Protein AF-A0A0S8CSL7-F1 (afdb_monomer)

Sequence (494 aa):
MGEPRPSFPAALYEGETRLDWAERFYAGVIPKGLLTRKDDDSLWIAPNGCPPQRISTLDEFIGRMDSIYNVIKVKKLKGGESREIPSVLPRIDSLSLFYSEARSLLPELKAHLYEPAVFFKGGKPRVTPPGFDPETGIFYHVPPDEDPIEPISGTRHLEECFSAVPFEKELYRNNLFAWLLGGVFFDDRNDPPMLAITGNQRGVGKSKTQESVGYLLTGQYPCAVDHTSDEFDKQLSARFREGQRFISFDNIVTGSGRAYRNDRLARMLTQGWSKRVRLLGHSRTVEQKGVLFAINANDCSLDADLSSRALPVKLYRLQPQPMVPFCHDYVRKYRREIYGELLNIALRDPVPVPITLYPYYRYRRWLDLVYHPIQAIFGELAIDEMMELDNAIIDLYSWGNDQPDDFTFDAKELYDHMETQAHRFMGLHEFFDNIRSNTTRSRSMTRWLNQHSGKTYTISGVSLRLVCSTPGNNHTPPRFRFERLDNEGNNDTI

Radius of gyration: 28.54 Å; Cα contacts (8 Å, |Δi|>4): 786; chains: 1; bounding box: 69×54×89 Å

Structure (mmCIF, N/CA/C/O backbone):
data_AF-A0A0S8CSL7-F1
#
_entry.id   AF-A0A0S8CSL7-F1
#
loop_
_atom_site.group_PDB
_atom_site.id
_atom_site.type_symbol
_atom_site.label_atom_id
_atom_site.label_alt_id
_atom_site.label_comp_id
_atom_site.label_asym_id
_atom_site.label_entity_id
_atom_site.label_seq_id
_atom_site.pdbx_PDB_ins_code
_atom_site.Cartn_x
_atom_site.Cartn_y
_atom_site.Cartn_z
_atom_site.occupancy
_atom_site.B_iso_or_equiv
_atom_site.auth_seq_id
_atom_site.auth_comp_id
_atom_site.auth_asym_id
_atom_site.auth_atom_id
_atom_site.pdbx_PDB_model_num
ATOM 1 N N . MET A 1 1 ? -29.026 -33.832 46.776 1.00 34.69 1 MET A N 1
ATOM 2 C CA . MET A 1 1 ? -29.148 -32.477 47.348 1.00 34.69 1 MET A CA 1
ATOM 3 C C . MET A 1 1 ? -27.803 -31.810 47.148 1.00 34.69 1 MET A C 1
ATOM 5 O O . MET A 1 1 ? -26.856 -32.201 47.812 1.00 34.69 1 MET A O 1
ATOM 9 N N . GLY A 1 2 ? -27.673 -30.968 46.122 1.00 38.28 2 GLY A N 1
ATOM 10 C CA . GLY A 1 2 ? -26.417 -30.266 45.855 1.00 38.28 2 GLY A CA 1
ATOM 11 C C . GLY A 1 2 ? -26.272 -29.107 46.831 1.00 38.28 2 GLY A C 1
ATOM 12 O O . GLY A 1 2 ? -27.238 -28.372 47.030 1.00 38.28 2 GLY A O 1
ATOM 13 N N . GLU A 1 3 ? -25.102 -28.980 47.452 1.00 28.86 3 GLU A N 1
ATOM 14 C CA . GLU A 1 3 ? -24.770 -27.827 48.286 1.00 28.86 3 GLU A CA 1
ATOM 15 C C . GLU A 1 3 ? -24.992 -26.522 47.501 1.00 28.86 3 GLU A C 1
ATOM 17 O O . GLU A 1 3 ? -24.718 -26.469 46.294 1.00 28.86 3 GLU A O 1
ATOM 22 N N . PRO A 1 4 ? -25.511 -25.464 48.148 1.00 29.08 4 PRO A N 1
ATOM 23 C CA . PRO A 1 4 ? -25.681 -24.182 47.490 1.00 29.08 4 PRO A CA 1
ATOM 24 C C . PRO A 1 4 ? -24.309 -23.672 47.048 1.00 29.08 4 PRO A C 1
ATOM 26 O O . PRO A 1 4 ? -23.370 -23.587 47.840 1.00 29.08 4 PRO A O 1
ATOM 29 N N . ARG A 1 5 ? -24.193 -23.325 45.761 1.00 30.78 5 ARG A N 1
ATOM 30 C CA . ARG A 1 5 ? -23.024 -22.604 45.247 1.00 30.78 5 ARG A CA 1
ATOM 31 C C . ARG A 1 5 ? -22.840 -21.347 46.104 1.00 30.78 5 ARG A C 1
ATOM 33 O O . ARG A 1 5 ? -23.836 -20.658 46.329 1.00 30.78 5 ARG A O 1
ATOM 40 N N . PRO A 1 6 ? -21.620 -21.012 46.553 1.00 27.95 6 PRO A N 1
ATOM 41 C CA . PRO A 1 6 ? -21.394 -19.737 47.211 1.00 27.95 6 PRO A CA 1
ATOM 42 C C . PRO A 1 6 ? -21.730 -18.624 46.214 1.00 27.95 6 PRO A C 1
ATOM 44 O O . PRO A 1 6 ? -21.018 -18.410 45.234 1.00 27.95 6 PRO A O 1
ATOM 47 N N . SER A 1 7 ? -22.856 -17.947 46.433 1.00 31.03 7 SER A N 1
ATOM 48 C CA . SER A 1 7 ? -23.172 -16.698 45.757 1.00 31.03 7 SER A CA 1
ATOM 49 C C . SER A 1 7 ? -22.193 -15.655 46.279 1.00 31.03 7 SER A C 1
ATOM 51 O O . SER A 1 7 ? -22.258 -15.275 47.450 1.00 31.03 7 SER A O 1
ATOM 53 N N . PHE A 1 8 ? -21.256 -15.226 45.438 1.00 37.44 8 PHE A N 1
ATOM 54 C CA . PHE A 1 8 ? -20.391 -14.101 45.764 1.00 37.44 8 PHE A CA 1
ATOM 55 C C . PHE A 1 8 ? -21.267 -12.850 45.925 1.00 37.44 8 PHE A C 1
ATOM 57 O O . PHE A 1 8 ? -22.009 -12.519 44.996 1.00 37.44 8 PHE A O 1
ATOM 64 N N . PRO A 1 9 ? -21.236 -12.158 47.078 1.00 35.06 9 PRO A N 1
ATOM 65 C CA . PRO A 1 9 ? -21.983 -10.924 47.234 1.00 35.06 9 PRO A CA 1
ATOM 66 C C . PRO A 1 9 ? -21.281 -9.849 46.396 1.00 35.06 9 PRO A C 1
ATOM 68 O O . PRO A 1 9 ? -20.271 -9.282 46.800 1.00 35.06 9 PRO A O 1
ATOM 71 N N . ALA A 1 10 ? -21.802 -9.616 45.191 1.00 41.88 10 ALA A N 1
ATOM 72 C CA . ALA A 1 10 ? -21.332 -8.595 44.253 1.00 41.88 10 ALA A CA 1
ATOM 73 C C . ALA A 1 10 ? -21.815 -7.175 44.614 1.00 41.88 10 ALA A C 1
ATOM 75 O O . ALA A 1 10 ? -21.550 -6.225 43.883 1.00 41.88 10 ALA A O 1
ATOM 76 N N . ALA A 1 11 ? -22.536 -7.020 45.726 1.00 41.75 11 ALA A N 1
ATOM 77 C CA . ALA A 1 11 ? -22.946 -5.718 46.221 1.00 41.75 11 ALA A CA 1
ATOM 78 C C . ALA A 1 11 ? -21.807 -5.092 47.038 1.00 41.75 11 ALA A C 1
ATOM 80 O O . ALA A 1 11 ? -21.242 -5.742 47.920 1.00 41.75 11 ALA A O 1
ATOM 81 N N . LEU A 1 12 ? -21.492 -3.830 46.742 1.00 40.03 12 LEU A N 1
ATOM 82 C CA . LEU A 1 12 ? -20.762 -2.969 47.671 1.00 40.03 12 LEU A CA 1
ATOM 83 C C . LEU A 1 12 ? -21.566 -2.894 48.972 1.00 40.03 12 LEU A C 1
ATOM 85 O O . LEU A 1 12 ? -22.788 -2.721 48.924 1.00 40.03 12 LEU A O 1
ATOM 89 N N . TYR A 1 13 ? -20.906 -3.029 50.120 1.00 64.50 13 TYR A N 1
ATOM 90 C CA . TYR A 1 13 ? -21.561 -2.711 51.386 1.00 64.50 13 TYR A CA 1
ATOM 91 C C . TYR A 1 13 ? -21.836 -1.204 51.463 1.00 64.50 13 TYR A C 1
ATOM 93 O O . TYR A 1 13 ? -21.141 -0.393 50.848 1.00 64.50 13 TYR A O 1
ATOM 101 N N . GLU A 1 14 ? -22.871 -0.810 52.199 1.00 50.31 14 GLU A N 1
ATOM 102 C CA . GLU A 1 14 ? -23.202 0.603 52.380 1.00 50.31 14 GLU A CA 1
ATOM 103 C C . GLU A 1 14 ? -22.021 1.329 53.053 1.00 50.31 14 GLU A C 1
ATOM 105 O O . GLU A 1 14 ? -21.597 0.961 54.147 1.00 50.31 14 GLU A O 1
ATOM 110 N N . GLY A 1 15 ? -21.441 2.315 52.359 1.00 63.66 15 GLY A N 1
ATOM 111 C CA . GLY A 1 15 ? -20.242 3.038 52.804 1.00 63.66 15 GLY A CA 1
ATOM 112 C C . GLY A 1 15 ? -18.897 2.412 52.406 1.00 63.66 15 GLY A C 1
ATOM 113 O O . GLY A 1 15 ? -17.863 3.018 52.671 1.00 63.66 15 GLY A O 1
ATOM 114 N N . GLU A 1 16 ? -18.885 1.252 51.744 1.00 64.38 16 GLU A N 1
ATOM 115 C CA . GLU A 1 16 ? -17.662 0.638 51.218 1.00 64.38 16 GLU A CA 1
ATOM 116 C C . GLU A 1 16 ? -17.171 1.408 49.986 1.00 64.38 16 GLU A C 1
ATOM 118 O O . GLU A 1 16 ? -17.889 1.552 48.989 1.00 64.38 16 GLU A O 1
ATOM 123 N N . THR A 1 17 ? -15.934 1.907 50.031 1.00 56.12 17 THR A N 1
ATOM 124 C CA . THR A 1 17 ? -15.320 2.485 48.837 1.00 56.12 17 THR A CA 1
ATOM 125 C C . THR A 1 17 ? -14.912 1.371 47.873 1.00 56.12 17 THR A C 1
ATOM 127 O O . THR A 1 17 ? -14.708 0.216 48.244 1.00 56.12 17 THR A O 1
ATOM 130 N N . ARG A 1 18 ? -14.739 1.703 46.590 1.00 42.97 18 ARG A N 1
ATOM 131 C CA . ARG A 1 18 ? -14.252 0.725 45.601 1.00 42.97 18 ARG A CA 1
ATOM 132 C C . ARG A 1 18 ? -12.866 0.165 45.948 1.00 42.97 18 ARG A C 1
ATOM 134 O O . ARG A 1 18 ? -12.564 -0.954 45.542 1.00 42.97 18 ARG A O 1
ATOM 141 N N . LEU A 1 19 ? -12.052 0.924 46.688 1.00 43.81 19 LEU A N 1
ATOM 142 C CA . LEU A 1 19 ? -10.746 0.488 47.177 1.00 43.81 19 LEU A CA 1
ATOM 143 C C . LEU A 1 19 ? -10.900 -0.565 48.281 1.00 43.81 19 LEU A C 1
ATOM 145 O O . LEU A 1 19 ? -10.304 -1.632 48.172 1.00 43.81 19 LEU A O 1
ATOM 149 N N . ASP A 1 20 ? -11.777 -0.317 49.258 1.00 48.66 20 ASP A N 1
ATOM 150 C CA . ASP A 1 20 ? -12.081 -1.267 50.339 1.00 48.66 20 ASP A CA 1
ATOM 151 C C . ASP A 1 20 ? -12.606 -2.599 49.779 1.00 48.66 20 ASP A C 1
ATOM 153 O O . ASP A 1 20 ? -12.185 -3.682 50.194 1.00 48.66 20 ASP A O 1
ATOM 157 N N . TRP A 1 21 ? -13.471 -2.523 48.760 1.00 62.91 21 TRP A N 1
ATOM 158 C CA . TRP A 1 21 ? -13.970 -3.701 48.053 1.00 62.91 21 TRP A CA 1
ATOM 159 C C . TRP A 1 21 ? -12.850 -4.470 47.346 1.00 62.91 21 TRP A C 1
ATOM 161 O O . TRP A 1 21 ? -12.784 -5.697 47.446 1.00 62.91 21 TRP A O 1
ATOM 171 N N . ALA A 1 22 ? -11.960 -3.765 46.640 1.00 44.28 22 ALA A N 1
ATOM 172 C CA . ALA A 1 22 ? -10.855 -4.374 45.907 1.00 44.28 22 ALA A CA 1
ATOM 173 C C . ALA A 1 22 ? -9.854 -5.047 46.857 1.00 44.28 22 ALA A C 1
ATOM 175 O O . ALA A 1 22 ? -9.475 -6.196 46.631 1.00 44.28 22 ALA A O 1
ATOM 176 N N . GLU A 1 23 ? -9.474 -4.385 47.951 1.00 48.62 23 GLU A N 1
ATOM 177 C CA . GLU A 1 23 ? -8.589 -4.948 48.976 1.00 48.62 23 GLU A CA 1
ATOM 178 C C . GLU A 1 23 ? -9.200 -6.194 49.626 1.00 48.62 23 GLU A C 1
ATOM 180 O O . GLU A 1 23 ? -8.540 -7.234 49.727 1.00 48.62 23 GLU A O 1
ATOM 185 N N . ARG A 1 24 ? -10.493 -6.143 49.973 1.00 60.66 24 ARG A N 1
ATOM 186 C CA . ARG A 1 24 ? -11.241 -7.291 50.502 1.00 60.66 24 ARG A CA 1
ATOM 187 C C . ARG A 1 24 ? -11.326 -8.441 49.499 1.00 60.66 24 ARG A C 1
ATOM 189 O O . ARG A 1 24 ? -11.203 -9.606 49.883 1.00 60.66 24 ARG A O 1
ATOM 196 N N . PHE A 1 25 ? -11.521 -8.131 48.221 1.00 48.94 25 PHE A N 1
ATOM 197 C CA . PHE A 1 25 ? -11.541 -9.111 47.142 1.00 48.94 25 PHE A CA 1
ATOM 198 C C . PHE A 1 25 ? -10.177 -9.809 47.000 1.00 48.94 25 PHE A C 1
ATOM 200 O O . PHE A 1 25 ? -10.118 -11.039 47.074 1.00 48.94 25 PHE A O 1
ATOM 207 N N . TYR A 1 26 ? -9.072 -9.056 46.901 1.00 47.47 26 TYR A N 1
ATOM 208 C CA . TYR A 1 26 ? -7.716 -9.617 46.786 1.00 47.47 26 TYR A CA 1
ATOM 209 C C . TYR A 1 26 ? -7.309 -10.447 48.002 1.00 47.47 26 TYR A C 1
ATOM 211 O O . TYR A 1 26 ? -6.756 -11.541 47.840 1.00 47.47 26 TYR A O 1
ATOM 219 N N . ALA A 1 27 ? -7.648 -9.982 49.207 1.00 51.91 27 ALA A N 1
ATOM 220 C CA . ALA A 1 27 ? -7.449 -10.733 50.443 1.00 51.91 27 ALA A CA 1
ATOM 221 C C . ALA A 1 27 ? -8.225 -12.065 50.454 1.00 51.91 27 ALA A C 1
ATOM 223 O O . ALA A 1 27 ? -7.808 -13.018 51.111 1.00 51.91 27 ALA A O 1
ATOM 224 N N . GLY A 1 28 ? -9.330 -12.160 49.706 1.00 46.56 28 GLY A N 1
ATOM 225 C CA . GLY A 1 28 ? -10.161 -13.357 49.601 1.00 46.56 28 GLY A CA 1
ATOM 226 C C . GLY A 1 28 ? -9.725 -14.365 48.533 1.00 46.56 28 GLY A C 1
ATOM 227 O O . GLY A 1 28 ? -9.943 -15.562 48.731 1.00 46.56 28 GLY A O 1
ATOM 228 N N . VAL A 1 29 ? -9.137 -13.923 47.414 1.00 45.56 29 VAL A N 1
ATOM 229 C CA . VAL A 1 29 ? -8.812 -14.803 46.267 1.00 45.56 29 VAL A CA 1
ATOM 230 C C . VAL A 1 29 ? -7.376 -15.328 46.268 1.00 45.56 29 VAL A C 1
ATOM 232 O O . VAL A 1 29 ? -7.155 -16.463 45.840 1.00 45.56 29 VAL A O 1
ATOM 235 N N . ILE A 1 30 ? -6.411 -14.564 46.800 1.00 49.16 30 ILE A N 1
ATOM 236 C CA . ILE A 1 30 ? -4.993 -14.967 46.851 1.00 49.16 30 ILE A CA 1
ATOM 237 C C . ILE A 1 30 ? -4.784 -16.192 47.762 1.00 49.16 30 ILE A C 1
ATOM 239 O O . ILE A 1 30 ? -4.198 -17.172 47.297 1.00 49.16 30 ILE A O 1
ATOM 243 N N . PRO A 1 31 ? -5.311 -16.238 49.005 1.00 48.38 31 PRO A N 1
ATOM 244 C CA . PRO A 1 31 ? -5.130 -17.405 49.874 1.00 48.38 31 PRO A CA 1
ATOM 245 C C . PRO A 1 31 ? -5.851 -18.666 49.375 1.00 48.38 31 PRO A C 1
ATOM 247 O O . PRO A 1 31 ? -5.522 -19.769 49.799 1.00 48.38 31 PRO A O 1
ATOM 250 N N . LYS A 1 32 ? -6.836 -18.518 48.476 1.00 52.44 32 LYS A N 1
ATOM 251 C CA . LYS A 1 32 ? -7.626 -19.628 47.916 1.00 52.44 32 LYS A CA 1
ATOM 252 C C . LYS A 1 32 ? -7.003 -20.255 46.665 1.00 52.44 32 LYS A C 1
ATOM 254 O O . LYS A 1 32 ? -7.583 -21.184 46.114 1.00 52.44 32 LYS A O 1
ATOM 259 N N . GLY A 1 33 ? -5.860 -19.747 46.190 1.00 50.72 33 GLY A N 1
ATOM 260 C CA . GLY A 1 33 ? -5.168 -20.274 45.007 1.00 50.72 33 GLY A CA 1
ATOM 261 C C . GLY A 1 33 ? -5.916 -20.073 43.682 1.00 50.72 33 GLY A C 1
ATOM 262 O O . GLY A 1 33 ? -5.523 -20.643 42.669 1.00 50.72 33 GLY A O 1
ATOM 263 N N . LEU A 1 34 ? -6.978 -19.259 43.673 1.00 46.22 34 LEU A N 1
ATOM 264 C CA . LEU A 1 34 ? -7.822 -19.000 42.497 1.00 46.22 34 LEU A CA 1
ATOM 265 C C . LEU A 1 34 ? -7.153 -18.059 41.487 1.00 46.22 34 LEU A C 1
ATOM 267 O O . LEU A 1 34 ? -7.544 -18.018 40.320 1.00 46.22 34 LEU A O 1
ATOM 271 N N . LEU A 1 35 ? -6.127 -17.338 41.941 1.00 43.12 35 LEU A N 1
ATOM 272 C CA . LEU A 1 35 ? -5.305 -16.429 41.162 1.00 43.12 35 LEU A CA 1
ATOM 273 C C . LEU A 1 35 ? -3.840 -16.850 41.326 1.00 43.12 35 LEU A C 1
ATOM 275 O O . LEU A 1 35 ? -3.317 -16.841 42.441 1.00 43.12 35 LEU A O 1
ATOM 279 N N . THR A 1 36 ? -3.169 -17.233 40.240 1.00 50.03 36 THR A N 1
ATOM 280 C CA . THR A 1 36 ? -1.757 -17.645 40.292 1.00 50.03 36 THR A CA 1
ATOM 281 C C . THR A 1 36 ? -0.917 -16.818 39.326 1.00 50.03 36 THR A C 1
ATOM 283 O O . THR A 1 36 ? -1.207 -16.744 38.129 1.00 50.03 36 THR A O 1
ATOM 286 N N . ARG A 1 37 ? 0.145 -16.201 39.852 1.00 45.03 37 ARG A N 1
ATOM 287 C CA . ARG A 1 37 ? 1.199 -15.544 39.072 1.00 45.03 37 ARG A CA 1
ATOM 288 C C . ARG A 1 37 ? 2.270 -16.588 38.771 1.00 45.03 37 ARG A C 1
ATOM 290 O O . ARG A 1 37 ? 2.792 -17.197 39.700 1.00 45.03 37 ARG A O 1
ATOM 297 N N . LYS A 1 38 ? 2.552 -16.831 37.491 1.00 55.84 38 LYS A N 1
ATOM 298 C CA . LYS A 1 38 ? 3.665 -17.701 37.078 1.00 55.84 38 LYS A CA 1
ATOM 299 C C . LYS A 1 38 ? 4.955 -16.894 36.935 1.00 55.84 38 LYS A C 1
ATOM 301 O O . LYS A 1 38 ? 4.911 -15.668 36.867 1.00 55.84 38 LYS A O 1
ATOM 306 N N . ASP A 1 39 ? 6.081 -17.593 36.827 1.00 47.50 39 ASP A N 1
ATOM 307 C CA . ASP A 1 39 ? 7.430 -17.011 36.704 1.00 47.50 39 ASP A CA 1
ATOM 308 C C . ASP A 1 39 ? 7.604 -16.086 35.486 1.00 47.50 39 ASP A C 1
ATOM 310 O O . ASP A 1 39 ? 8.551 -15.310 35.411 1.00 47.50 39 ASP A O 1
ATOM 314 N N . ASP A 1 40 ? 6.686 -16.152 34.520 1.00 46.09 40 ASP A N 1
ATOM 315 C CA . ASP A 1 40 ? 6.661 -15.283 33.349 1.00 46.09 40 ASP A CA 1
ATOM 316 C C . ASP A 1 40 ? 5.795 -14.018 33.544 1.00 46.09 40 ASP A C 1
ATOM 318 O O . ASP A 1 40 ? 5.531 -13.302 32.580 1.00 46.09 40 ASP A O 1
ATOM 322 N N . ASP A 1 41 ? 5.322 -13.726 34.756 1.00 44.72 41 ASP A N 1
ATOM 323 C CA . ASP A 1 41 ? 4.399 -12.622 35.066 1.00 44.72 41 ASP A CA 1
ATOM 324 C C . ASP A 1 41 ? 3.020 -12.724 34.394 1.00 44.72 41 ASP A C 1
ATOM 326 O O . ASP A 1 41 ? 2.237 -11.770 34.385 1.00 44.72 41 ASP A O 1
ATOM 330 N N . SER A 1 42 ? 2.671 -13.889 33.841 1.00 42.75 42 SER A N 1
ATOM 331 C CA . SER A 1 42 ? 1.304 -14.125 33.384 1.00 42.75 42 SER A CA 1
ATOM 332 C C . SER A 1 42 ? 0.381 -14.429 34.567 1.00 42.75 42 SER A C 1
ATOM 334 O O . SER A 1 42 ? 0.732 -15.182 35.482 1.00 42.75 42 SER A O 1
ATOM 336 N N . LEU A 1 43 ? -0.813 -13.831 34.538 1.00 42.94 43 LEU A N 1
ATOM 337 C CA . LEU A 1 43 ? -1.879 -14.142 35.482 1.00 42.94 43 LEU A CA 1
ATOM 338 C C . LEU A 1 43 ? -2.779 -15.238 34.933 1.00 42.94 43 LEU A C 1
ATOM 340 O O . LEU A 1 43 ? -3.280 -15.168 33.807 1.00 42.94 43 LEU A O 1
ATOM 344 N N . TRP A 1 44 ? -2.990 -16.238 35.776 1.00 51.75 44 TRP A N 1
ATOM 345 C CA . TRP A 1 44 ? -3.857 -17.369 35.512 1.00 51.75 44 TRP A CA 1
ATOM 346 C C . TRP A 1 44 ? -4.985 -17.366 36.528 1.00 51.75 44 TRP A C 1
ATOM 348 O O . TRP A 1 44 ? -4.741 -17.227 37.729 1.00 51.75 44 TRP A O 1
ATOM 358 N N . ILE A 1 45 ? -6.207 -17.534 36.032 1.00 47.47 45 ILE A N 1
ATOM 359 C CA . ILE A 1 45 ? -7.377 -17.777 36.868 1.00 47.47 45 ILE A CA 1
ATOM 360 C C . ILE A 1 45 ? -7.780 -19.240 36.727 1.00 47.47 45 ILE A C 1
ATOM 362 O O . ILE A 1 45 ? -7.850 -19.767 35.614 1.00 47.47 45 ILE A O 1
ATOM 366 N N . ALA A 1 46 ? -8.020 -19.900 37.855 1.00 48.69 46 ALA A N 1
ATOM 367 C CA . ALA A 1 46 ? -8.501 -21.275 37.905 1.00 48.69 46 ALA A CA 1
ATOM 368 C C . ALA A 1 46 ? -9.843 -21.305 38.652 1.00 48.69 46 ALA A C 1
ATOM 370 O O . ALA A 1 46 ? -9.881 -21.645 39.836 1.00 48.69 46 ALA A O 1
ATOM 371 N N . PRO A 1 47 ? -10.954 -20.901 38.009 1.00 43.94 47 PRO A N 1
ATOM 372 C CA . PRO A 1 47 ? -12.256 -20.974 38.652 1.00 43.94 47 PRO A CA 1
ATOM 373 C C . PRO A 1 47 ? -12.627 -22.448 38.864 1.00 43.94 47 PRO A C 1
ATOM 375 O O . PRO A 1 47 ? -12.484 -23.261 37.951 1.00 43.94 47 PRO A O 1
ATOM 378 N N . ASN A 1 48 ? -13.057 -22.780 40.086 1.00 38.91 48 ASN A N 1
ATOM 379 C CA . ASN A 1 48 ? -13.397 -24.117 40.595 1.00 38.91 48 ASN A CA 1
ATOM 380 C C . ASN A 1 48 ? -13.632 -25.199 39.520 1.00 38.91 48 ASN A C 1
ATOM 382 O O . ASN A 1 48 ? -14.693 -25.260 38.901 1.00 38.91 48 ASN A O 1
ATOM 386 N N . GLY A 1 49 ? -12.645 -26.085 39.347 1.00 41.50 49 GLY A N 1
ATOM 387 C CA . GLY A 1 49 ? -12.738 -27.269 38.484 1.00 41.50 49 GLY A CA 1
ATOM 388 C C . GLY A 1 49 ? -12.453 -27.037 36.995 1.00 41.50 49 GLY A C 1
ATOM 389 O O . GLY A 1 49 ? -12.468 -28.001 36.232 1.00 41.50 49 GLY A O 1
ATOM 390 N N . CYS A 1 50 ? -12.166 -25.804 36.569 1.00 35.97 50 CYS A N 1
ATOM 391 C CA . CYS A 1 50 ? -11.761 -25.504 35.196 1.00 35.97 50 CYS A CA 1
ATOM 392 C C . CYS A 1 50 ? -10.229 -25.472 35.051 1.00 35.97 50 CYS A C 1
ATOM 394 O O . CYS A 1 50 ? -9.528 -25.070 35.985 1.00 35.97 50 CYS A O 1
ATOM 396 N N . PRO A 1 51 ? -9.684 -25.842 33.875 1.00 39.09 51 PRO A N 1
ATOM 397 C CA . PRO A 1 51 ? -8.275 -25.636 33.569 1.00 39.09 51 PRO A CA 1
ATOM 398 C C . PRO A 1 51 ? -7.913 -24.152 33.723 1.00 39.09 51 PRO A C 1
ATOM 400 O O . PRO A 1 51 ? -8.696 -23.302 33.286 1.00 39.09 51 PRO A O 1
ATOM 403 N N . PRO A 1 52 ? -6.741 -23.824 34.293 1.00 45.50 52 PRO A N 1
ATOM 404 C CA . PRO A 1 52 ? -6.278 -22.449 34.399 1.00 45.50 52 PRO A CA 1
ATOM 405 C C . PRO A 1 52 ? -6.325 -21.750 33.033 1.00 45.50 52 PRO A C 1
ATOM 407 O O . PRO A 1 52 ? -5.727 -22.236 32.071 1.00 45.50 52 PRO A O 1
ATOM 410 N N . GLN A 1 53 ? -7.013 -20.612 32.940 1.00 41.12 53 GLN A N 1
ATOM 411 C CA . GLN A 1 53 ? -7.073 -19.811 31.716 1.00 41.12 53 GLN A CA 1
ATOM 412 C C . GLN A 1 53 ? -6.119 -18.622 31.819 1.00 41.12 53 GLN A C 1
ATOM 414 O O . GLN A 1 53 ? -6.097 -17.899 32.819 1.00 41.12 53 GLN A O 1
ATOM 419 N N . ARG A 1 54 ? -5.310 -18.428 30.770 1.00 49.94 54 ARG A N 1
ATOM 420 C CA . ARG A 1 54 ? -4.405 -17.284 30.659 1.00 49.94 54 ARG A CA 1
ATOM 421 C C . ARG A 1 54 ? -5.219 -16.054 30.301 1.00 49.94 54 ARG A C 1
ATOM 423 O O . ARG A 1 54 ? -5.794 -15.979 29.219 1.00 49.94 54 ARG A O 1
ATOM 430 N N . ILE A 1 55 ? -5.172 -15.060 31.168 1.00 49.94 55 ILE A N 1
ATOM 431 C CA . ILE A 1 55 ? -5.661 -13.725 30.861 1.00 49.94 55 ILE A CA 1
ATOM 432 C C . ILE A 1 55 ? -4.398 -12.914 30.509 1.00 49.94 55 ILE A C 1
ATOM 434 O O . ILE A 1 55 ? -3.406 -13.033 31.221 1.00 49.94 55 ILE A O 1
ATOM 438 N N . SER A 1 56 ? -4.376 -12.187 29.375 1.00 52.12 56 SER A N 1
ATOM 439 C CA . SER A 1 56 ? -3.238 -11.399 28.813 1.00 52.12 56 SER A CA 1
ATOM 440 C C . SER A 1 56 ? -2.174 -10.893 29.810 1.00 52.12 56 SER A C 1
ATOM 442 O O . SER A 1 56 ? -2.484 -10.581 30.958 1.00 52.12 56 SER A O 1
ATOM 444 N N . THR A 1 57 ? -0.919 -10.747 29.372 1.00 53.16 57 THR A N 1
ATOM 445 C CA . THR A 1 57 ? 0.154 -10.202 30.234 1.00 53.16 57 THR A CA 1
ATOM 446 C C . THR A 1 57 ? -0.148 -8.759 30.656 1.00 53.16 57 THR A C 1
ATOM 448 O O . THR A 1 57 ? -0.892 -8.057 29.966 1.00 53.16 57 THR A O 1
ATOM 451 N N . LEU A 1 58 ? 0.421 -8.314 31.783 1.00 49.03 58 LEU A N 1
ATOM 452 C CA . LEU A 1 58 ? 0.208 -6.956 32.294 1.00 49.03 58 LEU A CA 1
ATOM 453 C C . LEU A 1 58 ? 0.623 -5.900 31.264 1.00 49.03 58 LEU A C 1
ATOM 455 O O . LEU A 1 58 ? -0.121 -4.961 31.021 1.00 49.03 58 LEU A O 1
ATOM 459 N N . ASP A 1 59 ? 1.747 -6.109 30.588 1.00 50.81 59 ASP A N 1
ATOM 460 C CA . ASP A 1 59 ? 2.239 -5.225 29.532 1.00 50.81 59 ASP A CA 1
ATOM 461 C C . ASP A 1 59 ? 1.347 -5.196 28.282 1.00 50.81 59 ASP A C 1
ATOM 463 O O . ASP A 1 59 ? 1.192 -4.145 27.667 1.00 50.81 59 ASP A O 1
ATOM 467 N N . GLU A 1 60 ? 0.766 -6.331 27.879 1.00 51.75 60 GLU A N 1
ATOM 468 C CA . GLU A 1 60 ? -0.185 -6.392 26.755 1.00 51.75 60 GLU A CA 1
ATOM 469 C C . GLU A 1 60 ? -1.500 -5.693 27.108 1.00 51.75 60 GLU A C 1
ATOM 471 O O . GLU A 1 60 ? -2.102 -5.038 26.261 1.00 51.75 60 GLU A O 1
ATOM 476 N N . PHE A 1 61 ? -1.951 -5.827 28.357 1.00 52.53 61 PHE A N 1
ATOM 477 C CA . PHE A 1 61 ? -3.138 -5.132 28.837 1.00 52.53 61 PHE A CA 1
ATOM 478 C C . PHE A 1 61 ? -2.887 -3.633 28.982 1.00 52.53 61 PHE A C 1
ATOM 480 O O . PHE A 1 61 ? -3.690 -2.856 28.484 1.00 52.53 61 PHE A O 1
ATOM 487 N N . ILE A 1 62 ? -1.764 -3.227 29.584 1.00 51.00 62 ILE A N 1
ATOM 488 C CA . ILE A 1 62 ? -1.351 -1.823 29.673 1.00 51.00 62 ILE A CA 1
ATOM 489 C C . ILE A 1 62 ? -1.196 -1.240 28.272 1.00 51.00 62 ILE A C 1
ATOM 491 O O . ILE A 1 62 ? -1.775 -0.204 28.018 1.00 51.00 62 ILE A O 1
ATOM 495 N N . GLY A 1 63 ? -0.527 -1.913 27.331 1.00 51.47 63 GLY A N 1
ATOM 496 C CA . GLY A 1 63 ? -0.387 -1.412 25.958 1.00 51.47 63 GLY A CA 1
ATOM 497 C C . GLY A 1 63 ? -1.729 -1.219 25.240 1.00 51.47 63 GLY A C 1
ATOM 498 O O . GLY A 1 63 ? -1.925 -0.221 24.551 1.00 51.47 63 GLY A O 1
ATOM 499 N N . ARG A 1 64 ? -2.692 -2.130 25.446 1.00 51.25 64 ARG A N 1
ATOM 500 C CA . ARG A 1 64 ? -4.059 -1.978 24.921 1.00 51.25 64 ARG A CA 1
ATOM 501 C C . ARG A 1 64 ? -4.809 -0.845 25.626 1.00 51.25 64 ARG A C 1
ATOM 503 O O . ARG A 1 64 ? -5.387 -0.011 24.943 1.00 51.25 64 ARG A O 1
ATOM 510 N N . MET A 1 65 ? -4.755 -0.755 26.952 1.00 48.25 65 MET A N 1
ATOM 511 C CA . MET A 1 65 ? -5.402 0.311 27.731 1.00 48.25 65 MET A CA 1
ATOM 512 C C . MET A 1 65 ? -4.803 1.696 27.456 1.00 48.25 65 MET A C 1
ATOM 514 O O . MET A 1 65 ? -5.550 2.654 27.292 1.00 48.25 65 MET A O 1
ATOM 518 N N . ASP A 1 66 ? -3.482 1.791 27.324 1.00 42.22 66 ASP A N 1
ATOM 519 C CA . ASP A 1 66 ? -2.748 3.003 26.944 1.00 42.22 66 ASP A CA 1
ATOM 520 C C . ASP A 1 66 ? -3.100 3.453 25.520 1.00 42.22 66 ASP A C 1
ATOM 522 O O . ASP A 1 66 ? -2.976 4.634 25.208 1.00 42.22 66 ASP A O 1
ATOM 526 N N . SER A 1 67 ? -3.529 2.530 24.649 1.00 38.84 67 SER A N 1
ATOM 527 C CA . SER A 1 67 ? -4.023 2.884 23.319 1.00 38.84 67 SER A CA 1
ATOM 528 C C . SER A 1 67 ? -5.451 3.443 23.381 1.00 38.84 67 SER A C 1
ATOM 530 O O . SER A 1 67 ? -5.678 4.531 22.864 1.00 38.84 67 SER A O 1
ATOM 532 N N . ILE A 1 68 ? -6.379 2.777 24.084 1.00 39.28 68 ILE A N 1
ATOM 533 C CA . ILE A 1 68 ? -7.829 3.086 24.122 1.00 39.28 68 ILE A CA 1
ATOM 534 C C . ILE A 1 68 ? -8.153 4.467 24.705 1.00 39.28 68 ILE A C 1
ATOM 536 O O . ILE A 1 68 ? -9.173 5.062 24.364 1.00 39.28 68 ILE A O 1
ATOM 540 N N . TYR A 1 69 ? -7.309 4.992 25.587 1.00 34.34 69 TYR A N 1
ATOM 541 C CA . TYR A 1 69 ? -7.590 6.223 26.318 1.00 34.34 69 TYR A CA 1
ATOM 542 C C . TYR A 1 69 ? -6.520 7.273 26.029 1.00 34.34 69 TYR A C 1
ATOM 544 O O . TYR A 1 69 ? -5.337 6.962 25.979 1.00 34.34 69 TYR A O 1
ATOM 552 N N . ASN A 1 70 ? -6.916 8.539 25.861 1.00 32.47 70 ASN A N 1
ATOM 553 C CA . ASN A 1 70 ? -5.962 9.648 25.780 1.00 32.47 70 ASN A CA 1
ATOM 554 C C . ASN A 1 70 ? -5.143 9.713 27.084 1.00 32.47 70 ASN A C 1
ATOM 556 O O . ASN A 1 70 ? -5.668 10.029 28.153 1.00 32.47 70 ASN A O 1
ATOM 560 N N . VAL A 1 71 ? -3.860 9.352 26.998 1.00 41.59 71 VAL A N 1
ATOM 561 C CA . VAL A 1 71 ? -2.957 9.214 28.149 1.00 41.59 71 VAL A CA 1
ATOM 562 C C . VAL A 1 71 ? -2.289 10.544 28.492 1.00 41.59 71 VAL A C 1
ATOM 564 O O . VAL A 1 71 ? -1.648 11.172 27.644 1.00 41.59 71 VAL A O 1
ATOM 567 N N . ILE A 1 72 ? -2.289 10.902 29.780 1.00 31.66 72 ILE A N 1
ATOM 568 C CA . ILE A 1 72 ? -1.308 11.853 30.318 1.00 31.66 72 ILE A CA 1
ATOM 569 C C . ILE A 1 72 ? 0.039 11.169 30.410 1.00 31.66 72 ILE A C 1
ATOM 571 O O . ILE A 1 72 ? 0.265 10.309 31.262 1.00 31.66 72 ILE A O 1
ATOM 575 N N . LYS A 1 73 ? 0.988 11.638 29.612 1.00 36.38 73 LYS A N 1
ATOM 576 C CA . LYS A 1 73 ? 2.404 11.453 29.914 1.00 36.38 73 LYS A CA 1
ATOM 577 C C . LYS A 1 73 ? 2.896 12.676 30.673 1.00 36.38 73 LYS A C 1
ATOM 579 O O . LYS A 1 73 ? 2.889 13.775 30.127 1.00 36.38 73 LYS A O 1
ATOM 584 N N . VAL A 1 74 ? 3.416 12.479 31.884 1.00 35.84 74 VAL A N 1
ATOM 585 C CA . VAL A 1 74 ? 4.306 13.471 32.498 1.00 35.84 74 VAL A CA 1
ATOM 586 C C . VAL A 1 74 ? 5.619 13.408 31.728 1.00 35.84 74 VAL A C 1
ATOM 588 O O . VAL A 1 74 ? 6.477 12.558 31.974 1.00 35.84 74 VAL A O 1
ATOM 591 N N . LYS A 1 75 ? 5.765 14.271 30.725 1.00 38.62 75 LYS A N 1
ATOM 592 C CA . LYS A 1 75 ? 7.020 14.393 29.988 1.00 38.62 75 LYS A CA 1
ATOM 593 C C . LYS A 1 75 ? 7.902 15.377 30.751 1.00 38.62 75 LYS A C 1
ATOM 595 O O . LYS A 1 75 ? 7.618 16.571 30.760 1.00 38.62 75 LYS A O 1
ATOM 600 N N . LYS A 1 76 ? 8.971 14.884 31.385 1.00 38.03 76 LYS A N 1
ATOM 601 C CA . LYS A 1 76 ? 10.050 15.759 31.864 1.00 38.03 76 LYS A CA 1
ATOM 602 C C . LYS A 1 76 ? 10.681 16.432 30.649 1.00 38.03 76 LYS A C 1
ATOM 604 O O . LYS A 1 76 ? 11.252 15.755 29.792 1.00 38.03 76 LYS A O 1
ATOM 609 N N . LEU A 1 77 ? 10.559 17.748 30.555 1.00 44.06 77 LEU A N 1
ATOM 610 C CA . LEU A 1 77 ? 11.263 18.533 29.549 1.00 44.06 77 LEU A CA 1
ATOM 611 C C . LEU A 1 77 ? 12.745 18.644 29.945 1.00 44.06 77 LEU A C 1
ATOM 613 O O . LEU A 1 77 ? 13.099 18.579 31.128 1.00 44.06 77 LEU A O 1
ATOM 617 N N . LYS A 1 78 ? 13.639 18.804 28.958 1.00 34.25 78 LYS A N 1
ATOM 618 C CA . LYS A 1 78 ? 15.034 19.194 29.228 1.00 34.25 78 LYS A CA 1
ATOM 619 C C . LYS A 1 78 ? 14.993 20.558 29.924 1.00 34.25 78 LYS A C 1
ATOM 621 O O . LYS A 1 78 ? 14.681 21.548 29.277 1.00 34.25 78 LYS A O 1
ATOM 626 N N . GLY A 1 79 ? 15.249 20.580 31.231 1.00 56.56 79 GLY A N 1
ATOM 627 C CA . GLY A 1 79 ? 15.082 21.768 32.079 1.00 56.56 79 GLY A CA 1
ATOM 628 C C . GLY A 1 79 ? 14.339 21.512 33.393 1.00 56.56 79 GLY A C 1
ATOM 629 O O . GLY A 1 79 ? 14.310 22.389 34.241 1.00 56.56 79 GLY A O 1
ATOM 630 N N . GLY A 1 80 ? 13.777 20.314 33.601 1.00 48.72 80 GLY A N 1
ATOM 631 C CA . GLY A 1 80 ? 13.139 19.942 34.873 1.00 48.72 80 GLY A CA 1
ATOM 632 C C . GLY A 1 80 ? 11.665 20.334 34.986 1.00 48.72 80 GLY A C 1
ATOM 633 O O . GLY A 1 80 ? 10.986 19.860 35.895 1.00 48.72 80 GLY A O 1
ATOM 634 N N . GLU A 1 81 ? 11.140 21.108 34.037 1.00 34.78 81 GLU A N 1
ATOM 635 C CA . GLU A 1 81 ? 9.710 21.395 33.966 1.00 34.78 81 GLU A CA 1
ATOM 636 C C . GLU A 1 81 ? 8.910 20.165 33.523 1.00 34.78 81 GLU A C 1
ATOM 638 O O . GLU A 1 81 ? 9.291 19.411 32.618 1.00 34.78 81 GLU A O 1
ATOM 643 N N . SER A 1 82 ? 7.784 19.969 34.204 1.00 40.25 82 SER A N 1
ATOM 644 C CA . SER A 1 82 ? 6.830 18.888 33.975 1.00 40.25 82 SER A CA 1
ATOM 645 C C . SER A 1 82 ? 5.538 19.518 33.474 1.00 40.25 82 SER A C 1
ATOM 647 O O . SER A 1 82 ? 5.032 20.439 34.110 1.00 40.25 82 SER A O 1
ATOM 649 N N . ARG A 1 83 ? 4.998 19.043 32.349 1.00 35.78 83 ARG A N 1
ATOM 650 C CA . ARG A 1 83 ? 3.671 19.458 31.880 1.00 35.78 83 ARG A CA 1
ATOM 651 C C . ARG A 1 83 ? 2.676 18.331 32.129 1.00 35.78 83 ARG A C 1
ATOM 653 O O . ARG A 1 83 ? 2.906 17.210 31.674 1.00 35.78 83 ARG A O 1
ATOM 660 N N . GLU A 1 84 ? 1.597 18.638 32.841 1.00 36.12 84 GLU A N 1
ATOM 661 C CA . GLU A 1 84 ? 0.426 17.770 32.953 1.00 36.12 84 GLU A CA 1
ATOM 662 C C . GLU A 1 84 ? -0.458 17.937 31.712 1.00 36.12 84 GLU A C 1
ATOM 664 O O . GLU A 1 84 ? -0.645 19.031 31.178 1.00 36.12 84 GLU A O 1
ATOM 669 N N . ILE A 1 85 ? -0.970 16.817 31.232 1.00 36.53 85 ILE A N 1
ATOM 670 C CA . ILE A 1 85 ? -2.050 16.720 30.240 1.00 36.53 85 ILE A CA 1
ATOM 671 C C . ILE A 1 85 ? -3.260 16.157 31.041 1.00 36.53 85 ILE A C 1
ATOM 673 O O . ILE A 1 85 ? -3.052 15.841 32.205 1.00 36.53 85 ILE A O 1
ATOM 677 N N . PRO A 1 86 ? -4.502 16.014 30.548 1.00 31.70 86 PRO A N 1
ATOM 678 C CA . PRO A 1 86 ? -5.605 15.315 31.266 1.00 31.70 86 PRO A CA 1
ATOM 679 C C . PRO A 1 86 ? -5.746 13.794 30.944 1.00 31.70 86 PRO A C 1
ATOM 681 O O . PRO A 1 86 ? -5.454 13.394 29.821 1.00 31.70 86 PRO A O 1
ATOM 684 N N . SER A 1 87 ? -6.162 12.942 31.914 1.00 36.84 87 SER A N 1
ATOM 685 C CA . SER A 1 87 ? -6.272 11.447 31.879 1.00 36.84 87 SER A CA 1
ATOM 686 C C . SER A 1 87 ? -7.564 11.030 32.560 1.00 36.84 87 SER A C 1
ATOM 688 O O . SER A 1 87 ? -7.896 11.570 33.613 1.00 36.84 87 SER A O 1
ATOM 690 N N . VAL A 1 88 ? -8.212 9.992 32.031 1.00 45.44 88 VAL A N 1
ATOM 691 C CA . VAL A 1 88 ? -9.487 9.472 32.547 1.00 45.44 88 VAL A CA 1
ATOM 692 C C . VAL A 1 88 ? -9.342 8.171 33.361 1.00 45.44 88 VAL A C 1
ATOM 694 O O . VAL A 1 88 ? -10.214 7.896 34.178 1.00 45.44 88 VAL A O 1
ATOM 697 N N . LEU A 1 89 ? -8.246 7.399 33.243 1.00 41.19 89 LEU A N 1
ATOM 698 C CA . LEU A 1 89 ? -8.009 6.228 34.110 1.00 41.19 89 LEU A CA 1
ATOM 699 C C . LEU A 1 89 ? -6.550 6.171 34.615 1.00 41.19 89 LEU A C 1
ATOM 701 O O . LEU A 1 89 ? -5.647 5.803 33.863 1.00 41.19 89 LEU A O 1
ATOM 705 N N . PRO A 1 90 ? -6.286 6.555 35.875 1.00 46.91 90 PRO A N 1
ATOM 706 C CA . PRO A 1 90 ? -4.990 6.394 36.528 1.00 46.91 90 PRO A CA 1
ATOM 707 C C . PRO A 1 90 ? -4.381 4.993 36.352 1.00 46.91 90 PRO A C 1
ATOM 709 O O . PRO A 1 90 ? -5.080 3.984 36.381 1.00 46.91 90 PRO A O 1
ATOM 712 N N . ARG A 1 91 ? -3.045 4.900 36.262 1.00 46.91 91 ARG A N 1
ATOM 713 C CA . ARG A 1 91 ? -2.317 3.613 36.184 1.00 46.91 91 ARG A CA 1
ATOM 714 C C . ARG A 1 91 ? -2.705 2.644 37.306 1.00 46.91 91 ARG A C 1
ATOM 716 O O . ARG A 1 91 ? -2.694 1.434 37.117 1.00 46.91 91 ARG A O 1
ATOM 723 N N . ILE A 1 92 ? -3.024 3.172 38.484 1.00 52.84 92 ILE A N 1
ATOM 724 C CA . ILE A 1 92 ? -3.470 2.358 39.613 1.00 52.84 92 ILE A CA 1
ATOM 725 C C . ILE A 1 92 ? -4.855 1.746 39.371 1.00 52.84 92 ILE A C 1
ATOM 727 O O . ILE A 1 92 ? -5.086 0.608 39.767 1.00 52.84 92 ILE A O 1
ATOM 731 N N . ASP A 1 93 ? -5.728 2.431 38.636 1.00 51.00 93 ASP A N 1
ATOM 732 C CA . ASP A 1 93 ? -7.057 1.945 38.271 1.00 51.00 93 ASP A CA 1
ATOM 733 C C . ASP A 1 93 ? -6.982 0.934 37.124 1.00 51.00 93 ASP A C 1
ATOM 735 O O . ASP A 1 93 ? -7.705 -0.060 37.140 1.00 51.00 93 ASP A O 1
ATOM 739 N N . SER A 1 94 ? -6.058 1.104 36.169 1.00 52.91 94 SER A N 1
ATOM 740 C CA . SER A 1 94 ? -5.810 0.087 35.137 1.00 52.91 94 SER A CA 1
ATOM 741 C C . SER A 1 94 ? -5.178 -1.176 35.726 1.00 52.91 94 SER A C 1
ATOM 743 O O . SER A 1 94 ? -5.584 -2.282 35.373 1.00 52.91 94 SER A O 1
ATOM 745 N N . LEU A 1 95 ? -4.256 -1.034 36.685 1.00 52.78 95 LEU A N 1
ATOM 746 C CA . LEU A 1 95 ? -3.744 -2.153 37.480 1.00 52.78 95 LEU A CA 1
ATOM 747 C C . LEU A 1 95 ? -4.876 -2.822 38.271 1.00 52.78 95 LEU A C 1
ATOM 749 O O . LEU A 1 95 ? -5.031 -4.038 38.201 1.00 52.78 95 LEU A O 1
ATOM 753 N N . SER A 1 96 ? -5.707 -2.043 38.965 1.00 57.34 96 SER A N 1
ATOM 754 C CA . SER A 1 96 ? -6.831 -2.564 39.752 1.00 57.34 96 SER A CA 1
ATOM 755 C C . SER A 1 96 ? -7.835 -3.320 38.885 1.00 57.34 96 SER A C 1
ATOM 757 O O . SER A 1 96 ? -8.260 -4.410 39.257 1.00 57.34 96 SER A O 1
ATOM 759 N N . LEU A 1 97 ? -8.161 -2.797 37.700 1.00 56.69 97 LEU A N 1
ATOM 760 C CA . LEU A 1 97 ? -9.022 -3.458 36.724 1.00 56.69 97 LEU A CA 1
ATOM 761 C C . LEU A 1 97 ? -8.376 -4.738 36.180 1.00 56.69 97 LEU A C 1
ATOM 763 O O . LEU A 1 97 ? -9.047 -5.763 36.103 1.00 56.69 97 LEU A O 1
ATOM 767 N N . PHE A 1 98 ? -7.079 -4.705 35.854 1.00 55.53 98 PHE A N 1
ATOM 768 C CA . PHE A 1 98 ? -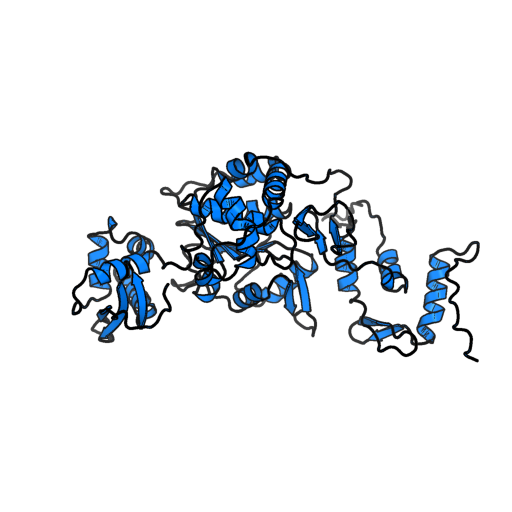6.334 -5.858 35.339 1.00 55.53 98 PHE A CA 1
ATOM 769 C C . PHE A 1 98 ? -6.327 -7.048 36.299 1.00 55.53 98 PHE A C 1
ATOM 771 O O . PHE A 1 98 ? -6.441 -8.200 35.863 1.00 55.53 98 PHE A O 1
ATOM 778 N N . TYR A 1 99 ? -6.155 -6.759 37.588 1.00 56.72 99 TYR A N 1
ATOM 779 C CA . TYR A 1 99 ? -6.119 -7.762 38.641 1.00 56.72 99 TYR A CA 1
ATOM 780 C C . TYR A 1 99 ? -7.535 -8.189 39.089 1.00 56.72 99 TYR A C 1
ATOM 782 O O . TYR A 1 99 ? -7.677 -9.242 39.709 1.00 56.72 99 TYR A O 1
ATOM 790 N N . SER A 1 100 ? -8.586 -7.428 38.751 1.00 57.94 100 SER A N 1
ATOM 791 C CA . SER A 1 100 ? -9.963 -7.721 39.170 1.00 57.94 100 SER A CA 1
ATOM 792 C C . SER A 1 100 ? -10.617 -8.833 38.345 1.00 57.94 100 SER A C 1
ATOM 794 O O . SER A 1 100 ? -10.372 -8.970 37.145 1.00 57.94 100 SER A O 1
ATOM 796 N N . GLU A 1 101 ? -11.558 -9.564 38.950 1.00 56.84 101 GLU A N 1
ATOM 797 C CA . GLU A 1 101 ? -12.449 -10.483 38.220 1.00 56.84 101 GLU A CA 1
ATOM 798 C C . GLU A 1 101 ? -13.308 -9.765 37.164 1.00 56.84 101 GLU A C 1
ATOM 800 O O . GLU A 1 101 ? -13.649 -10.358 36.137 1.00 56.84 101 GLU A O 1
ATOM 805 N N . ALA A 1 102 ? -13.588 -8.469 37.358 1.00 57.12 102 ALA A N 1
ATOM 806 C CA . ALA A 1 102 ? -14.353 -7.643 36.423 1.00 57.12 102 ALA A CA 1
ATOM 807 C C . ALA A 1 102 ? -13.672 -7.503 35.053 1.00 57.12 102 ALA A C 1
ATOM 809 O O . ALA A 1 102 ? -14.339 -7.220 34.062 1.00 57.12 102 ALA A O 1
ATOM 810 N N . ARG A 1 103 ? -12.369 -7.791 34.953 1.00 57.94 103 ARG A N 1
ATOM 811 C CA . ARG A 1 103 ? -11.675 -7.917 33.668 1.00 57.94 103 ARG A CA 1
ATOM 812 C C . ARG A 1 103 ? -12.328 -8.930 32.734 1.00 57.94 103 ARG A C 1
ATOM 814 O O . ARG A 1 103 ? -12.338 -8.709 31.531 1.00 57.94 103 ARG A O 1
ATOM 821 N N . SER A 1 104 ? -12.851 -10.033 33.272 1.00 60.06 104 SER A N 1
ATOM 822 C CA . SER A 1 104 ? -13.543 -11.054 32.473 1.00 60.06 104 SER A CA 1
ATOM 823 C C . SER A 1 104 ? -14.868 -10.555 31.883 1.00 60.06 104 SER A C 1
ATOM 825 O O . SER A 1 104 ? -15.371 -11.142 30.931 1.00 60.06 104 SER A O 1
ATOM 827 N N . LEU A 1 105 ? -15.407 -9.459 32.428 1.00 61.19 105 LEU A N 1
ATOM 828 C CA . LEU A 1 105 ? -16.605 -8.781 31.939 1.00 61.19 105 LEU A CA 1
ATOM 829 C C . LEU A 1 105 ? -16.280 -7.720 30.881 1.00 61.19 105 LEU A C 1
ATOM 831 O O . LEU A 1 105 ? -17.196 -7.204 30.241 1.00 61.19 105 LEU A O 1
ATOM 835 N N . LEU A 1 106 ? -15.000 -7.368 30.701 1.00 59.88 106 LEU A N 1
ATOM 836 C CA . LEU A 1 106 ? -14.602 -6.443 29.649 1.00 59.88 106 LEU A CA 1
ATOM 837 C C . LEU A 1 106 ? -14.778 -7.131 28.296 1.00 59.88 106 LEU A C 1
ATOM 839 O O . LEU A 1 106 ? -14.337 -8.273 28.125 1.00 59.88 106 LEU A O 1
ATOM 843 N N . PRO A 1 107 ? -15.393 -6.452 27.321 1.00 63.25 107 PRO A N 1
ATOM 844 C CA . PRO A 1 107 ? -15.556 -7.030 26.005 1.00 63.25 107 PRO A CA 1
ATOM 845 C C . PRO A 1 107 ? -14.189 -7.213 25.333 1.00 63.25 107 PRO A C 1
ATOM 847 O O . PRO A 1 107 ? -13.229 -6.485 25.606 1.00 63.25 107 PRO A O 1
ATOM 850 N N . GLU A 1 108 ? -14.086 -8.202 24.445 1.00 70.00 108 GLU A N 1
ATOM 851 C CA . GLU A 1 108 ? -12.846 -8.443 23.712 1.00 70.00 108 GLU A CA 1
ATOM 852 C C . GLU A 1 108 ? -12.551 -7.259 22.782 1.00 70.00 108 GLU A C 1
ATOM 854 O O . GLU A 1 108 ? -13.214 -7.063 21.763 1.00 70.00 108 GLU A O 1
ATOM 859 N N . LEU A 1 109 ? -11.511 -6.490 23.109 1.00 70.94 109 LEU A N 1
ATOM 860 C CA . LEU A 1 109 ? -10.980 -5.488 22.199 1.00 70.94 109 LEU A CA 1
ATOM 861 C C . LEU A 1 109 ? -10.050 -6.149 21.178 1.00 70.94 109 LEU A C 1
ATOM 863 O O . LEU A 1 109 ? -8.917 -6.529 21.494 1.00 70.94 109 LEU A O 1
ATOM 867 N N . LYS A 1 110 ? -10.524 -6.247 19.937 1.00 77.06 110 LYS A N 1
ATOM 868 C CA . LYS A 1 110 ? -9.760 -6.766 18.799 1.00 77.06 110 LYS A CA 1
ATOM 869 C C . LYS A 1 110 ? -8.850 -5.716 18.177 1.00 77.06 110 LYS A C 1
ATOM 871 O O . LYS A 1 110 ? -7.804 -6.096 17.651 1.00 77.06 110 LYS A O 1
ATOM 876 N N . ALA A 1 111 ? -9.246 -4.444 18.201 1.00 79.75 111 ALA A N 1
ATOM 877 C CA . ALA A 1 111 ? -8.466 -3.352 17.633 1.00 79.75 111 ALA A CA 1
ATOM 878 C C . ALA A 1 111 ? -8.810 -2.003 18.262 1.00 79.75 111 ALA A C 1
ATOM 880 O O . ALA A 1 111 ? -9.968 -1.734 18.575 1.00 79.75 111 ALA A O 1
ATOM 881 N N . HIS A 1 112 ? -7.792 -1.156 18.374 1.00 79.38 112 HIS A N 1
ATOM 882 C CA . HIS A 1 112 ? -7.928 0.245 18.722 1.00 79.38 112 HIS A CA 1
ATOM 883 C C . HIS A 1 112 ? -7.557 1.096 17.506 1.00 79.38 112 HIS A C 1
ATOM 885 O O . HIS A 1 112 ? -6.433 0.986 17.014 1.00 79.38 112 HIS A O 1
ATOM 891 N N . LEU A 1 113 ? -8.503 1.882 16.994 1.00 84.31 113 LEU A N 1
ATOM 892 C CA . LEU A 1 113 ? -8.325 2.690 15.791 1.00 84.31 113 LEU A CA 1
ATOM 893 C C . LEU A 1 113 ? -8.489 4.175 16.116 1.00 84.31 113 LEU A C 1
ATOM 895 O O . LEU A 1 113 ? -9.390 4.545 16.863 1.00 84.31 113 LEU A O 1
ATOM 899 N N . TYR A 1 114 ? -7.650 5.010 15.508 1.00 85.75 114 TYR A N 1
ATOM 900 C CA . TYR A 1 114 ? -7.766 6.475 15.547 1.00 85.75 114 TYR A CA 1
ATOM 901 C C . TYR A 1 114 ? -8.453 7.029 14.289 1.00 85.75 114 TYR A C 1
ATOM 903 O O . TYR A 1 114 ? -8.794 8.205 14.210 1.00 85.75 114 TYR A O 1
ATOM 911 N N . GLU A 1 115 ? -8.696 6.160 13.312 1.00 91.56 115 GLU A N 1
ATOM 912 C CA . GLU A 1 115 ? -9.421 6.428 12.083 1.00 91.56 115 GLU A CA 1
ATOM 913 C C . GLU A 1 115 ? -10.623 5.491 11.981 1.00 91.56 115 GLU A C 1
ATOM 915 O O . GLU A 1 115 ? -10.524 4.324 12.385 1.00 91.56 115 GLU A O 1
ATOM 920 N N . PRO A 1 116 ? -11.745 5.952 11.407 1.00 95.00 116 PRO A N 1
ATOM 921 C CA . PRO A 1 116 ? -12.839 5.050 11.103 1.00 95.00 116 PRO A CA 1
ATOM 922 C C . PRO A 1 116 ? -12.371 4.048 10.047 1.00 95.00 116 PRO A C 1
ATOM 924 O O . PRO A 1 116 ? -11.570 4.368 9.172 1.00 95.00 116 PRO A O 1
ATOM 927 N N . ALA A 1 117 ? -12.895 2.833 10.102 1.00 95.00 117 ALA A N 1
ATOM 928 C CA . ALA A 1 117 ? -12.616 1.823 9.096 1.00 95.00 117 ALA A CA 1
ATOM 929 C C . ALA A 1 117 ? -13.915 1.295 8.500 1.00 95.00 117 ALA A C 1
ATOM 931 O O . ALA A 1 117 ? -14.988 1.452 9.081 1.00 95.00 117 ALA A O 1
ATOM 932 N N . VAL A 1 118 ? -13.817 0.644 7.347 1.00 96.31 118 VAL A N 1
ATOM 933 C CA . VAL A 1 118 ? -14.932 -0.092 6.760 1.00 96.31 118 VAL A CA 1
ATOM 934 C C . VAL A 1 118 ? -14.805 -1.567 7.104 1.00 96.31 118 VAL A C 1
ATOM 936 O O . VAL A 1 118 ? -13.791 -2.204 6.832 1.00 96.31 118 VAL A O 1
ATOM 939 N N . PHE A 1 119 ? -15.851 -2.123 7.693 1.00 93.44 119 PHE A N 1
ATOM 940 C CA . PHE A 1 119 ? -15.997 -3.548 7.968 1.00 93.44 119 PHE A CA 1
ATOM 941 C C . PHE A 1 119 ? -17.290 -4.049 7.331 1.00 93.44 119 PHE A C 1
ATOM 943 O O . PHE A 1 119 ? -18.110 -3.258 6.865 1.00 93.44 119 PHE A O 1
ATOM 950 N N . PHE A 1 120 ? -17.503 -5.361 7.317 1.00 91.19 120 PHE A N 1
ATOM 951 C CA . PHE A 1 120 ? -18.711 -5.926 6.734 1.00 91.19 120 PHE A CA 1
ATOM 952 C C . PHE A 1 120 ? -19.628 -6.545 7.777 1.00 91.19 120 PHE A C 1
ATOM 954 O O . PHE A 1 120 ? -19.216 -7.364 8.594 1.00 91.19 120 PHE A O 1
ATOM 961 N N . LYS A 1 121 ? -20.911 -6.190 7.693 1.00 87.44 121 LYS A N 1
ATOM 962 C CA . LYS A 1 121 ? -21.987 -6.741 8.516 1.00 87.44 121 LYS A CA 1
ATOM 963 C C . LYS A 1 121 ? -23.061 -7.335 7.621 1.00 87.44 121 LYS A C 1
ATOM 965 O O . LYS A 1 121 ? -23.646 -6.631 6.801 1.00 87.44 121 LYS A O 1
ATOM 970 N N . GLY A 1 122 ? -23.324 -8.634 7.771 1.00 84.50 122 GLY A N 1
ATOM 971 C CA . GLY A 1 122 ? -24.286 -9.339 6.914 1.00 84.50 122 GLY A CA 1
ATOM 972 C C . GLY A 1 122 ? -23.946 -9.226 5.422 1.00 84.50 122 GLY A C 1
ATOM 973 O O . GLY A 1 122 ? -24.847 -9.117 4.599 1.00 84.50 122 GLY A O 1
ATOM 974 N N . GLY A 1 123 ? -22.651 -9.168 5.089 1.00 85.75 123 GLY A N 1
ATOM 975 C CA . GLY A 1 123 ? -22.163 -8.997 3.719 1.00 85.75 123 GLY A CA 1
ATOM 976 C C . GLY A 1 123 ? -22.175 -7.560 3.186 1.00 85.75 123 GLY A C 1
ATOM 977 O O . GLY A 1 123 ? -21.702 -7.355 2.076 1.00 85.75 123 GLY A O 1
ATOM 978 N N . LYS A 1 124 ? -22.649 -6.570 3.956 1.00 90.94 124 LYS A N 1
ATOM 979 C CA . LYS A 1 124 ? -22.691 -5.158 3.540 1.00 90.94 124 LYS A CA 1
ATOM 980 C C . LYS A 1 124 ? -21.596 -4.326 4.210 1.00 90.94 124 LYS A C 1
ATOM 982 O O . LYS A 1 124 ? -21.405 -4.491 5.421 1.00 90.94 124 LYS A O 1
ATOM 987 N N . PRO A 1 125 ? -20.912 -3.430 3.480 1.00 94.50 125 PRO A N 1
ATOM 988 C CA . PRO A 1 125 ? -19.900 -2.556 4.058 1.00 94.50 125 PRO A CA 1
ATOM 989 C C . PRO A 1 125 ? -20.541 -1.520 4.994 1.00 94.50 125 PRO A C 1
ATOM 991 O O . PRO A 1 125 ? -21.624 -0.992 4.730 1.00 94.50 125 PRO A O 1
ATOM 994 N N . ARG A 1 126 ? -19.886 -1.242 6.121 1.00 95.50 126 ARG A N 1
ATOM 995 C CA . ARG A 1 126 ? -20.290 -0.246 7.121 1.00 95.50 126 ARG A CA 1
ATOM 996 C C . ARG A 1 126 ? -19.062 0.429 7.711 1.00 95.50 126 ARG A C 1
ATOM 998 O O . ARG A 1 126 ? -18.033 -0.215 7.885 1.00 95.50 126 ARG A O 1
ATOM 1005 N N . VAL A 1 127 ? -19.199 1.703 8.064 1.00 96.31 127 VAL A N 1
ATOM 1006 C CA . VAL A 1 127 ? -18.166 2.448 8.794 1.00 96.31 127 VAL A CA 1
ATOM 1007 C C . VAL A 1 127 ? -18.235 2.116 10.283 1.00 96.31 127 VAL A C 1
ATOM 1009 O O . VAL A 1 127 ? -19.331 1.993 10.839 1.00 96.31 127 VAL A O 1
ATOM 1012 N N . THR A 1 128 ? -17.079 1.972 10.931 1.00 91.50 128 THR A N 1
ATOM 1013 C CA . THR A 1 128 ? -16.969 1.815 12.386 1.00 91.50 128 THR A CA 1
ATOM 1014 C C . THR A 1 128 ? -17.583 3.021 13.101 1.00 91.50 128 THR A C 1
ATOM 1016 O O . THR A 1 128 ? -17.127 4.143 12.870 1.00 91.50 128 THR A O 1
ATOM 1019 N N . PRO A 1 129 ? -18.591 2.834 13.973 1.00 89.31 129 PRO A N 1
ATOM 1020 C CA . PRO A 1 129 ? -19.131 3.940 14.754 1.00 89.31 129 PRO A CA 1
ATOM 1021 C C . PRO A 1 129 ? -18.103 4.416 15.797 1.00 89.31 129 PRO A C 1
ATOM 1023 O O . PRO A 1 129 ? -17.305 3.601 16.267 1.00 89.31 129 PRO A O 1
ATOM 1026 N N . PRO A 1 130 ? -18.122 5.700 16.200 1.00 87.50 130 PRO A N 1
ATOM 1027 C CA . PRO A 1 130 ? -17.325 6.180 17.326 1.00 87.50 130 PRO A CA 1
ATOM 1028 C C . PRO A 1 130 ? -17.582 5.369 18.603 1.00 87.50 130 PRO A C 1
ATOM 1030 O O . PRO A 1 130 ? -18.726 5.052 18.935 1.00 87.50 130 PRO A O 1
ATOM 1033 N N . GLY A 1 131 ? -16.517 5.077 19.346 1.00 82.38 131 GLY A N 1
ATOM 1034 C CA . GLY A 1 131 ? -16.560 4.267 20.559 1.00 82.38 131 GLY A CA 1
ATOM 1035 C C . GLY A 1 131 ? -16.399 2.768 20.299 1.00 82.38 131 GLY A C 1
ATOM 1036 O O . GLY A 1 131 ? -15.835 2.345 19.291 1.00 82.38 131 GLY A O 1
ATOM 1037 N N . PHE A 1 132 ? -16.835 1.957 21.267 1.00 80.50 132 PHE A N 1
ATOM 1038 C CA . PHE A 1 132 ? -16.733 0.500 21.195 1.00 80.50 132 PHE A CA 1
ATOM 1039 C C . PHE A 1 132 ? -17.897 -0.096 20.400 1.00 80.50 132 PHE A C 1
ATOM 1041 O O . PHE A 1 132 ? -19.053 0.053 20.797 1.00 80.50 132 PHE A O 1
ATOM 1048 N N . ASP A 1 133 ? -17.587 -0.837 19.341 1.00 80.62 133 ASP A N 1
ATOM 1049 C CA . ASP A 1 133 ? -18.555 -1.661 18.629 1.00 80.62 133 ASP A CA 1
ATOM 1050 C C . ASP A 1 133 ? -18.475 -3.125 19.112 1.00 80.62 133 ASP A C 1
ATOM 1052 O O . ASP A 1 133 ? -17.491 -3.815 18.823 1.00 80.62 133 ASP A O 1
ATOM 1056 N N . PRO A 1 134 ? -19.492 -3.637 19.833 1.00 75.62 134 PRO A N 1
ATOM 1057 C CA . PRO A 1 134 ? -19.467 -4.983 20.405 1.00 75.62 134 PRO A CA 1
ATOM 1058 C C . PRO A 1 134 ? -19.492 -6.102 19.363 1.00 75.62 134 PRO A C 1
ATOM 1060 O O . PRO A 1 134 ? -19.086 -7.221 19.670 1.00 75.62 134 PRO A O 1
ATOM 1063 N N . GLU A 1 135 ? -19.964 -5.832 18.147 1.00 81.81 135 GLU A N 1
ATOM 1064 C CA . GLU A 1 135 ? -20.034 -6.844 17.094 1.00 81.81 135 GLU A CA 1
ATOM 1065 C C . GLU A 1 135 ? -18.655 -7.107 16.485 1.00 81.81 135 GLU A C 1
ATOM 1067 O O . GLU A 1 135 ? -18.229 -8.256 16.328 1.00 81.81 135 GLU A O 1
ATOM 1072 N N . THR A 1 136 ? -17.923 -6.037 16.179 1.00 81.62 136 THR A N 1
ATOM 1073 C CA . THR A 1 136 ? -16.584 -6.139 15.596 1.00 81.62 136 THR A CA 1
ATOM 1074 C C . THR A 1 136 ? -15.494 -6.278 16.654 1.00 81.62 136 THR A C 1
ATOM 1076 O O . THR A 1 136 ? -14.448 -6.868 16.375 1.00 81.62 136 THR A O 1
ATOM 1079 N N . GLY A 1 137 ? -15.732 -5.799 17.878 1.00 78.56 137 GLY A N 1
ATOM 1080 C CA . GLY A 1 137 ? -14.719 -5.672 18.923 1.00 78.56 137 GLY A CA 1
ATOM 1081 C C . GLY A 1 137 ? -13.719 -4.547 18.639 1.00 78.56 137 GLY A C 1
ATOM 1082 O O . GLY A 1 137 ? -12.590 -4.594 19.130 1.00 78.56 137 GLY A O 1
ATOM 1083 N N . ILE A 1 138 ? -14.085 -3.578 17.798 1.00 83.69 138 ILE A N 1
ATOM 1084 C CA . ILE A 1 138 ? -13.252 -2.425 17.449 1.00 83.69 138 ILE A CA 1
ATOM 1085 C C . ILE A 1 138 ? -13.645 -1.250 18.344 1.00 83.69 138 ILE A C 1
ATOM 1087 O O . ILE A 1 138 ? -14.827 -0.978 18.536 1.00 83.69 138 ILE A O 1
ATOM 1091 N N . PHE A 1 139 ? -12.653 -0.536 18.870 1.00 82.00 139 PHE A N 1
ATOM 1092 C CA . PHE A 1 139 ? -12.856 0.783 19.460 1.00 82.00 139 PHE A CA 1
ATOM 1093 C C . PHE A 1 139 ? -12.318 1.842 18.506 1.00 82.00 139 PHE A C 1
ATOM 1095 O O . PHE A 1 139 ? -11.106 1.895 18.278 1.00 82.00 139 PHE A O 1
ATOM 1102 N N . TYR A 1 140 ? -13.207 2.661 17.948 1.00 86.88 140 TYR A N 1
ATOM 1103 C CA . TYR A 1 140 ? -12.822 3.845 17.187 1.00 86.88 140 TYR A CA 1
ATOM 1104 C C . TYR A 1 140 ? -12.782 5.052 18.128 1.00 86.88 140 TYR A C 1
ATOM 1106 O O . TYR A 1 140 ? -13.811 5.528 18.610 1.00 86.88 140 TYR A O 1
ATOM 1114 N N . HIS A 1 141 ? -11.575 5.528 18.410 1.00 82.12 141 HIS A N 1
ATOM 1115 C CA . HIS A 1 141 ? -11.341 6.676 19.267 1.00 82.12 141 HIS A CA 1
ATOM 1116 C C . HIS A 1 141 ? -11.405 7.966 18.461 1.00 82.12 141 HIS A C 1
ATOM 1118 O O . HIS A 1 141 ? -10.594 8.204 17.568 1.00 82.12 141 HIS A O 1
ATOM 1124 N N . VAL A 1 142 ? -12.349 8.819 18.844 1.00 82.06 142 VAL A N 1
ATOM 1125 C CA . VAL A 1 142 ? -12.453 10.196 18.372 1.00 82.06 142 VAL A CA 1
ATOM 1126 C C . VAL A 1 142 ? -11.963 11.119 19.493 1.00 82.06 142 VAL A C 1
ATOM 1128 O O . VAL A 1 142 ? -12.511 11.040 20.598 1.00 82.06 142 VAL A O 1
ATOM 1131 N N . PRO A 1 143 ? -10.918 11.938 19.269 1.00 79.31 143 PRO A N 1
ATOM 1132 C CA . PRO A 1 143 ? -10.461 12.907 20.260 1.00 79.31 143 PRO A CA 1
ATOM 1133 C C . PRO A 1 143 ? -11.605 13.826 20.731 1.00 79.31 143 PRO A C 1
ATOM 1135 O O . PRO A 1 143 ? -12.467 14.165 19.926 1.00 79.31 143 PRO A O 1
ATOM 1138 N N . PRO A 1 144 ? -11.640 14.254 22.010 1.00 72.69 144 PRO A N 1
ATOM 1139 C CA . PRO A 1 144 ? -12.740 15.066 22.547 1.00 72.69 144 PRO A CA 1
ATOM 1140 C C . PRO A 1 144 ? -12.987 16.397 21.821 1.00 72.69 144 PRO A C 1
ATOM 1142 O O . PRO A 1 144 ? -14.066 16.969 21.943 1.00 72.69 144 PRO A O 1
ATOM 1145 N N . ASP A 1 145 ? -11.972 16.910 21.134 1.00 82.25 145 ASP A N 1
ATOM 1146 C CA . ASP A 1 145 ? -11.949 18.165 20.387 1.00 82.25 145 ASP A CA 1
ATOM 1147 C C . ASP A 1 145 ? -12.066 17.975 18.865 1.00 82.25 145 ASP A C 1
ATOM 1149 O O . ASP A 1 145 ? -11.948 18.944 18.114 1.00 82.25 145 ASP A O 1
ATOM 1153 N N . GLU A 1 146 ? -12.324 16.750 18.403 1.00 83.69 146 GLU A N 1
ATOM 1154 C CA . GLU A 1 146 ? -12.506 16.427 16.992 1.00 83.69 146 GLU A CA 1
ATOM 1155 C C . GLU A 1 146 ? -13.862 15.764 16.732 1.00 83.69 146 GLU A C 1
ATOM 1157 O O . GLU A 1 146 ? -14.385 15.012 17.550 1.00 83.69 146 GLU A O 1
ATOM 1162 N N . ASP A 1 147 ? -14.413 15.997 15.541 1.00 91.94 147 ASP A N 1
ATOM 1163 C CA . ASP A 1 147 ? -15.562 15.236 15.054 1.00 91.94 147 ASP A CA 1
ATOM 1164 C C . ASP A 1 147 ? -15.104 13.908 14.418 1.00 91.94 147 ASP A C 1
ATOM 1166 O O . ASP A 1 147 ? -14.001 13.838 13.852 1.00 91.94 147 ASP A O 1
ATOM 1170 N N . PRO A 1 148 ? -15.948 12.861 14.405 1.00 92.38 148 PRO A N 1
ATOM 1171 C CA . PRO A 1 148 ? -15.707 11.666 13.599 1.00 92.38 148 PRO A CA 1
ATOM 1172 C C . PRO A 1 148 ? -15.488 12.016 12.119 1.00 92.38 148 PRO A C 1
ATOM 1174 O O . PRO A 1 148 ? -16.050 12.988 11.610 1.00 92.38 148 PRO A O 1
ATOM 1177 N N . ILE A 1 149 ? -14.652 11.250 11.414 1.00 95.50 149 ILE A N 1
ATOM 1178 C CA . ILE A 1 149 ? -14.521 11.400 9.956 1.00 95.50 149 ILE A CA 1
ATOM 1179 C C . ILE A 1 149 ? -15.688 10.658 9.298 1.00 95.50 149 ILE A C 1
ATOM 1181 O O . ILE A 1 149 ? -15.812 9.443 9.438 1.00 95.50 149 ILE A O 1
ATOM 1185 N N . GLU A 1 150 ? -16.516 11.392 8.562 1.00 96.44 150 GLU A N 1
ATOM 1186 C CA . GLU A 1 150 ? -17.675 10.849 7.853 1.00 96.44 150 GLU A CA 1
ATOM 1187 C C . GLU A 1 150 ? -17.360 10.578 6.370 1.00 96.44 150 GLU A C 1
ATOM 1189 O O . GLU A 1 150 ? -16.487 11.236 5.793 1.00 96.44 150 GLU A O 1
ATOM 1194 N N . PRO A 1 151 ? -18.067 9.638 5.715 1.00 98.19 151 PRO A N 1
ATOM 1195 C CA . PRO A 1 151 ? -17.975 9.440 4.272 1.00 98.19 151 PRO A CA 1
ATOM 1196 C C . PRO A 1 151 ? -18.347 10.703 3.488 1.00 98.19 151 PRO A C 1
ATOM 1198 O O . PRO A 1 151 ? -19.383 11.322 3.734 1.00 98.19 151 PRO A O 1
ATOM 1201 N N . ILE A 1 152 ? -17.535 11.052 2.492 1.00 98.38 152 ILE A N 1
ATOM 1202 C CA . ILE A 1 152 ? -17.731 12.223 1.631 1.00 98.38 152 ILE A CA 1
ATOM 1203 C C . ILE A 1 152 ? -17.869 11.755 0.185 1.00 98.38 152 ILE A C 1
ATOM 1205 O O . ILE A 1 152 ? -17.051 10.998 -0.326 1.00 98.38 152 ILE A O 1
ATOM 1209 N N . SER A 1 153 ? -18.931 12.191 -0.490 1.00 97.56 153 SER A N 1
ATOM 1210 C CA . SER A 1 153 ? -19.140 11.875 -1.905 1.00 97.56 153 SER A CA 1
ATOM 1211 C C . SER A 1 153 ? -18.160 12.626 -2.811 1.00 97.56 153 SER A C 1
ATOM 1213 O O . SER A 1 153 ? -17.903 13.809 -2.605 1.00 97.56 153 SER A O 1
ATOM 1215 N N . GLY A 1 154 ? -17.697 11.955 -3.867 1.00 96.69 154 GLY A N 1
ATOM 1216 C CA . GLY A 1 154 ? -16.726 12.495 -4.823 1.00 96.69 154 GLY A CA 1
ATOM 1217 C C . GLY A 1 154 ? -15.306 11.985 -4.575 1.00 96.69 154 GLY A C 1
ATOM 1218 O O . GLY A 1 154 ? -15.099 11.084 -3.766 1.00 96.69 154 GLY A O 1
ATOM 1219 N N . THR A 1 155 ? -14.355 12.530 -5.332 1.00 98.00 155 THR A N 1
ATOM 1220 C CA . THR A 1 155 ? -12.927 12.143 -5.329 1.00 98.00 155 THR A CA 1
ATOM 1221 C C . THR A 1 155 ? -11.991 13.332 -5.486 1.00 98.00 155 THR A C 1
ATOM 1223 O O . THR A 1 155 ? -10.802 13.170 -5.753 1.00 98.00 155 THR A O 1
ATOM 1226 N N . ARG A 1 156 ? -12.530 14.546 -5.345 1.00 98.00 156 ARG A N 1
ATOM 1227 C CA . ARG A 1 156 ? -11.833 15.782 -5.683 1.00 98.00 156 ARG A CA 1
ATOM 1228 C C . ARG A 1 156 ? -10.539 15.908 -4.892 1.00 98.00 156 ARG A C 1
ATOM 1230 O O . ARG A 1 156 ? -9.513 16.259 -5.466 1.00 98.00 156 ARG A O 1
ATOM 1237 N N . HIS A 1 157 ? -10.594 15.697 -3.581 1.00 98.38 157 HIS A N 1
ATOM 1238 C CA . HIS A 1 157 ? -9.430 15.899 -2.730 1.00 98.38 157 HIS A CA 1
ATOM 1239 C C . HIS A 1 157 ? -8.417 14.768 -2.878 1.00 98.38 157 HIS A C 1
ATOM 1241 O O . HIS A 1 157 ? -7.217 15.031 -2.827 1.00 98.38 157 HIS A O 1
ATOM 1247 N N . LEU A 1 158 ? -8.876 13.536 -3.095 1.00 97.69 158 LEU A N 1
ATOM 1248 C CA . LEU A 1 158 ? -8.030 12.386 -3.376 1.00 97.69 158 LEU A CA 1
ATOM 1249 C C . LEU A 1 158 ? -7.254 12.570 -4.687 1.00 97.69 158 LEU A C 1
ATOM 1251 O O . LEU A 1 158 ? -6.035 12.412 -4.694 1.00 97.69 158 LEU A O 1
ATOM 1255 N N . GLU A 1 159 ? -7.927 12.964 -5.769 1.00 97.50 159 GLU A N 1
ATOM 1256 C CA . GLU A 1 159 ? -7.289 13.244 -7.062 1.00 97.50 159 GLU A CA 1
ATOM 1257 C C . GLU A 1 159 ? -6.328 14.426 -6.964 1.00 97.50 159 GLU A C 1
ATOM 1259 O O . GLU A 1 159 ? -5.172 14.323 -7.381 1.00 97.50 159 GLU A O 1
ATOM 1264 N N . GLU A 1 160 ? -6.771 15.523 -6.345 1.00 97.50 160 GLU A N 1
ATOM 1265 C CA . GLU A 1 160 ? -5.945 16.713 -6.179 1.00 97.50 160 GLU A CA 1
ATOM 1266 C C . GLU A 1 160 ? -4.705 16.405 -5.335 1.00 97.50 160 GLU A C 1
ATOM 1268 O O . GLU A 1 160 ? -3.605 16.755 -5.735 1.00 97.50 160 GLU A O 1
ATOM 1273 N N . CYS A 1 161 ? -4.823 15.677 -4.221 1.00 97.06 161 CYS A N 1
ATOM 1274 C CA . CYS A 1 161 ? -3.692 15.358 -3.344 1.00 97.06 161 CYS A CA 1
ATOM 1275 C C . CYS A 1 161 ? -2.517 14.705 -4.090 1.00 97.06 161 CYS A C 1
ATOM 1277 O O . CYS A 1 161 ? -1.354 14.951 -3.759 1.00 97.06 161 CYS A O 1
ATOM 1279 N N . PHE A 1 162 ? -2.801 13.881 -5.099 1.00 96.44 162 PHE A N 1
ATOM 1280 C CA . PHE A 1 162 ? -1.786 13.151 -5.856 1.00 96.44 162 PHE A CA 1
ATOM 1281 C C . PHE A 1 162 ? -1.560 13.698 -7.274 1.00 96.44 162 PHE A C 1
ATOM 1283 O O . PHE A 1 162 ? -0.750 13.134 -8.006 1.00 96.44 162 PHE A O 1
ATOM 1290 N N . SER A 1 163 ? -2.175 14.825 -7.648 1.00 94.88 163 SER A N 1
ATOM 1291 C CA . SER A 1 163 ? -2.073 15.411 -8.996 1.00 94.88 163 SER A CA 1
ATOM 1292 C C . SER A 1 163 ? -0.651 15.846 -9.372 1.00 94.88 163 SER A C 1
ATOM 1294 O O . SER A 1 163 ? -0.247 15.751 -10.528 1.00 94.88 163 SER A O 1
ATOM 1296 N N . ALA A 1 164 ? 0.141 16.287 -8.389 1.00 92.12 164 ALA A N 1
ATOM 1297 C CA . ALA A 1 164 ? 1.527 16.719 -8.585 1.00 92.12 164 ALA A CA 1
ATOM 1298 C C . ALA A 1 164 ? 2.562 15.585 -8.441 1.00 92.12 164 ALA A C 1
ATOM 1300 O O . ALA A 1 164 ? 3.772 15.828 -8.555 1.00 92.12 164 ALA A O 1
ATOM 1301 N N . VAL A 1 165 ? 2.121 14.360 -8.134 1.00 94.56 165 VAL A N 1
ATOM 1302 C CA . VAL A 1 165 ? 3.017 13.205 -8.034 1.00 94.56 165 VAL A CA 1
ATOM 1303 C C . VAL A 1 165 ? 3.344 12.724 -9.450 1.00 94.56 165 VAL A C 1
ATOM 1305 O O . VAL A 1 165 ? 2.435 12.490 -10.242 1.00 94.56 165 VAL A O 1
ATOM 1308 N N . PRO A 1 166 ? 4.633 12.584 -9.802 1.00 93.62 166 PRO A N 1
ATOM 1309 C CA . PRO A 1 166 ? 5.043 12.297 -11.170 1.00 93.62 166 PRO A CA 1
ATOM 1310 C C . PRO A 1 166 ? 4.945 10.794 -11.463 1.00 93.62 166 PRO A C 1
ATOM 1312 O O . PRO A 1 166 ? 5.964 10.117 -11.584 1.00 93.62 166 PRO A O 1
ATOM 1315 N N . PHE A 1 167 ? 3.732 10.248 -11.500 1.00 94.44 167 PHE A N 1
ATOM 1316 C CA . PHE A 1 167 ? 3.520 8.853 -11.885 1.00 94.44 167 PHE A CA 1
ATOM 1317 C C . PHE A 1 167 ? 3.993 8.625 -13.322 1.00 94.44 167 PHE A C 1
ATOM 1319 O O . PHE A 1 167 ? 3.752 9.453 -14.195 1.00 94.44 167 PHE A O 1
ATOM 1326 N N . GLU A 1 168 ? 4.658 7.499 -13.572 1.00 90.94 168 GLU A N 1
ATOM 1327 C CA . GLU A 1 168 ? 5.093 7.128 -14.926 1.00 90.94 168 GLU A CA 1
ATOM 1328 C C . GLU A 1 168 ? 3.893 6.878 -15.854 1.00 90.94 168 GLU A C 1
ATOM 1330 O O . GLU A 1 168 ? 3.921 7.222 -17.032 1.00 90.94 168 GLU A O 1
ATOM 1335 N N . LYS A 1 169 ? 2.818 6.311 -15.296 1.00 91.56 169 LYS A N 1
ATOM 1336 C CA . LYS A 1 169 ? 1.552 6.016 -15.969 1.00 91.56 169 LYS A CA 1
ATOM 1337 C C . LYS A 1 169 ? 0.393 6.234 -15.004 1.00 91.56 169 LYS A C 1
ATOM 1339 O O . LYS A 1 169 ? 0.533 6.024 -13.798 1.00 91.56 169 LYS A O 1
ATOM 1344 N N . GLU A 1 170 ? -0.778 6.541 -15.550 1.00 94.75 170 GLU A N 1
ATOM 1345 C CA . GLU A 1 170 ? -2.031 6.672 -14.793 1.00 94.75 170 GLU A CA 1
ATOM 1346 C C . GLU A 1 170 ? -2.375 5.392 -14.011 1.00 94.75 170 GLU A C 1
ATOM 1348 O O . GLU A 1 170 ? -2.806 5.461 -12.863 1.00 94.75 170 GLU A O 1
ATOM 1353 N N . LEU A 1 171 ? -2.073 4.217 -14.575 1.00 94.25 171 LEU A N 1
ATOM 1354 C CA . LEU A 1 171 ? -2.290 2.920 -13.923 1.00 94.25 171 LEU A CA 1
ATOM 1355 C C . LEU A 1 171 ? -1.537 2.792 -12.582 1.00 94.25 171 LEU A C 1
ATOM 1357 O O . LEU A 1 171 ? -2.044 2.184 -11.639 1.00 94.25 171 LEU A O 1
ATOM 1361 N N . TYR A 1 172 ? -0.356 3.411 -12.447 1.00 95.38 172 TYR A N 1
ATOM 1362 C CA . TYR A 1 172 ? 0.386 3.437 -11.180 1.00 95.38 172 TYR A CA 1
ATOM 1363 C C . TYR A 1 172 ? -0.250 4.365 -10.144 1.00 95.38 172 TYR A C 1
ATOM 1365 O O . TYR A 1 172 ? -0.187 4.077 -8.946 1.00 95.38 172 TYR A O 1
ATOM 1373 N N . ARG A 1 173 ? -0.900 5.454 -10.574 1.00 97.50 173 ARG A N 1
ATOM 1374 C CA . ARG A 1 173 ? -1.727 6.264 -9.669 1.00 97.50 173 ARG A CA 1
ATOM 1375 C C . ARG A 1 173 ? -2.924 5.453 -9.180 1.00 97.50 173 ARG A C 1
ATOM 1377 O O . ARG A 1 173 ? -3.217 5.451 -7.988 1.00 97.50 173 ARG A O 1
ATOM 1384 N N . ASN A 1 174 ? -3.570 4.715 -10.076 1.00 97.75 174 ASN A N 1
ATOM 1385 C CA . ASN A 1 174 ? -4.725 3.891 -9.731 1.00 97.75 174 ASN A CA 1
ATOM 1386 C C . ASN A 1 174 ? -4.345 2.760 -8.763 1.00 97.75 174 ASN A C 1
ATOM 1388 O O . ASN A 1 174 ? -5.076 2.509 -7.806 1.00 97.75 174 ASN A O 1
ATOM 1392 N N . ASN A 1 175 ? -3.160 2.159 -8.920 1.00 96.88 175 ASN A N 1
ATOM 1393 C CA . ASN A 1 175 ? -2.587 1.235 -7.937 1.00 96.88 175 ASN A CA 1
ATOM 1394 C C . ASN A 1 175 ? -2.447 1.880 -6.549 1.00 96.88 175 ASN A C 1
ATOM 1396 O O . ASN A 1 175 ? -2.829 1.278 -5.546 1.00 96.88 175 ASN A O 1
ATOM 1400 N N . LEU A 1 176 ? -1.940 3.116 -6.474 1.00 98.12 176 LEU A N 1
ATOM 1401 C CA . LEU A 1 176 ? -1.845 3.844 -5.206 1.00 98.12 176 LEU A CA 1
ATOM 1402 C C . LEU A 1 176 ? -3.226 4.030 -4.559 1.00 98.12 176 LEU A C 1
ATOM 1404 O O . LEU A 1 176 ? -3.375 3.809 -3.358 1.00 98.12 176 LEU A O 1
ATOM 1408 N N . PHE A 1 177 ? -4.239 4.402 -5.345 1.00 98.44 177 PHE A N 1
ATOM 1409 C CA . PHE A 1 177 ? -5.606 4.587 -4.851 1.00 98.44 177 PHE A CA 1
ATOM 1410 C C . PHE A 1 177 ? -6.244 3.270 -4.401 1.00 98.44 177 PHE A C 1
ATOM 1412 O O . PHE A 1 177 ? -6.851 3.227 -3.333 1.00 98.44 177 PHE A O 1
ATOM 1419 N N . ALA A 1 178 ? -6.041 2.180 -5.144 1.00 97.38 178 ALA A N 1
ATOM 1420 C CA . ALA A 1 178 ? -6.466 0.844 -4.734 1.00 97.38 178 ALA A CA 1
ATOM 1421 C C . ALA A 1 178 ? -5.814 0.421 -3.414 1.00 97.38 178 ALA A C 1
ATOM 1423 O O . ALA A 1 178 ? -6.472 -0.128 -2.530 1.00 97.38 178 ALA A O 1
ATOM 1424 N N . TRP A 1 179 ? -4.527 0.722 -3.240 1.00 97.81 179 TRP A N 1
ATOM 1425 C CA . TRP A 1 179 ? -3.817 0.431 -2.002 1.00 97.81 179 TRP A CA 1
ATOM 1426 C C . TRP A 1 179 ? -4.334 1.252 -0.815 1.00 97.81 179 TRP A C 1
ATOM 1428 O O . TRP A 1 179 ? -4.571 0.695 0.257 1.00 97.81 179 TRP A O 1
ATOM 1438 N N . LEU A 1 180 ? -4.582 2.553 -1.011 1.00 98.38 180 LEU A N 1
ATOM 1439 C CA . LEU A 1 180 ? -5.207 3.423 -0.009 1.00 98.38 180 LEU A CA 1
ATOM 1440 C C . LEU A 1 180 ? -6.601 2.931 0.389 1.00 98.38 180 LEU A C 1
ATOM 1442 O O . LEU A 1 180 ? -6.924 2.909 1.576 1.00 98.38 180 LEU A O 1
ATOM 1446 N N . LEU A 1 181 ? -7.394 2.482 -0.585 1.00 97.69 181 LEU A N 1
ATOM 1447 C CA . LEU A 1 181 ? -8.707 1.891 -0.348 1.00 97.69 181 LEU A CA 1
ATOM 1448 C C . LEU A 1 181 ? -8.601 0.597 0.476 1.00 97.69 181 LEU A C 1
ATOM 1450 O O . LEU A 1 181 ? -9.349 0.399 1.429 1.00 97.69 181 LEU A O 1
ATOM 1454 N N . GLY A 1 182 ? -7.602 -0.244 0.199 1.00 96.25 182 GLY A N 1
ATOM 1455 C CA . GLY A 1 182 ? -7.251 -1.370 1.068 1.00 96.25 182 GLY A CA 1
ATOM 1456 C C . GLY A 1 182 ? -6.915 -0.942 2.501 1.00 96.25 182 GLY A C 1
ATOM 1457 O O . GLY A 1 182 ? -7.228 -1.652 3.451 1.00 96.25 182 GLY A O 1
ATOM 1458 N N . GLY A 1 183 ? -6.319 0.236 2.688 1.00 95.81 183 GLY A N 1
ATOM 1459 C CA . GLY A 1 183 ? -5.963 0.761 4.004 1.00 95.81 183 GLY A CA 1
ATOM 1460 C C . GLY A 1 183 ? -7.151 1.123 4.901 1.00 95.81 183 GLY A C 1
ATOM 1461 O O . GLY A 1 183 ? -7.026 1.034 6.127 1.00 95.81 183 GLY A O 1
ATOM 1462 N N . VAL A 1 184 ? -8.300 1.480 4.314 1.00 97.00 184 VAL A N 1
ATOM 1463 C CA . VAL A 1 184 ? -9.506 1.848 5.078 1.00 97.00 184 VAL A CA 1
ATOM 1464 C C . VAL A 1 184 ? -10.350 0.643 5.493 1.00 97.00 184 VAL A C 1
ATOM 1466 O O . VAL A 1 184 ? -11.149 0.752 6.420 1.00 97.00 184 VAL A O 1
ATOM 1469 N N . PHE A 1 185 ? -10.167 -0.526 4.876 1.00 95.62 185 PHE A N 1
ATOM 1470 C CA . PHE A 1 185 ? -10.878 -1.739 5.282 1.00 95.62 185 PHE A CA 1
ATOM 1471 C C . PHE A 1 185 ? -10.271 -2.369 6.551 1.00 95.62 185 PHE A C 1
ATOM 1473 O O . PHE A 1 185 ? -9.056 -2.557 6.669 1.00 95.62 185 PHE A O 1
ATOM 1480 N N . PHE A 1 186 ? -11.131 -2.765 7.493 1.00 92.94 186 PHE A N 1
ATOM 1481 C CA . PHE A 1 186 ? -10.783 -3.549 8.680 1.00 92.94 186 PHE A CA 1
ATOM 1482 C C . PHE A 1 186 ? -11.557 -4.872 8.720 1.00 92.94 186 PHE A C 1
ATOM 1484 O O . PHE A 1 186 ? -12.454 -5.075 9.535 1.00 92.94 186 PHE A O 1
ATOM 1491 N N . ASP A 1 187 ? -11.210 -5.770 7.799 1.00 90.00 187 ASP A N 1
ATOM 1492 C CA . ASP A 1 187 ? -11.908 -7.030 7.531 1.00 90.00 187 ASP A CA 1
ATOM 1493 C C . ASP A 1 187 ? -10.887 -8.151 7.284 1.00 90.00 187 ASP A C 1
ATOM 1495 O O . ASP A 1 187 ? -9.813 -7.907 6.741 1.00 90.00 187 ASP A O 1
ATOM 1499 N N . ASP A 1 188 ? -11.192 -9.390 7.668 1.00 88.25 188 ASP A N 1
ATOM 1500 C CA . ASP A 1 188 ? -10.256 -10.514 7.530 1.00 88.25 188 ASP A CA 1
ATOM 1501 C C . ASP A 1 188 ? -10.024 -10.959 6.074 1.00 88.25 188 ASP A C 1
ATOM 1503 O O . ASP A 1 188 ? -9.048 -11.659 5.781 1.00 88.25 188 ASP A O 1
ATOM 1507 N N . ARG A 1 189 ? -10.880 -10.522 5.144 1.00 86.69 189 ARG A N 1
ATOM 1508 C CA . ARG A 1 189 ? -10.676 -10.668 3.698 1.00 86.69 189 ARG A CA 1
ATOM 1509 C C . ARG A 1 189 ? -9.663 -9.666 3.151 1.00 86.69 189 ARG A C 1
ATOM 1511 O O . ARG A 1 189 ? -9.094 -9.911 2.089 1.00 86.69 189 ARG A O 1
ATOM 1518 N N . ASN A 1 190 ? -9.415 -8.571 3.861 1.00 91.12 190 ASN A N 1
ATOM 1519 C CA . ASN A 1 190 ? -8.541 -7.496 3.420 1.00 91.12 190 ASN A CA 1
ATOM 1520 C C . ASN A 1 190 ? -7.069 -7.774 3.774 1.00 91.12 190 ASN A C 1
ATOM 1522 O O . ASN A 1 190 ? -6.555 -7.223 4.734 1.00 91.12 190 ASN A O 1
ATOM 1526 N N . ASP A 1 191 ? -6.359 -8.605 3.011 1.00 90.88 191 ASP A N 1
ATOM 1527 C CA . ASP A 1 191 ? -4.893 -8.731 3.128 1.00 90.88 191 ASP A CA 1
ATOM 1528 C C . ASP A 1 191 ? -4.235 -7.968 1.970 1.00 90.88 191 ASP A C 1
ATOM 1530 O O . ASP A 1 191 ? -4.099 -8.535 0.886 1.00 90.88 191 ASP A O 1
ATOM 1534 N N . PRO A 1 192 ? -3.917 -6.670 2.128 1.00 93.31 192 PRO A N 1
ATOM 1535 C CA . PRO A 1 192 ? -3.390 -5.876 1.032 1.00 93.31 192 PRO A CA 1
ATOM 1536 C C . PRO A 1 192 ? -1.944 -6.266 0.682 1.00 93.31 192 PRO A C 1
ATOM 1538 O O . PRO A 1 192 ? -1.158 -6.619 1.570 1.00 93.31 192 PRO A O 1
ATOM 1541 N N . PRO A 1 193 ? -1.560 -6.139 -0.600 1.00 94.19 193 PRO A N 1
ATOM 1542 C CA . PRO A 1 193 ? -0.170 -6.247 -1.034 1.00 94.19 193 PRO A CA 1
ATOM 1543 C C . PRO A 1 193 ? 0.716 -5.199 -0.348 1.00 94.19 193 PRO A C 1
ATOM 1545 O O . PRO A 1 193 ? 0.251 -4.158 0.129 1.00 94.19 193 PRO A O 1
ATOM 1548 N N . MET A 1 194 ? 2.028 -5.423 -0.367 1.00 95.50 194 MET A N 1
ATOM 1549 C CA . MET A 1 194 ? 2.980 -4.362 -0.040 1.00 95.50 194 MET A CA 1
ATOM 1550 C C . MET A 1 194 ? 2.952 -3.280 -1.127 1.00 95.50 194 MET A C 1
ATOM 1552 O O . MET A 1 194 ? 3.100 -3.591 -2.302 1.00 95.50 194 MET A O 1
ATOM 1556 N N . LEU A 1 195 ? 2.843 -2.005 -0.768 1.00 96.38 195 LEU A N 1
ATOM 1557 C CA . LEU A 1 195 ? 3.020 -0.919 -1.733 1.00 96.38 195 LEU A CA 1
ATOM 1558 C C . LEU A 1 195 ? 4.504 -0.756 -2.062 1.00 96.38 195 LEU A C 1
ATOM 1560 O O . LEU A 1 195 ? 5.289 -0.476 -1.159 1.00 96.38 195 LEU A O 1
ATOM 1564 N N . ALA A 1 196 ? 4.889 -0.892 -3.330 1.00 94.12 196 ALA A N 1
ATOM 1565 C CA . ALA A 1 196 ? 6.268 -0.717 -3.775 1.00 94.12 196 ALA A CA 1
ATOM 1566 C C . ALA A 1 196 ? 6.420 0.531 -4.642 1.00 94.12 196 ALA A C 1
ATOM 1568 O O . ALA A 1 196 ? 6.093 0.524 -5.828 1.00 94.12 196 ALA A O 1
ATOM 1569 N N . ILE A 1 197 ? 6.947 1.600 -4.043 1.00 94.69 197 ILE A N 1
ATOM 1570 C CA . ILE A 1 197 ? 7.160 2.881 -4.713 1.00 94.69 197 ILE A CA 1
ATOM 1571 C C . ILE A 1 197 ? 8.587 2.945 -5.260 1.00 94.69 197 ILE A C 1
ATOM 1573 O O . ILE A 1 197 ? 9.565 3.047 -4.513 1.00 94.69 197 ILE A O 1
ATOM 1577 N N . THR A 1 198 ? 8.722 2.922 -6.578 1.00 90.31 198 THR A N 1
ATOM 1578 C CA . THR A 1 198 ? 10.012 3.028 -7.268 1.00 90.31 198 THR A CA 1
ATOM 1579 C C . THR A 1 198 ? 10.042 4.268 -8.149 1.00 90.31 198 THR A C 1
ATOM 1581 O O . THR A 1 198 ? 9.074 5.021 -8.249 1.00 90.31 198 THR A O 1
ATOM 1584 N N . GLY A 1 199 ? 11.198 4.557 -8.735 1.00 86.62 199 GLY A N 1
ATOM 1585 C CA . GLY A 1 199 ? 11.294 5.646 -9.687 1.00 86.62 199 GLY A CA 1
ATOM 1586 C C . GLY A 1 199 ? 12.704 5.882 -10.178 1.00 86.62 199 GLY A C 1
ATOM 1587 O O . GLY A 1 199 ? 13.660 5.556 -9.471 1.00 86.62 199 GLY A O 1
ATOM 1588 N N . ASN A 1 200 ? 12.788 6.487 -11.359 1.00 80.88 200 ASN A N 1
ATOM 1589 C CA . ASN A 1 200 ? 13.981 6.560 -12.207 1.00 80.88 200 ASN A CA 1
ATOM 1590 C C . ASN A 1 200 ? 15.160 7.358 -11.625 1.00 80.88 200 ASN A C 1
ATOM 1592 O O . ASN A 1 200 ? 16.271 7.278 -12.135 1.00 80.88 200 ASN A O 1
ATOM 1596 N N . GLN A 1 201 ? 14.927 8.170 -10.590 1.00 80.00 201 GLN A N 1
ATOM 1597 C CA . GLN A 1 201 ? 15.976 8.969 -9.961 1.00 80.00 201 GLN A CA 1
ATOM 1598 C C . GLN A 1 201 ? 15.700 9.268 -8.482 1.00 80.00 201 GLN A C 1
ATOM 1600 O O . GLN A 1 201 ? 14.581 9.133 -7.959 1.00 80.00 201 GLN A O 1
ATOM 1605 N N . ARG A 1 202 ? 16.744 9.715 -7.777 1.00 84.44 202 ARG A N 1
ATOM 1606 C CA . ARG A 1 202 ? 16.631 10.264 -6.417 1.00 84.44 202 ARG A CA 1
ATOM 1607 C C . ARG A 1 202 ? 15.889 11.601 -6.446 1.00 84.44 202 ARG A C 1
ATOM 1609 O O . ARG A 1 202 ? 16.003 12.364 -7.396 1.00 84.44 202 ARG A O 1
ATOM 1616 N N . GLY A 1 203 ? 15.124 11.888 -5.394 1.00 86.62 203 GLY A N 1
ATOM 1617 C CA . GLY A 1 203 ? 14.377 13.147 -5.284 1.00 86.62 203 GLY A CA 1
ATOM 1618 C C . GLY A 1 203 ? 13.116 13.240 -6.153 1.00 86.62 203 GLY A C 1
ATOM 1619 O O . GLY A 1 203 ? 12.450 14.269 -6.121 1.00 86.62 203 GLY A O 1
ATOM 1620 N N . VAL A 1 204 ? 12.740 12.172 -6.871 1.00 88.56 204 VAL A N 1
ATOM 1621 C CA . VAL A 1 204 ? 11.518 12.129 -7.701 1.00 88.56 204 VAL A CA 1
ATOM 1622 C C . VAL A 1 204 ? 10.219 12.197 -6.884 1.00 88.56 204 VAL A C 1
ATOM 1624 O O . VAL A 1 204 ? 9.184 12.569 -7.422 1.00 88.56 204 VAL A O 1
ATOM 1627 N N . GLY A 1 205 ? 10.276 11.875 -5.586 1.00 91.75 205 GLY A N 1
ATOM 1628 C CA . GLY A 1 205 ? 9.127 11.988 -4.683 1.00 91.75 205 GLY A CA 1
ATOM 1629 C C . GLY A 1 205 ? 8.777 10.763 -3.853 1.00 91.75 205 GLY A C 1
ATOM 1630 O O . GLY A 1 205 ? 7.904 10.864 -3.003 1.00 91.75 205 GLY A O 1
ATOM 1631 N N . LYS A 1 206 ? 9.471 9.634 -4.037 1.00 92.88 206 LYS A N 1
ATOM 1632 C CA . LYS A 1 206 ? 9.106 8.333 -3.444 1.00 92.88 206 LYS A CA 1
ATOM 1633 C C . LYS A 1 206 ? 8.816 8.381 -1.939 1.00 92.88 206 LYS A C 1
ATOM 1635 O O . LYS A 1 206 ? 7.714 8.037 -1.521 1.00 92.88 206 LYS A O 1
ATOM 1640 N N . SER A 1 207 ? 9.769 8.868 -1.140 1.00 93.19 207 SER A N 1
ATOM 1641 C CA . SER A 1 207 ? 9.602 8.962 0.317 1.00 93.19 207 SER A CA 1
ATOM 1642 C C . SER A 1 207 ? 8.471 9.917 0.699 1.00 93.19 207 SER A C 1
ATOM 1644 O O . SER A 1 207 ? 7.718 9.627 1.617 1.00 93.19 207 SER A O 1
ATOM 1646 N N . LYS A 1 208 ? 8.273 11.012 -0.045 1.00 93.75 208 LYS A N 1
ATOM 1647 C CA . LYS A 1 208 ? 7.186 11.964 0.220 1.00 93.75 208 LYS A CA 1
ATOM 1648 C C . LYS A 1 208 ? 5.814 11.390 -0.121 1.00 93.75 208 LYS A C 1
ATOM 1650 O O . LYS A 1 208 ? 4.892 11.562 0.662 1.00 93.75 208 LYS A O 1
ATOM 1655 N N . THR A 1 209 ? 5.686 10.653 -1.222 1.00 95.38 209 THR A N 1
ATOM 1656 C CA . THR A 1 209 ? 4.463 9.906 -1.540 1.00 95.38 209 THR A CA 1
ATOM 1657 C C . THR A 1 209 ? 4.160 8.879 -0.445 1.00 95.38 209 THR A C 1
ATOM 1659 O O . THR A 1 209 ? 3.026 8.817 0.023 1.00 95.38 209 THR A O 1
ATOM 1662 N N . GLN A 1 210 ? 5.170 8.132 0.019 1.00 95.75 210 GLN A N 1
ATOM 1663 C CA . GLN A 1 210 ? 5.039 7.160 1.113 1.00 95.75 210 GLN A CA 1
ATOM 1664 C C . GLN A 1 210 ? 4.634 7.810 2.446 1.00 95.75 210 GLN A C 1
ATOM 1666 O O . GLN A 1 210 ? 3.770 7.300 3.157 1.00 95.75 210 GLN A O 1
ATOM 1671 N N . GLU A 1 211 ? 5.238 8.949 2.783 1.00 95.50 211 GLU A N 1
ATOM 1672 C CA . GLU A 1 211 ? 4.885 9.752 3.953 1.00 95.50 211 GLU A CA 1
ATOM 1673 C C . GLU A 1 211 ? 3.446 10.264 3.868 1.00 95.50 211 GLU A C 1
ATOM 1675 O O . GLU A 1 211 ? 2.712 10.152 4.847 1.00 95.50 211 GLU A O 1
ATOM 1680 N N . SER A 1 212 ? 3.026 10.775 2.704 1.00 96.62 212 SER A N 1
ATOM 1681 C CA . SER A 1 212 ? 1.666 11.271 2.484 1.00 96.62 212 SER A CA 1
ATOM 1682 C C . SER A 1 212 ? 0.620 10.176 2.656 1.00 96.62 212 SER A C 1
ATOM 1684 O O . SER A 1 212 ? -0.375 10.411 3.335 1.00 96.62 212 SER A O 1
ATOM 1686 N N . VAL A 1 213 ? 0.835 8.973 2.106 1.00 97.06 213 VAL A N 1
ATOM 1687 C CA . VAL A 1 213 ? -0.110 7.859 2.309 1.00 97.06 213 VAL A CA 1
ATOM 1688 C C . VAL A 1 213 ? -0.131 7.375 3.759 1.00 97.06 213 VAL A C 1
ATOM 1690 O O . VAL A 1 213 ? -1.203 7.090 4.287 1.00 97.06 213 VAL A O 1
ATOM 1693 N N . GLY A 1 214 ? 1.020 7.337 4.439 1.00 95.88 214 GLY A N 1
ATOM 1694 C CA . GLY A 1 214 ? 1.087 6.983 5.859 1.00 95.88 214 GLY A CA 1
ATOM 1695 C C . GLY A 1 214 ? 0.355 7.994 6.742 1.00 95.88 214 GLY A C 1
ATOM 1696 O O . GLY A 1 214 ? -0.448 7.604 7.592 1.00 95.88 214 GLY A O 1
ATOM 1697 N N . TYR A 1 215 ? 0.558 9.288 6.485 1.00 96.00 215 TYR A N 1
ATOM 1698 C CA . TYR A 1 215 ? -0.127 10.371 7.187 1.00 96.00 215 TYR A CA 1
ATOM 1699 C C . TYR A 1 215 ? -1.628 10.382 6.898 1.00 96.00 215 TYR A C 1
ATOM 1701 O O . TYR A 1 215 ? -2.432 10.527 7.818 1.00 96.00 215 TYR A O 1
ATOM 1709 N N . LEU A 1 216 ? -2.027 10.167 5.642 1.00 97.25 216 LEU A N 1
ATOM 1710 C CA . LEU A 1 216 ? -3.431 10.017 5.274 1.00 97.25 216 LEU A CA 1
ATOM 1711 C C . LEU A 1 216 ? -4.081 8.915 6.113 1.00 97.25 216 LEU A C 1
ATOM 1713 O O . LEU A 1 216 ? -5.066 9.168 6.801 1.00 97.25 216 LEU A O 1
ATOM 1717 N N . LEU A 1 217 ? -3.475 7.728 6.143 1.00 96.00 217 LEU A N 1
ATOM 1718 C CA . LEU A 1 217 ? -4.072 6.555 6.775 1.00 96.00 217 LEU A CA 1
ATOM 1719 C C . LEU A 1 217 ? -4.028 6.546 8.308 1.00 96.00 217 LEU A C 1
ATOM 1721 O O . LEU A 1 217 ? -4.867 5.882 8.903 1.00 96.00 217 LEU A O 1
ATOM 1725 N N . THR A 1 218 ? -3.081 7.248 8.939 1.00 91.81 218 THR A N 1
ATOM 1726 C CA . THR A 1 218 ? -2.825 7.126 10.396 1.00 91.81 218 THR A CA 1
ATOM 1727 C C . THR A 1 218 ? -2.763 8.450 11.159 1.00 91.81 218 THR A C 1
ATOM 1729 O O . THR A 1 218 ? -2.516 8.471 12.364 1.00 91.81 218 THR A O 1
ATOM 1732 N N . GLY A 1 219 ? -2.860 9.583 10.458 1.00 90.62 219 GLY A N 1
ATOM 1733 C CA . GLY A 1 219 ? -2.743 10.917 11.051 1.00 90.62 219 GLY A CA 1
ATOM 1734 C C . GLY A 1 219 ? -1.327 11.258 11.516 1.00 90.62 219 GLY A C 1
ATOM 1735 O O . GLY A 1 219 ? -1.091 12.352 12.031 1.00 90.62 219 GLY A O 1
ATOM 1736 N N . GLN A 1 220 ? -0.372 10.344 11.330 1.00 87.94 220 GLN A N 1
ATOM 1737 C CA . GLN A 1 220 ? 1.010 10.475 11.765 1.00 87.94 220 GLN A CA 1
ATOM 1738 C C . GLN A 1 220 ? 1.963 10.141 10.621 1.00 87.94 220 GLN A C 1
ATOM 1740 O O . GLN A 1 220 ? 1.712 9.256 9.804 1.00 87.94 220 GLN A O 1
ATOM 1745 N N . TYR A 1 221 ? 3.087 10.853 10.558 1.00 88.12 221 TYR A N 1
ATOM 1746 C CA . TYR A 1 221 ? 4.122 10.516 9.587 1.00 88.12 221 TYR A CA 1
ATOM 1747 C C . TYR A 1 221 ? 4.790 9.197 9.977 1.00 88.12 221 TYR A C 1
ATOM 1749 O O . TYR A 1 221 ? 5.195 9.037 11.135 1.00 88.12 221 TYR A O 1
ATOM 1757 N N . PRO A 1 222 ? 4.927 8.253 9.034 1.00 89.88 222 PRO A N 1
ATOM 1758 C CA . PRO A 1 222 ? 5.496 6.961 9.346 1.00 89.88 222 PRO A CA 1
ATOM 1759 C C . PRO A 1 222 ? 6.989 7.094 9.649 1.00 89.88 222 PRO A C 1
ATOM 1761 O O . PRO A 1 222 ? 7.736 7.763 8.939 1.00 89.88 222 PRO A O 1
ATOM 1764 N N . CYS A 1 223 ? 7.443 6.401 10.689 1.00 86.75 223 CYS A N 1
ATOM 1765 C CA . CYS A 1 223 ? 8.864 6.258 10.975 1.00 86.75 223 CYS A CA 1
ATOM 1766 C C . CYS A 1 223 ? 9.371 4.971 10.316 1.00 86.75 223 CYS A C 1
ATOM 1768 O O . CYS A 1 223 ? 8.814 3.897 10.552 1.00 86.75 223 CYS A O 1
ATOM 1770 N N . ALA A 1 224 ? 10.400 5.087 9.476 1.00 88.69 224 ALA A N 1
ATOM 1771 C CA . ALA A 1 224 ? 10.935 3.954 8.736 1.00 88.69 224 ALA A CA 1
ATOM 1772 C C . ALA A 1 224 ? 11.518 2.882 9.672 1.00 88.69 224 ALA A C 1
ATOM 1774 O O . ALA A 1 224 ? 12.187 3.188 10.661 1.00 88.69 224 ALA A O 1
ATOM 1775 N N . VAL A 1 225 ? 11.263 1.621 9.337 1.00 89.88 225 VAL A N 1
ATOM 1776 C CA . VAL A 1 225 ? 11.890 0.450 9.943 1.00 89.88 225 VAL A CA 1
ATOM 1777 C C . VAL A 1 225 ? 13.180 0.157 9.187 1.00 89.88 225 VAL A C 1
ATOM 1779 O O . VAL A 1 225 ? 13.198 0.117 7.954 1.00 89.88 225 VAL A O 1
ATOM 1782 N N . ASP A 1 226 ? 14.260 -0.076 9.927 1.00 86.56 226 ASP A N 1
ATOM 1783 C CA . ASP A 1 226 ? 15.507 -0.540 9.333 1.00 86.56 226 ASP A CA 1
ATOM 1784 C C . ASP A 1 226 ? 15.348 -1.997 8.885 1.00 86.56 226 ASP A C 1
ATOM 1786 O O . ASP A 1 226 ? 15.131 -2.917 9.677 1.00 86.56 226 ASP A O 1
ATOM 1790 N N . HIS A 1 227 ? 15.448 -2.191 7.578 1.00 81.38 227 HIS A N 1
ATOM 1791 C CA . HIS A 1 227 ? 15.232 -3.457 6.901 1.00 81.38 227 HIS A CA 1
ATOM 1792 C C . HIS A 1 227 ? 16.502 -4.311 6.770 1.00 81.38 227 HIS A C 1
ATOM 1794 O O . HIS A 1 227 ? 16.408 -5.479 6.390 1.00 81.38 227 HIS A O 1
ATOM 1800 N N . THR A 1 228 ? 17.678 -3.739 7.044 1.00 76.75 228 THR A N 1
ATOM 1801 C CA . THR A 1 228 ? 18.984 -4.419 6.946 1.00 76.75 228 THR A CA 1
ATOM 1802 C C . THR A 1 228 ? 19.477 -4.957 8.283 1.00 76.75 228 THR A C 1
ATOM 1804 O O . THR A 1 228 ? 20.358 -5.810 8.331 1.00 76.75 228 THR A O 1
ATOM 1807 N N . SER A 1 229 ? 18.886 -4.468 9.365 1.00 76.56 229 SER A N 1
ATOM 1808 C CA . SER A 1 229 ? 19.315 -4.725 10.727 1.00 76.56 229 SER A CA 1
ATOM 1809 C C . SER A 1 229 ? 18.914 -6.116 11.243 1.00 76.56 229 SER A C 1
ATOM 1811 O O . SER A 1 229 ? 17.829 -6.646 10.963 1.00 76.56 229 SER A O 1
ATOM 1813 N N . ASP A 1 230 ? 19.763 -6.687 12.100 1.00 77.75 230 ASP A N 1
ATOM 1814 C CA . ASP A 1 230 ? 19.414 -7.839 12.944 1.00 77.75 230 ASP A CA 1
ATOM 1815 C C . ASP A 1 230 ? 18.268 -7.508 13.921 1.00 77.75 230 ASP A C 1
ATOM 1817 O O . ASP A 1 230 ? 17.606 -8.397 14.455 1.00 77.75 230 ASP A O 1
ATOM 1821 N N . GLU A 1 231 ? 17.975 -6.220 14.114 1.00 83.00 231 GLU A N 1
ATOM 1822 C CA . GLU A 1 231 ? 16.894 -5.708 14.950 1.00 83.00 231 GLU A CA 1
ATOM 1823 C C . GLU A 1 231 ? 15.549 -5.577 14.233 1.00 83.00 231 GLU A C 1
ATOM 1825 O O . GLU A 1 231 ? 14.592 -5.124 14.858 1.00 83.00 231 GLU A O 1
ATOM 1830 N N . PHE A 1 232 ? 15.432 -5.998 12.971 1.00 87.12 232 PHE A N 1
ATOM 1831 C CA . PHE A 1 232 ? 14.174 -5.968 12.211 1.00 87.12 232 PHE A CA 1
ATOM 1832 C C . PHE A 1 232 ? 12.974 -6.496 13.023 1.00 87.12 232 PHE A C 1
ATOM 1834 O O . PHE A 1 232 ? 11.965 -5.809 13.182 1.00 87.12 232 PHE A O 1
ATOM 1841 N N . ASP A 1 233 ? 13.113 -7.676 13.637 1.00 86.62 233 ASP A N 1
ATOM 1842 C CA . ASP A 1 233 ? 12.047 -8.297 14.435 1.00 86.62 233 ASP A CA 1
ATOM 1843 C C . ASP A 1 233 ? 11.773 -7.531 15.749 1.00 86.62 233 ASP A C 1
ATOM 1845 O O . ASP A 1 233 ? 10.634 -7.469 16.225 1.00 86.62 233 ASP A O 1
ATOM 1849 N N . LYS A 1 234 ? 12.793 -6.882 16.332 1.00 87.44 234 LYS A N 1
ATOM 1850 C CA . LYS A 1 234 ? 12.629 -6.024 17.519 1.00 87.44 234 LYS A CA 1
ATOM 1851 C C . LYS A 1 234 ? 11.863 -4.747 17.175 1.00 87.44 234 LYS A C 1
ATOM 1853 O O . LYS A 1 234 ? 10.943 -4.378 17.897 1.00 87.44 234 LYS A O 1
ATOM 1858 N N . GLN A 1 235 ? 12.214 -4.092 16.069 1.00 90.19 235 GLN A N 1
ATOM 1859 C CA . GLN A 1 235 ? 11.551 -2.865 15.629 1.00 90.19 235 GLN A CA 1
ATOM 1860 C C . GLN A 1 235 ? 10.086 -3.131 15.278 1.00 90.19 235 GLN A C 1
ATOM 1862 O O . GLN A 1 235 ? 9.206 -2.395 15.720 1.00 90.19 235 GLN A O 1
ATOM 1867 N N . LEU A 1 236 ? 9.807 -4.219 14.556 1.00 90.94 236 LEU A N 1
ATOM 1868 C CA . LEU A 1 236 ? 8.439 -4.611 14.223 1.00 90.94 236 LEU A CA 1
ATOM 1869 C C . LEU A 1 236 ? 7.614 -4.983 15.451 1.00 90.94 236 LEU A C 1
ATOM 1871 O O . LEU A 1 236 ? 6.482 -4.524 15.586 1.00 90.94 236 LEU A O 1
ATOM 1875 N N . SER A 1 237 ? 8.169 -5.781 16.366 1.00 88.94 237 SER A N 1
ATOM 1876 C CA . SER A 1 237 ? 7.449 -6.131 17.593 1.00 88.94 237 SER A CA 1
ATOM 1877 C C . SER A 1 237 ? 7.167 -4.906 18.467 1.00 88.94 237 SER A C 1
ATOM 1879 O O . SER A 1 237 ? 6.086 -4.830 19.047 1.00 88.94 237 SER A O 1
ATOM 1881 N N . ALA A 1 238 ? 8.064 -3.915 18.506 1.00 85.75 238 ALA A N 1
ATOM 1882 C CA . ALA A 1 238 ? 7.795 -2.628 19.145 1.00 85.75 238 ALA A CA 1
ATOM 1883 C C . ALA A 1 238 ? 6.634 -1.881 18.463 1.00 85.75 238 ALA A C 1
ATOM 1885 O O . ALA A 1 238 ? 5.694 -1.485 19.147 1.00 85.75 238 ALA A O 1
ATOM 1886 N N . ARG A 1 239 ? 6.630 -1.777 17.124 1.00 87.94 239 ARG A N 1
ATOM 1887 C CA . ARG A 1 239 ? 5.534 -1.128 16.375 1.00 87.94 239 ARG A CA 1
ATOM 1888 C C . ARG A 1 239 ? 4.187 -1.810 16.610 1.00 87.94 239 ARG A C 1
ATOM 1890 O O . ARG A 1 239 ? 3.182 -1.137 16.815 1.00 87.94 239 ARG A O 1
ATOM 1897 N N . PHE A 1 240 ? 4.165 -3.142 16.638 1.00 87.56 240 PHE A N 1
ATOM 1898 C CA . PHE A 1 240 ? 2.940 -3.903 16.889 1.00 87.56 240 PHE A CA 1
ATOM 1899 C C . PHE A 1 240 ? 2.429 -3.696 18.319 1.00 87.56 240 PHE A C 1
ATOM 1901 O O . PHE A 1 240 ? 1.227 -3.572 18.521 1.00 87.56 240 PHE A O 1
ATOM 1908 N N . ARG A 1 241 ? 3.323 -3.591 19.315 1.00 82.38 241 ARG A N 1
ATOM 1909 C CA . ARG A 1 241 ? 2.932 -3.252 20.696 1.00 82.38 241 ARG A CA 1
ATOM 1910 C C . ARG A 1 241 ? 2.338 -1.851 20.817 1.00 82.38 241 ARG A C 1
ATOM 1912 O O . ARG A 1 241 ? 1.489 -1.640 21.673 1.00 82.38 241 ARG A O 1
ATOM 1919 N N . GLU A 1 242 ? 2.773 -0.923 19.971 1.00 77.94 242 GLU A N 1
ATOM 1920 C CA . GLU A 1 242 ? 2.226 0.436 19.869 1.00 77.94 242 GLU A CA 1
ATOM 1921 C C . GLU A 1 242 ? 0.930 0.501 19.040 1.00 77.94 242 GLU A C 1
ATOM 1923 O O . GLU A 1 242 ? 0.373 1.580 18.861 1.00 77.94 242 GLU A O 1
ATOM 1928 N N . GLY A 1 243 ? 0.452 -0.629 18.505 1.00 77.75 243 GLY A N 1
ATOM 1929 C CA . GLY A 1 243 ? -0.740 -0.678 17.657 1.00 77.75 243 GLY A CA 1
ATOM 1930 C C . GLY A 1 243 ? -0.548 -0.048 16.274 1.00 77.75 243 GLY A C 1
ATOM 1931 O O . GLY A 1 243 ? -1.532 0.211 15.582 1.00 77.75 243 GLY A O 1
ATOM 1932 N N . GLN A 1 244 ? 0.694 0.196 15.840 1.00 85.25 244 GLN A N 1
ATOM 1933 C CA . GLN A 1 244 ? 0.961 0.787 14.530 1.00 85.25 244 GLN A CA 1
ATOM 1934 C C . GLN A 1 244 ? 0.583 -0.186 13.415 1.00 85.25 244 GLN A C 1
ATOM 1936 O O . GLN A 1 244 ? 1.057 -1.322 13.352 1.00 85.25 244 GLN A O 1
ATOM 1941 N N . ARG A 1 245 ? -0.277 0.291 12.513 1.00 89.88 245 ARG A N 1
ATOM 1942 C CA . ARG A 1 245 ? -0.746 -0.468 11.350 1.00 89.88 245 ARG A CA 1
ATOM 1943 C C . ARG A 1 245 ? 0.071 -0.186 10.096 1.00 89.88 245 ARG A C 1
ATOM 1945 O O . ARG A 1 245 ? 0.216 -1.081 9.281 1.00 89.88 245 ARG A O 1
ATOM 1952 N N . PHE A 1 246 ? 0.621 1.014 9.935 1.00 95.12 246 PHE A N 1
ATOM 1953 C CA . PHE A 1 246 ? 1.423 1.364 8.765 1.00 95.12 246 PHE A CA 1
ATOM 1954 C C . PHE A 1 246 ? 2.908 1.128 9.043 1.00 95.12 246 PHE A C 1
ATOM 1956 O O . PHE A 1 246 ? 3.502 1.801 9.885 1.00 95.12 246 PHE A O 1
ATOM 1963 N N . ILE A 1 247 ? 3.515 0.190 8.320 1.00 96.12 247 ILE A N 1
ATOM 1964 C CA . ILE A 1 247 ? 4.936 -0.136 8.413 1.00 96.12 247 ILE A CA 1
ATOM 1965 C C . ILE A 1 247 ? 5.640 0.334 7.144 1.00 96.12 247 ILE A C 1
ATOM 1967 O O . ILE A 1 247 ? 5.326 -0.086 6.032 1.00 96.12 247 ILE A O 1
ATOM 1971 N N . SER A 1 248 ? 6.613 1.213 7.344 1.00 95.62 248 SER A N 1
ATOM 1972 C CA . SER A 1 248 ? 7.347 1.901 6.290 1.00 95.62 248 SER A CA 1
ATOM 1973 C C . SER A 1 248 ? 8.772 1.375 6.215 1.00 95.62 248 SER A C 1
ATOM 1975 O O . SER A 1 248 ? 9.468 1.367 7.226 1.00 95.62 248 SER A O 1
ATOM 1977 N N . PHE A 1 249 ? 9.225 0.986 5.030 1.00 93.88 249 PHE A N 1
ATOM 1978 C CA . PHE A 1 249 ? 10.632 0.745 4.731 1.00 93.88 249 PHE A CA 1
ATOM 1979 C C . PHE A 1 249 ? 11.097 1.822 3.754 1.00 93.88 249 PHE A C 1
ATOM 1981 O O . PHE A 1 249 ? 10.524 1.980 2.676 1.00 93.88 249 PHE A O 1
ATOM 1988 N N . ASP A 1 250 ? 12.102 2.593 4.151 1.00 88.75 250 ASP A N 1
ATOM 1989 C CA . ASP A 1 250 ? 12.601 3.721 3.369 1.00 88.75 250 ASP A CA 1
ATOM 1990 C C . ASP A 1 250 ? 13.996 3.420 2.827 1.00 88.75 250 ASP A C 1
ATOM 1992 O O . ASP A 1 250 ? 14.792 2.716 3.456 1.00 88.75 250 ASP A O 1
ATOM 1996 N N . ASN A 1 251 ? 14.272 3.982 1.653 1.00 83.88 251 ASN A N 1
ATOM 1997 C CA . ASN A 1 251 ? 15.560 3.969 0.988 1.00 83.88 251 ASN A CA 1
ATOM 1998 C C . ASN A 1 251 ? 16.168 2.564 0.861 1.00 83.88 251 ASN A C 1
ATOM 2000 O O . ASN A 1 251 ? 17.334 2.345 1.204 1.00 83.88 251 ASN A O 1
ATOM 2004 N N . ILE A 1 252 ? 15.389 1.609 0.345 1.00 85.62 252 ILE A N 1
ATOM 2005 C CA . ILE A 1 252 ? 15.952 0.313 -0.026 1.00 85.62 252 ILE A CA 1
ATOM 2006 C C . ILE A 1 252 ? 16.999 0.530 -1.109 1.00 85.62 252 ILE A C 1
ATOM 2008 O O . ILE A 1 252 ? 16.714 1.061 -2.188 1.00 85.62 252 ILE A O 1
ATOM 2012 N N . VAL A 1 253 ? 18.212 0.091 -0.799 1.00 78.88 253 VAL A N 1
ATOM 2013 C CA . VAL A 1 253 ? 19.352 0.101 -1.703 1.00 78.88 253 VAL A CA 1
ATOM 2014 C C . VAL A 1 253 ? 19.961 -1.285 -1.742 1.00 78.88 253 VAL A C 1
ATOM 2016 O O . VAL A 1 253 ? 20.265 -1.894 -0.717 1.00 78.88 253 VAL A O 1
ATOM 2019 N N . THR A 1 254 ? 20.184 -1.783 -2.947 1.00 65.00 254 THR A N 1
ATOM 2020 C CA . THR A 1 254 ? 20.871 -3.048 -3.167 1.00 65.00 254 THR A CA 1
ATOM 2021 C C . THR A 1 254 ? 22.262 -2.788 -3.702 1.00 65.00 254 THR A C 1
ATOM 2023 O O . THR A 1 254 ? 22.447 -2.228 -4.783 1.00 65.00 254 THR A O 1
ATOM 2026 N N . GLY A 1 255 ? 23.275 -3.224 -2.955 1.00 53.59 255 GLY A N 1
ATOM 2027 C CA . GLY A 1 255 ? 24.642 -3.226 -3.457 1.00 53.59 255 GLY A CA 1
ATOM 2028 C C . GLY A 1 255 ? 24.751 -4.060 -4.739 1.00 53.59 255 GLY A C 1
ATOM 2029 O O . GLY A 1 255 ? 24.240 -5.179 -4.818 1.00 53.59 255 GLY A O 1
ATOM 2030 N N . SER A 1 256 ? 25.451 -3.527 -5.743 1.00 54.44 256 SER A N 1
ATOM 2031 C CA . SER A 1 256 ? 25.925 -4.290 -6.909 1.00 54.44 256 SER A CA 1
ATOM 2032 C C . SER A 1 256 ? 24.852 -4.825 -7.877 1.00 54.44 256 SER A C 1
ATOM 2034 O O . SER A 1 256 ? 25.132 -5.802 -8.578 1.00 54.44 256 SER A O 1
ATOM 2036 N N . GLY A 1 257 ? 23.667 -4.203 -7.941 1.00 53.66 257 GLY A N 1
ATOM 2037 C CA . GLY A 1 257 ? 22.606 -4.562 -8.899 1.00 53.66 257 GLY A CA 1
ATOM 2038 C C . GLY A 1 257 ? 21.889 -5.878 -8.585 1.00 53.66 257 GLY A C 1
ATOM 2039 O O . GLY A 1 257 ? 21.345 -6.519 -9.477 1.00 53.66 257 GLY A O 1
ATOM 2040 N N . ARG A 1 258 ? 21.944 -6.336 -7.330 1.00 63.47 258 ARG A N 1
ATOM 2041 C CA . ARG A 1 258 ? 21.158 -7.491 -6.874 1.00 63.47 258 ARG A CA 1
ATOM 2042 C C . ARG A 1 258 ? 19.725 -7.057 -6.594 1.00 63.47 258 ARG A C 1
ATOM 2044 O O . ARG A 1 258 ? 19.527 -5.948 -6.130 1.00 63.47 258 ARG A O 1
ATOM 2051 N N . ALA A 1 259 ? 18.756 -7.940 -6.797 1.00 71.44 259 ALA A N 1
ATOM 2052 C CA . ALA A 1 259 ? 17.398 -7.685 -6.338 1.00 71.44 259 ALA A CA 1
ATOM 2053 C C . ALA A 1 259 ? 17.339 -7.669 -4.798 1.00 71.44 259 ALA A C 1
ATOM 2055 O O . ALA A 1 259 ? 18.048 -8.435 -4.131 1.00 71.44 259 ALA A O 1
ATOM 2056 N N . TYR A 1 260 ? 16.508 -6.800 -4.228 1.00 82.50 260 TYR A N 1
ATOM 2057 C CA . TYR A 1 260 ? 16.268 -6.745 -2.794 1.00 82.50 260 TYR A CA 1
ATOM 2058 C C . TYR A 1 260 ? 15.494 -7.981 -2.379 1.00 82.50 260 TYR A C 1
ATOM 2060 O O . TYR A 1 260 ? 14.410 -8.238 -2.895 1.00 82.50 260 TYR A O 1
ATOM 2068 N N . ARG A 1 261 ? 16.063 -8.722 -1.429 1.00 82.88 261 ARG A N 1
ATOM 2069 C CA . ARG A 1 261 ? 15.482 -9.942 -0.884 1.00 82.88 261 ARG A CA 1
ATOM 2070 C C . ARG A 1 261 ? 15.394 -9.834 0.628 1.00 82.88 261 ARG A C 1
ATOM 2072 O O . ARG A 1 261 ? 16.385 -9.529 1.293 1.00 82.88 261 ARG A O 1
ATOM 2079 N N . ASN A 1 262 ? 14.221 -10.135 1.172 1.00 88.62 262 ASN A N 1
ATOM 2080 C CA . ASN A 1 262 ? 13.996 -10.207 2.610 1.00 88.62 262 ASN A CA 1
ATOM 2081 C C . ASN A 1 262 ? 12.991 -11.313 2.943 1.00 88.62 262 ASN A C 1
ATOM 2083 O O . ASN A 1 262 ? 11.782 -11.091 2.992 1.00 88.62 262 ASN A O 1
ATOM 2087 N N . ASP A 1 263 ? 13.515 -12.501 3.243 1.00 88.19 263 ASP A N 1
ATOM 2088 C CA . ASP A 1 263 ? 12.720 -13.695 3.558 1.00 88.19 263 ASP A CA 1
ATOM 2089 C C . ASP A 1 263 ? 11.861 -13.522 4.829 1.00 88.19 263 ASP A C 1
ATOM 2091 O O . ASP A 1 263 ? 10.867 -14.225 5.024 1.00 88.19 263 ASP A O 1
ATOM 2095 N N . ARG A 1 264 ? 12.221 -12.599 5.736 1.00 90.06 264 ARG A N 1
ATOM 2096 C CA . ARG A 1 264 ? 11.400 -12.276 6.919 1.00 90.06 264 ARG A CA 1
ATOM 2097 C C . ARG A 1 264 ? 10.169 -11.469 6.512 1.00 90.06 264 ARG A C 1
ATOM 2099 O O . ARG A 1 264 ? 9.055 -11.851 6.867 1.00 90.06 264 ARG A O 1
ATOM 2106 N N . LEU A 1 265 ? 10.365 -10.422 5.712 1.00 92.19 265 LEU A N 1
ATOM 2107 C CA . LEU A 1 265 ? 9.278 -9.609 5.169 1.00 92.19 265 LEU A CA 1
ATOM 2108 C C . LEU A 1 265 ? 8.360 -10.435 4.259 1.00 92.19 265 LEU A C 1
ATOM 2110 O O . LEU A 1 265 ? 7.146 -10.411 4.439 1.00 92.19 265 LEU A O 1
ATOM 2114 N N . ALA A 1 266 ? 8.926 -11.232 3.350 1.00 90.25 266 ALA A N 1
ATOM 2115 C CA . ALA A 1 266 ? 8.153 -12.080 2.447 1.00 90.25 266 ALA A CA 1
ATOM 2116 C C . ALA A 1 266 ? 7.260 -13.079 3.203 1.00 90.25 266 ALA A C 1
ATOM 2118 O O . ALA A 1 266 ? 6.100 -13.271 2.835 1.00 90.25 266 ALA A O 1
ATOM 2119 N N . ARG A 1 267 ? 7.756 -13.660 4.309 1.00 89.88 267 ARG A N 1
ATOM 2120 C CA . ARG A 1 267 ? 6.944 -14.504 5.204 1.00 89.88 267 ARG A CA 1
ATOM 2121 C C . ARG A 1 267 ? 5.829 -13.715 5.882 1.00 89.88 267 ARG A C 1
ATOM 2123 O O . ARG A 1 267 ? 4.695 -14.185 5.891 1.00 89.88 267 ARG A O 1
ATOM 2130 N N . MET A 1 268 ? 6.107 -12.524 6.412 1.00 91.56 268 MET A N 1
ATOM 2131 C CA . MET A 1 268 ? 5.075 -11.675 7.028 1.00 91.56 268 MET A CA 1
ATOM 2132 C C . MET A 1 268 ? 3.963 -11.297 6.049 1.00 91.56 268 MET A C 1
ATOM 2134 O O . MET A 1 268 ? 2.785 -11.397 6.388 1.00 91.56 268 MET A O 1
ATOM 2138 N N . LEU A 1 269 ? 4.313 -10.944 4.813 1.00 91.75 269 LEU A N 1
ATOM 2139 C CA . LEU A 1 269 ? 3.340 -10.633 3.764 1.00 91.75 269 LEU A CA 1
ATOM 2140 C C . LEU A 1 269 ? 2.398 -11.810 3.454 1.00 91.75 269 LEU A C 1
ATOM 2142 O O . LEU A 1 269 ? 1.315 -11.581 2.937 1.00 91.75 269 LEU A O 1
ATOM 2146 N N . THR A 1 270 ? 2.752 -13.045 3.834 1.00 87.38 270 THR A N 1
ATOM 2147 C CA . THR A 1 270 ? 1.915 -14.250 3.652 1.00 87.38 270 THR A CA 1
ATOM 2148 C C . THR A 1 270 ? 1.145 -14.709 4.889 1.00 87.38 270 THR A C 1
ATOM 2150 O O . THR A 1 270 ? 0.391 -15.673 4.804 1.00 87.38 270 THR A O 1
ATOM 2153 N N . GLN A 1 271 ? 1.299 -14.045 6.039 1.00 89.12 271 GLN A N 1
ATOM 2154 C CA . GLN A 1 271 ? 0.608 -14.434 7.280 1.00 89.12 271 GLN A CA 1
ATOM 2155 C C . GLN A 1 271 ? -0.906 -14.130 7.274 1.00 89.12 271 GLN A C 1
ATOM 2157 O O . GLN A 1 271 ? -1.591 -14.448 8.244 1.00 89.12 271 GLN A O 1
ATOM 2162 N N . GLY A 1 272 ? -1.444 -13.538 6.201 1.00 87.12 272 GLY A N 1
ATOM 2163 C CA . GLY A 1 272 ? -2.844 -13.115 6.130 1.00 87.12 272 GLY A CA 1
ATOM 2164 C C . GLY A 1 272 ? -3.120 -11.850 6.947 1.00 87.12 272 GLY A C 1
ATOM 2165 O O . GLY A 1 272 ? -2.198 -11.143 7.345 1.00 87.12 272 GLY A O 1
ATOM 2166 N N . TRP A 1 273 ? -4.391 -11.589 7.251 1.00 87.56 273 TRP A N 1
ATOM 2167 C CA . TRP A 1 273 ? -4.861 -10.392 7.968 1.00 87.56 273 TRP A CA 1
ATOM 2168 C C . TRP A 1 273 ? -4.165 -10.103 9.312 1.00 87.56 273 TRP A C 1
ATOM 2170 O O . TRP A 1 273 ? -4.002 -8.947 9.713 1.00 87.56 273 TRP A O 1
ATOM 2180 N N . SER A 1 274 ? -3.771 -11.157 10.026 1.00 90.00 274 SER A N 1
ATOM 2181 C CA . SER A 1 274 ? -3.167 -11.090 11.354 1.00 90.00 274 SER A CA 1
ATOM 2182 C C . SER A 1 274 ? -1.669 -11.377 11.264 1.00 90.00 274 SER A C 1
ATOM 2184 O O . SER A 1 274 ? -1.249 -12.509 11.016 1.00 90.00 274 SER A O 1
ATOM 2186 N N . LYS A 1 275 ? -0.847 -10.341 11.455 1.00 92.12 275 LYS A N 1
ATOM 2187 C CA . LYS A 1 275 ? 0.613 -10.443 11.391 1.00 92.12 275 LYS A CA 1
ATOM 2188 C C . LYS A 1 275 ? 1.169 -10.725 12.782 1.00 92.12 275 LYS A C 1
ATOM 2190 O O . LYS A 1 275 ? 0.788 -10.080 13.760 1.00 92.12 275 LYS A O 1
ATOM 2195 N N . ARG A 1 276 ? 2.096 -11.678 12.879 1.00 89.81 276 ARG A N 1
ATOM 2196 C CA . ARG A 1 276 ? 2.676 -12.150 14.144 1.00 89.81 276 ARG A CA 1
ATOM 2197 C C . ARG A 1 276 ? 4.195 -12.122 14.103 1.00 89.81 276 ARG A C 1
ATOM 2199 O O . ARG A 1 276 ? 4.811 -12.693 13.201 1.00 89.81 276 ARG A O 1
ATOM 2206 N N . VAL A 1 277 ? 4.788 -11.528 15.135 1.00 89.06 277 VAL A N 1
ATOM 2207 C CA . VAL A 1 277 ? 6.243 -11.453 15.324 1.00 89.06 277 VAL A CA 1
ATOM 2208 C C . VAL A 1 277 ? 6.603 -11.989 16.706 1.00 89.06 277 VAL A C 1
ATOM 2210 O O . VAL A 1 277 ? 5.941 -11.687 17.701 1.00 89.06 277 VAL A O 1
ATOM 2213 N N . ARG A 1 278 ? 7.650 -12.816 16.781 1.00 81.69 278 ARG A N 1
ATOM 2214 C CA . ARG A 1 278 ? 8.162 -13.338 18.053 1.00 81.69 278 ARG A CA 1
ATOM 2215 C C . ARG A 1 278 ? 8.928 -12.244 18.796 1.00 81.69 278 ARG A C 1
ATOM 2217 O O . ARG A 1 278 ? 9.796 -11.597 18.221 1.00 81.69 278 ARG A O 1
ATOM 2224 N N . LEU A 1 279 ? 8.651 -12.090 20.087 1.00 77.00 279 LEU A N 1
ATOM 2225 C CA . LEU A 1 279 ? 9.428 -11.228 20.970 1.00 77.00 279 LEU A CA 1
ATOM 2226 C C . LEU A 1 279 ? 10.800 -11.848 21.214 1.00 77.00 279 LEU A C 1
ATOM 2228 O O . LEU A 1 279 ? 10.913 -12.975 21.699 1.00 77.00 279 LEU A O 1
ATOM 2232 N N . LEU A 1 280 ? 11.849 -11.103 20.884 1.00 74.12 280 LEU A N 1
ATOM 2233 C CA . LEU A 1 280 ? 13.218 -11.554 21.093 1.00 74.12 280 LEU A CA 1
ATOM 2234 C C . LEU A 1 280 ? 13.495 -11.716 22.595 1.00 74.12 280 LEU A C 1
ATOM 2236 O O . LEU A 1 280 ? 13.073 -10.891 23.400 1.00 74.12 280 LEU A O 1
ATOM 2240 N N . GLY A 1 281 ? 14.159 -12.809 22.974 1.00 73.25 281 GLY A N 1
ATOM 2241 C CA . GLY A 1 281 ? 14.400 -13.149 24.383 1.00 73.25 281 GLY A CA 1
ATOM 2242 C C . GLY A 1 281 ? 13.188 -13.724 25.127 1.00 73.25 281 GLY A C 1
ATOM 2243 O O . GLY A 1 281 ? 13.320 -14.109 26.284 1.00 73.25 281 GLY A O 1
ATOM 2244 N N . HIS A 1 282 ? 12.027 -13.854 24.472 1.00 69.69 282 HIS A N 1
ATOM 2245 C CA . HIS A 1 282 ? 10.825 -14.430 25.071 1.00 69.69 282 HIS A CA 1
ATOM 2246 C C . HIS A 1 282 ? 10.213 -15.532 24.187 1.00 69.69 282 HIS A C 1
ATOM 2248 O O . HIS A 1 282 ? 10.302 -15.536 22.956 1.00 69.69 282 HIS A O 1
ATOM 2254 N N . SER A 1 283 ? 9.524 -16.489 24.808 1.00 72.81 283 SER A N 1
ATOM 2255 C CA . SER A 1 283 ? 8.692 -17.485 24.106 1.00 72.81 283 SER A CA 1
ATOM 2256 C C . SER A 1 283 ? 7.289 -16.934 23.821 1.00 72.81 283 SER A C 1
ATOM 2258 O O . SER A 1 283 ? 6.287 -17.612 24.028 1.00 72.81 283 SER A O 1
ATOM 2260 N N . ARG A 1 284 ? 7.210 -15.661 23.413 1.00 72.69 284 ARG A N 1
ATOM 2261 C CA . ARG A 1 284 ? 5.961 -14.905 23.233 1.00 72.69 284 ARG A CA 1
ATOM 2262 C C . ARG A 1 284 ? 5.896 -14.289 21.842 1.00 72.69 284 ARG A C 1
ATOM 2264 O O . ARG A 1 284 ? 6.929 -13.999 21.244 1.00 72.69 284 ARG A O 1
ATOM 2271 N N . THR A 1 285 ? 4.686 -14.066 21.347 1.00 82.75 285 THR A N 1
ATOM 2272 C CA . THR A 1 285 ? 4.418 -13.425 20.055 1.00 82.75 285 THR A CA 1
ATOM 2273 C C . THR A 1 285 ? 3.521 -12.217 20.251 1.00 82.75 285 THR A C 1
ATOM 2275 O O . THR A 1 285 ? 2.544 -12.310 20.990 1.00 82.75 285 THR A O 1
ATOM 2278 N N . VAL A 1 286 ? 3.824 -11.122 19.559 1.00 84.81 286 VAL A N 1
ATOM 2279 C CA . VAL A 1 286 ? 2.914 -9.981 19.423 1.00 84.81 286 VAL A CA 1
ATOM 2280 C C . VAL A 1 286 ? 2.168 -10.129 18.107 1.00 84.81 286 VAL A C 1
ATOM 2282 O O . VAL A 1 286 ? 2.753 -10.519 17.094 1.00 84.81 286 VAL A O 1
ATOM 2285 N N . GLU A 1 287 ? 0.875 -9.838 18.144 1.00 87.38 287 GLU A N 1
ATOM 2286 C CA . GLU A 1 287 ? -0.026 -9.886 17.001 1.00 87.38 287 GLU A CA 1
ATOM 2287 C C . GLU A 1 287 ? -0.547 -8.481 16.699 1.00 87.38 287 GLU A C 1
ATOM 2289 O O . GLU A 1 287 ? -0.938 -7.772 17.624 1.00 87.38 287 GLU A O 1
ATOM 2294 N N . GLN A 1 288 ? -0.586 -8.116 15.417 1.00 88.06 288 GLN A N 1
ATOM 2295 C CA . GLN A 1 288 ? -1.241 -6.907 14.929 1.00 88.06 288 GLN A CA 1
ATOM 2296 C C . GLN A 1 288 ? -2.093 -7.233 13.698 1.00 88.06 288 GLN A C 1
ATOM 2298 O O . GLN A 1 288 ? -1.657 -7.946 12.792 1.00 88.06 288 GLN A O 1
ATOM 2303 N N . LYS A 1 289 ? -3.320 -6.709 13.668 1.00 90.25 289 LYS A N 1
ATOM 2304 C CA . LYS A 1 289 ? -4.285 -6.918 12.579 1.00 90.25 289 LYS A CA 1
ATOM 2305 C C . LYS A 1 289 ? -4.305 -5.726 11.630 1.00 90.25 289 LYS A C 1
ATOM 2307 O O . LYS A 1 289 ? -4.120 -4.588 12.062 1.00 90.25 289 LYS A O 1
ATOM 2312 N N . GLY A 1 290 ? -4.543 -5.993 10.349 1.00 89.94 290 GLY A N 1
ATOM 2313 C CA . GLY A 1 290 ? -4.671 -4.949 9.334 1.00 89.94 290 GLY A CA 1
ATOM 2314 C C . GLY A 1 290 ? -3.433 -4.090 9.177 1.00 89.94 290 GLY A C 1
ATOM 2315 O O . GLY A 1 290 ? -3.540 -2.863 9.109 1.00 89.94 290 GLY A O 1
ATOM 2316 N N . VAL A 1 291 ? -2.274 -4.749 9.181 1.00 93.88 291 VAL A N 1
ATOM 2317 C CA . VAL A 1 291 ? -0.974 -4.124 8.952 1.00 93.88 291 VAL A CA 1
ATOM 2318 C C . VAL A 1 291 ? -0.781 -3.891 7.459 1.00 93.88 291 VAL A C 1
ATOM 2320 O O . VAL A 1 291 ? -0.971 -4.798 6.653 1.00 93.88 291 VAL A O 1
ATOM 2323 N N . LEU A 1 292 ? -0.355 -2.685 7.117 1.00 95.75 292 LEU A N 1
ATOM 2324 C CA . LEU A 1 292 ? -0.036 -2.221 5.779 1.00 95.75 292 LEU A CA 1
ATOM 2325 C C . LEU A 1 292 ? 1.477 -2.071 5.665 1.00 95.75 292 LEU A C 1
ATOM 2327 O O . LEU A 1 292 ? 2.103 -1.464 6.535 1.00 95.75 292 LEU A O 1
ATOM 2331 N N . PHE A 1 293 ? 2.061 -2.592 4.591 1.00 97.00 293 PHE A N 1
ATOM 2332 C CA . PHE A 1 293 ? 3.488 -2.444 4.317 1.00 97.00 293 PHE A CA 1
ATOM 2333 C C . PHE A 1 293 ? 3.694 -1.540 3.112 1.00 97.00 293 PHE A C 1
ATOM 2335 O O . PHE A 1 293 ? 3.074 -1.748 2.072 1.00 97.00 293 PHE A O 1
ATOM 2342 N N . ALA A 1 294 ? 4.595 -0.575 3.244 1.00 96.88 294 ALA A N 1
ATOM 2343 C CA . ALA A 1 294 ? 5.047 0.260 2.146 1.00 96.88 294 ALA A CA 1
ATOM 2344 C C . ALA A 1 294 ? 6.573 0.264 2.094 1.00 96.88 294 ALA A C 1
ATOM 2346 O O . ALA A 1 294 ? 7.247 0.331 3.124 1.00 96.88 294 ALA A O 1
ATOM 2347 N N . ILE A 1 295 ? 7.107 0.193 0.884 1.00 94.88 295 ILE A N 1
ATOM 2348 C CA . ILE A 1 295 ? 8.531 0.226 0.601 1.00 94.88 295 ILE A CA 1
ATOM 2349 C C . ILE A 1 295 ? 8.796 1.282 -0.460 1.00 94.88 295 ILE A C 1
ATOM 2351 O O . ILE A 1 295 ? 8.038 1.397 -1.425 1.00 94.88 295 ILE A O 1
ATOM 2355 N N . ASN A 1 296 ? 9.900 2.010 -0.322 1.00 92.31 296 ASN A N 1
ATOM 2356 C CA . ASN A 1 296 ? 10.461 2.735 -1.447 1.00 92.31 296 ASN A CA 1
ATOM 2357 C C . ASN A 1 296 ? 11.887 2.302 -1.743 1.00 92.31 296 ASN A C 1
ATOM 2359 O O . ASN A 1 296 ? 12.671 1.986 -0.847 1.00 92.31 296 ASN A O 1
ATOM 2363 N N . ALA A 1 297 ? 12.207 2.283 -3.031 1.00 86.00 297 ALA A N 1
ATOM 2364 C CA . ALA A 1 297 ? 13.475 1.772 -3.512 1.00 86.00 297 ALA A CA 1
ATOM 2365 C C . ALA A 1 297 ? 14.123 2.750 -4.498 1.00 86.00 297 ALA A C 1
ATOM 2367 O O . ALA A 1 297 ? 13.447 3.394 -5.307 1.00 86.00 297 ALA A O 1
ATOM 2368 N N . ASN A 1 298 ? 15.448 2.874 -4.415 1.00 77.88 298 ASN A N 1
ATOM 2369 C CA . ASN A 1 298 ? 16.261 3.611 -5.380 1.00 77.88 298 ASN A CA 1
ATOM 2370 C C . ASN A 1 298 ? 16.993 2.605 -6.268 1.00 77.88 298 ASN A C 1
ATOM 2372 O O . ASN A 1 298 ? 17.786 1.829 -5.742 1.00 77.88 298 ASN A O 1
ATOM 2376 N N . ASP A 1 299 ? 16.735 2.634 -7.580 1.00 65.19 299 ASP A N 1
ATOM 2377 C CA . ASP A 1 299 ? 17.438 1.818 -8.586 1.00 65.19 299 ASP A CA 1
ATOM 2378 C C . ASP A 1 299 ? 17.548 0.332 -8.196 1.00 65.19 299 ASP A C 1
ATOM 2380 O O . ASP A 1 299 ? 18.588 -0.309 -8.349 1.00 65.19 299 ASP A O 1
ATOM 2384 N N . CYS A 1 300 ? 16.479 -0.201 -7.603 1.00 65.19 300 CYS A N 1
ATOM 2385 C CA . CYS A 1 300 ? 16.461 -1.512 -6.975 1.00 65.19 300 CYS A CA 1
ATOM 2386 C C . CYS A 1 300 ? 15.225 -2.281 -7.435 1.00 65.19 300 CYS A C 1
ATOM 2388 O O . CYS A 1 300 ? 14.096 -1.808 -7.290 1.00 65.19 300 CYS A O 1
ATOM 2390 N N . SER A 1 301 ? 15.447 -3.488 -7.948 1.00 73.00 301 SER A N 1
ATOM 2391 C CA . SER A 1 301 ? 14.395 -4.466 -8.207 1.00 73.00 301 SER A CA 1
ATOM 2392 C C . SER A 1 301 ? 14.084 -5.251 -6.934 1.00 73.00 301 SER A C 1
ATOM 2394 O O . SER A 1 301 ? 14.955 -5.455 -6.089 1.00 73.00 301 SER A O 1
ATOM 2396 N N . LEU A 1 302 ? 12.837 -5.683 -6.768 1.00 80.25 302 LEU A N 1
ATOM 2397 C CA . LEU A 1 302 ? 12.489 -6.677 -5.754 1.00 80.25 302 LEU A CA 1
ATOM 2398 C C . LEU A 1 302 ? 12.815 -8.069 -6.296 1.00 80.25 302 LEU A C 1
ATOM 2400 O O . LEU A 1 302 ? 12.731 -8.300 -7.503 1.00 80.25 302 LEU A O 1
ATOM 2404 N N . ASP A 1 303 ? 13.197 -9.000 -5.426 1.00 80.38 303 ASP A N 1
ATOM 2405 C CA . ASP A 1 303 ? 13.303 -10.398 -5.830 1.00 80.38 303 ASP A CA 1
ATOM 2406 C C . ASP A 1 303 ? 11.917 -10.959 -6.197 1.00 80.38 303 ASP A C 1
ATOM 2408 O O . ASP A 1 303 ? 10.895 -10.407 -5.792 1.00 80.38 303 ASP A O 1
ATOM 2412 N N . ALA A 1 304 ? 11.872 -12.059 -6.954 1.00 72.00 304 ALA A N 1
ATOM 2413 C CA . ALA A 1 304 ? 10.617 -12.617 -7.473 1.00 72.00 304 ALA A CA 1
ATOM 2414 C C . ALA A 1 304 ? 9.590 -12.953 -6.369 1.00 72.00 304 ALA A C 1
ATOM 2416 O O . ALA A 1 304 ? 8.376 -12.868 -6.580 1.00 72.00 304 ALA A O 1
ATOM 2417 N N . ASP A 1 305 ? 10.057 -13.322 -5.171 1.00 78.06 305 ASP A N 1
ATOM 2418 C CA . ASP A 1 305 ? 9.160 -13.621 -4.060 1.00 78.06 305 ASP A CA 1
ATOM 2419 C C . ASP A 1 305 ? 8.536 -12.333 -3.496 1.00 78.06 305 ASP A C 1
ATOM 2421 O O . ASP A 1 305 ? 7.324 -12.273 -3.282 1.00 78.06 305 ASP A O 1
ATOM 2425 N N . LEU A 1 306 ? 9.315 -11.265 -3.309 1.00 85.12 306 LEU A N 1
ATOM 2426 C CA . LEU A 1 306 ? 8.770 -9.975 -2.880 1.00 85.12 306 LEU A CA 1
ATOM 2427 C C . LEU A 1 306 ? 7.954 -9.270 -3.972 1.00 85.12 306 LEU A C 1
ATOM 2429 O O . LEU A 1 306 ? 6.940 -8.657 -3.641 1.00 85.12 306 LEU A O 1
ATOM 2433 N N . SER A 1 307 ? 8.345 -9.363 -5.246 1.00 83.38 307 SER A N 1
ATOM 2434 C CA . SER A 1 307 ? 7.626 -8.710 -6.350 1.00 83.38 307 SER A CA 1
ATOM 2435 C C . SER A 1 307 ? 6.211 -9.267 -6.510 1.00 83.38 307 SER A C 1
ATOM 2437 O O . SER A 1 307 ? 5.260 -8.498 -6.578 1.00 83.38 307 SER A O 1
ATOM 2439 N N . SER A 1 308 ? 6.042 -10.591 -6.421 1.00 81.88 308 SER A N 1
ATOM 2440 C CA . SER A 1 308 ? 4.724 -11.254 -6.446 1.00 81.88 308 SER A CA 1
ATOM 2441 C C . SER A 1 308 ? 3.833 -10.945 -5.230 1.00 81.88 308 SER A C 1
ATOM 2443 O O . SER A 1 308 ? 2.687 -11.397 -5.157 1.00 81.88 308 SER A O 1
ATOM 2445 N N . ARG A 1 309 ? 4.358 -10.205 -4.244 1.00 88.88 309 ARG A N 1
ATOM 2446 C CA . ARG A 1 309 ? 3.668 -9.775 -3.018 1.00 88.88 309 ARG A CA 1
ATOM 2447 C C . ARG A 1 309 ? 3.494 -8.256 -2.933 1.00 88.88 309 ARG A C 1
ATOM 2449 O O . ARG A 1 309 ? 3.085 -7.734 -1.892 1.00 88.88 309 ARG A O 1
ATOM 2456 N N . ALA A 1 310 ? 3.832 -7.545 -4.001 1.00 91.12 310 ALA A N 1
ATOM 2457 C CA . ALA A 1 310 ? 3.827 -6.100 -4.039 1.00 91.12 310 ALA A CA 1
ATOM 2458 C C . ALA A 1 310 ? 2.848 -5.560 -5.087 1.00 91.12 310 ALA A C 1
ATOM 2460 O O . ALA A 1 310 ? 2.461 -6.245 -6.029 1.00 91.12 310 ALA A O 1
ATOM 2461 N N . LEU A 1 311 ? 2.436 -4.313 -4.890 1.00 92.94 311 LEU A N 1
ATOM 2462 C CA . LEU A 1 311 ? 1.699 -3.516 -5.853 1.00 92.94 311 LEU A CA 1
ATOM 2463 C C . LEU A 1 311 ? 2.605 -2.360 -6.294 1.00 92.94 311 LEU A C 1
ATOM 2465 O O . LEU A 1 311 ? 3.022 -1.568 -5.437 1.00 92.94 311 LEU A O 1
ATOM 2469 N N . PRO A 1 312 ? 2.944 -2.256 -7.588 1.00 90.81 312 PRO A N 1
ATOM 2470 C CA . PRO A 1 312 ? 3.924 -1.290 -8.048 1.00 90.81 312 PRO A CA 1
ATOM 2471 C C . PRO A 1 312 ? 3.313 0.102 -8.154 1.00 90.81 312 PRO A C 1
ATOM 2473 O O . PRO A 1 312 ? 2.189 0.278 -8.625 1.00 90.81 312 PRO A O 1
ATOM 2476 N N . VAL A 1 313 ? 4.111 1.102 -7.800 1.00 94.00 313 VAL A N 1
ATOM 2477 C CA . VAL A 1 313 ? 3.880 2.507 -8.130 1.00 94.00 313 VAL A CA 1
ATOM 2478 C C . VAL A 1 313 ? 5.196 3.080 -8.635 1.00 94.00 313 VAL A C 1
ATOM 2480 O O . VAL A 1 313 ? 6.116 3.310 -7.849 1.00 94.00 313 VAL A O 1
ATOM 2483 N N . LYS A 1 314 ? 5.305 3.297 -9.949 1.00 91.06 314 LYS A N 1
ATOM 2484 C CA . LYS A 1 314 ? 6.514 3.868 -10.549 1.00 91.06 314 LYS A CA 1
ATOM 2485 C C . LYS A 1 314 ? 6.369 5.371 -10.742 1.00 91.06 314 LYS A C 1
ATOM 2487 O O . LYS A 1 314 ? 5.361 5.859 -11.258 1.00 91.06 314 LYS A O 1
ATOM 2492 N N . LEU A 1 315 ? 7.395 6.098 -10.313 1.00 91.62 315 LEU A N 1
ATOM 2493 C CA . LEU A 1 315 ? 7.517 7.537 -10.487 1.00 91.62 315 LEU A CA 1
ATOM 2494 C C . LEU A 1 315 ? 8.579 7.852 -11.540 1.00 91.62 315 LEU A C 1
ATOM 2496 O O . LEU A 1 315 ? 9.697 7.339 -11.471 1.00 91.62 315 LEU A O 1
ATOM 2500 N N . TYR A 1 316 ? 8.269 8.752 -12.465 1.00 89.38 316 TYR A N 1
ATOM 2501 C CA . TYR A 1 316 ? 9.177 9.134 -13.535 1.00 89.38 316 TYR A CA 1
ATOM 2502 C C . TYR A 1 316 ? 9.251 10.646 -13.693 1.00 89.38 316 TYR A C 1
ATOM 2504 O O . TYR A 1 316 ? 8.243 11.339 -13.808 1.00 89.38 316 TYR A O 1
ATOM 2512 N N . ARG A 1 317 ? 10.471 11.176 -13.754 1.00 83.88 317 ARG A N 1
ATOM 2513 C CA . ARG A 1 317 ? 10.719 12.557 -14.176 1.00 83.88 317 ARG A CA 1
ATOM 2514 C C . ARG A 1 317 ? 11.839 12.590 -15.195 1.00 83.88 317 ARG A C 1
ATOM 2516 O O . ARG A 1 317 ? 12.916 12.067 -14.930 1.00 83.88 317 ARG A O 1
ATOM 2523 N N . LEU A 1 318 ? 11.606 13.300 -16.296 1.00 79.69 318 LEU A N 1
ATOM 2524 C CA . LEU A 1 318 ? 12.612 13.499 -17.336 1.00 79.69 318 LEU A CA 1
ATOM 2525 C C . LEU A 1 318 ? 13.798 14.342 -16.844 1.00 79.69 318 LEU A C 1
ATOM 2527 O O . LEU A 1 318 ? 14.940 14.073 -17.195 1.00 79.69 318 LEU A O 1
ATOM 2531 N N . GLN A 1 319 ? 13.533 15.370 -16.033 1.00 80.94 319 GLN A N 1
ATOM 2532 C CA . GLN A 1 319 ? 14.565 16.272 -15.519 1.00 80.94 319 GLN A CA 1
ATOM 2533 C C . GLN A 1 319 ? 14.693 16.169 -13.993 1.00 80.94 319 GLN A C 1
ATOM 2535 O O . GLN A 1 319 ? 13.671 16.083 -13.299 1.00 80.94 319 GLN A O 1
ATOM 2540 N N . PRO A 1 320 ? 15.919 16.222 -13.437 1.00 73.75 320 PRO A N 1
ATOM 2541 C CA . PRO A 1 320 ? 16.131 16.316 -11.999 1.00 73.75 320 PRO A CA 1
ATOM 2542 C C . PRO A 1 320 ? 15.656 17.685 -11.506 1.00 73.75 320 PRO A C 1
ATOM 2544 O O . PRO A 1 320 ? 16.353 18.690 -11.620 1.00 73.75 320 PRO A O 1
ATOM 2547 N N . GLN A 1 321 ? 14.443 17.734 -10.968 1.00 72.75 321 GLN A N 1
ATOM 2548 C CA . GLN A 1 321 ? 13.901 18.911 -10.297 1.00 72.75 321 GLN A CA 1
ATOM 2549 C C . GLN A 1 321 ? 13.442 18.511 -8.898 1.00 72.75 321 GLN A C 1
ATOM 2551 O O . GLN A 1 321 ? 12.878 17.418 -8.747 1.00 72.75 321 GLN A O 1
ATOM 2556 N N . PRO A 1 322 ? 13.652 19.365 -7.878 1.00 67.75 322 PRO A N 1
ATOM 2557 C CA . PRO A 1 322 ? 13.158 19.088 -6.539 1.00 67.75 322 PRO A CA 1
ATOM 2558 C C . PRO A 1 322 ? 11.648 18.847 -6.584 1.00 67.75 322 PRO A C 1
ATOM 2560 O O . PRO A 1 322 ? 10.905 19.515 -7.312 1.00 67.75 322 PRO A O 1
ATOM 2563 N N . MET A 1 323 ? 11.178 17.845 -5.845 1.00 69.62 323 MET A N 1
ATOM 2564 C CA . MET A 1 323 ? 9.744 17.633 -5.731 1.00 69.62 323 MET A CA 1
ATOM 2565 C C . MET A 1 323 ? 9.131 18.790 -4.943 1.00 69.62 323 MET A C 1
ATOM 2567 O O . MET A 1 323 ? 9.573 19.089 -3.834 1.00 69.62 323 MET A O 1
ATOM 2571 N N . VAL A 1 324 ? 8.093 19.414 -5.498 1.00 73.12 324 VAL A N 1
ATOM 2572 C CA . VAL A 1 324 ? 7.224 20.294 -4.717 1.00 73.12 324 VAL A CA 1
ATOM 2573 C C . VAL A 1 324 ? 6.498 19.403 -3.706 1.00 73.12 324 VAL A C 1
ATOM 2575 O O . VAL A 1 324 ? 5.873 18.429 -4.132 1.00 73.12 324 VAL A O 1
ATOM 2578 N N . PRO A 1 325 ? 6.546 19.684 -2.391 1.00 78.62 325 PRO A N 1
ATOM 2579 C CA . PRO A 1 325 ? 5.900 18.866 -1.360 1.00 78.62 325 PRO A CA 1
ATOM 2580 C C . PRO A 1 325 ? 4.367 18.998 -1.373 1.00 78.62 325 PRO A C 1
ATOM 2582 O O . PRO A 1 325 ? 3.722 18.825 -0.347 1.00 78.62 325 PRO A O 1
ATOM 2585 N N . PHE A 1 326 ? 3.770 19.271 -2.535 1.00 86.69 326 PHE A N 1
ATOM 2586 C CA . PHE A 1 326 ? 2.353 19.550 -2.692 1.00 86.69 326 PHE A CA 1
ATOM 2587 C C . PHE A 1 326 ? 1.487 18.445 -2.091 1.00 86.69 326 PHE A C 1
ATOM 2589 O O . PHE A 1 326 ? 0.655 18.745 -1.251 1.00 86.69 326 PHE A O 1
ATOM 2596 N N . CYS A 1 327 ? 1.739 17.172 -2.415 1.00 89.81 327 CYS A N 1
ATOM 2597 C CA . CYS A 1 327 ? 0.974 16.059 -1.843 1.00 89.81 327 CYS A CA 1
ATOM 2598 C C . CYS A 1 327 ? 1.075 15.976 -0.311 1.00 89.81 327 CYS A C 1
ATOM 2600 O O . CYS A 1 327 ? 0.117 15.609 0.362 1.00 89.81 327 CYS A O 1
ATOM 2602 N N . HIS A 1 328 ? 2.228 16.325 0.257 1.00 89.38 328 HIS A N 1
ATOM 2603 C CA . HIS A 1 328 ? 2.486 16.306 1.696 1.00 89.38 328 HIS A CA 1
ATOM 2604 C C . HIS A 1 328 ? 1.784 17.472 2.409 1.00 89.38 328 HIS A C 1
ATOM 2606 O O . HIS A 1 328 ? 1.193 17.303 3.474 1.00 89.38 328 HIS A O 1
ATOM 2612 N N . ASP A 1 329 ? 1.784 18.655 1.803 1.00 93.62 329 ASP A N 1
ATOM 2613 C CA . ASP A 1 329 ? 1.109 19.826 2.362 1.00 93.62 329 ASP A CA 1
ATOM 2614 C C . ASP A 1 329 ? -0.412 19.747 2.166 1.00 93.62 329 ASP A C 1
ATOM 2616 O O . ASP A 1 329 ? -1.182 20.111 3.057 1.00 93.62 329 ASP A O 1
ATOM 2620 N N . TYR A 1 330 ? -0.850 19.209 1.026 1.00 96.44 330 TYR A N 1
ATOM 2621 C CA . TYR A 1 330 ? -2.256 19.027 0.690 1.00 96.44 330 TYR A CA 1
ATOM 2622 C C . TYR A 1 330 ? -2.910 17.993 1.604 1.00 96.44 330 TYR A C 1
ATOM 2624 O O . TYR A 1 330 ? -3.949 18.290 2.194 1.00 96.44 330 TYR A O 1
ATOM 2632 N N . VAL A 1 331 ? -2.277 16.826 1.807 1.00 96.50 331 VAL A N 1
ATOM 2633 C CA . VAL A 1 331 ? -2.804 15.813 2.733 1.00 96.50 331 VAL A CA 1
ATOM 2634 C C . VAL A 1 331 ? -2.876 16.347 4.157 1.00 96.50 331 VAL A C 1
ATOM 2636 O O . VAL A 1 331 ? -3.842 16.078 4.854 1.00 96.50 331 VAL A O 1
ATOM 2639 N N . ARG A 1 332 ? -1.911 17.165 4.594 1.00 95.00 332 ARG A N 1
ATOM 2640 C CA . ARG A 1 332 ? -1.952 17.779 5.926 1.00 95.00 332 ARG A CA 1
ATOM 2641 C C . ARG A 1 332 ? -3.156 18.703 6.099 1.00 95.00 332 ARG A C 1
ATOM 2643 O O . ARG A 1 332 ? -3.706 18.782 7.193 1.00 95.00 332 ARG A O 1
ATOM 2650 N N . LYS A 1 333 ? -3.539 19.412 5.037 1.00 96.88 333 LYS A N 1
ATOM 2651 C CA . LYS A 1 333 ? -4.643 20.372 5.061 1.00 96.88 333 LYS A CA 1
ATOM 2652 C C . LYS A 1 333 ? -6.014 19.711 4.918 1.00 96.88 333 LYS A C 1
ATOM 2654 O O . LYS A 1 333 ? -6.927 20.112 5.626 1.00 96.88 333 LYS A O 1
ATOM 2659 N N . TYR A 1 334 ? -6.143 18.736 4.021 1.00 98.00 334 TYR A N 1
ATOM 2660 C CA . TYR A 1 334 ? -7.428 18.149 3.620 1.00 98.00 334 TYR A CA 1
ATOM 2661 C C . TYR A 1 334 ? -7.544 16.661 3.975 1.00 98.00 334 TYR A C 1
ATOM 2663 O O . TYR A 1 334 ? -8.242 15.901 3.308 1.00 98.00 334 TYR A O 1
ATOM 2671 N N . ARG A 1 335 ? -6.807 16.202 4.998 1.00 97.12 335 ARG A N 1
ATOM 2672 C CA . ARG A 1 335 ? -6.751 14.782 5.379 1.00 97.12 335 ARG A CA 1
ATOM 2673 C C . ARG A 1 335 ? -8.142 14.183 5.558 1.00 97.12 335 ARG A C 1
ATOM 2675 O O . ARG A 1 335 ? -8.393 13.078 5.089 1.00 97.12 335 ARG A O 1
ATOM 2682 N N . ARG A 1 336 ? -9.008 14.895 6.283 1.00 97.31 336 ARG A N 1
ATOM 2683 C CA . ARG A 1 336 ? -10.340 14.416 6.670 1.00 97.31 336 ARG A CA 1
ATOM 2684 C C . ARG A 1 336 ? -11.222 14.247 5.440 1.00 97.31 336 ARG A C 1
ATOM 2686 O O . ARG A 1 336 ? -11.906 13.239 5.326 1.00 97.31 336 ARG A O 1
ATOM 2693 N N . GLU A 1 337 ? -11.137 15.183 4.505 1.00 98.50 337 GLU A N 1
ATOM 2694 C CA . GLU A 1 337 ? -11.846 15.156 3.234 1.00 98.50 337 GLU A CA 1
ATOM 2695 C C . GLU A 1 337 ? -11.378 13.990 2.364 1.00 98.50 337 GLU A C 1
ATOM 2697 O O . GLU A 1 337 ? -12.200 13.195 1.919 1.00 98.50 337 GLU A O 1
ATOM 2702 N N . ILE A 1 338 ? -10.061 13.821 2.203 1.00 98.62 338 ILE A N 1
ATOM 2703 C CA . ILE A 1 338 ? -9.487 12.716 1.420 1.00 98.62 338 ILE A CA 1
ATOM 2704 C C . ILE A 1 338 ? -9.873 11.358 2.029 1.00 98.62 338 ILE A C 1
ATOM 2706 O O . ILE A 1 338 ? -10.247 10.431 1.313 1.00 98.62 338 ILE A O 1
ATOM 2710 N N . TYR A 1 339 ? -9.791 11.222 3.356 1.00 98.50 339 TYR A N 1
ATOM 2711 C CA . TYR A 1 339 ? -10.159 9.982 4.040 1.00 98.50 339 TYR A CA 1
ATOM 2712 C C . TYR A 1 339 ? -11.667 9.711 3.935 1.00 98.50 339 TYR A C 1
ATOM 2714 O O . TYR A 1 339 ? -12.068 8.576 3.691 1.00 98.50 339 TYR A O 1
ATOM 2722 N N . GLY A 1 340 ? -12.507 10.743 4.057 1.00 98.56 340 GLY A N 1
ATOM 2723 C CA . GLY A 1 340 ? -13.951 10.638 3.851 1.00 98.56 340 GLY A CA 1
ATOM 2724 C C . GLY A 1 340 ? -14.316 10.193 2.432 1.00 98.56 340 GLY A C 1
ATOM 2725 O O . GLY A 1 340 ? -15.200 9.351 2.265 1.00 98.56 340 GLY A O 1
ATOM 2726 N N . GLU A 1 341 ? -13.607 10.683 1.412 1.00 98.75 341 GLU A N 1
ATOM 2727 C CA . GLU A 1 341 ? -13.757 10.213 0.027 1.00 98.75 341 GLU A CA 1
ATOM 2728 C C . GLU A 1 341 ? -13.389 8.723 -0.100 1.00 98.75 341 GLU A C 1
ATOM 2730 O O . GLU A 1 341 ? -14.150 7.948 -0.686 1.00 98.75 341 GLU A O 1
ATOM 2735 N N . LEU A 1 342 ? -12.293 8.274 0.530 1.00 98.50 342 LEU A N 1
ATOM 2736 C CA . LEU A 1 342 ? -11.921 6.851 0.574 1.00 98.50 342 LEU A CA 1
ATOM 2737 C C . LEU A 1 342 ? -12.980 5.983 1.271 1.00 98.50 342 LEU A C 1
ATOM 2739 O O . LEU A 1 342 ? -13.319 4.916 0.757 1.00 98.50 342 LEU A O 1
ATOM 2743 N N . LEU A 1 343 ? -13.541 6.433 2.400 1.00 98.50 343 LEU A N 1
ATOM 2744 C CA . LEU A 1 343 ? -14.637 5.731 3.082 1.00 98.50 343 LEU A CA 1
ATOM 2745 C C . LEU A 1 343 ? -15.850 5.582 2.165 1.00 98.50 343 LEU A C 1
ATOM 2747 O O . LEU A 1 343 ? -16.429 4.503 2.075 1.00 98.50 343 LEU A O 1
ATOM 2751 N N . ASN A 1 344 ? -16.225 6.647 1.457 1.00 98.50 344 ASN A N 1
ATOM 2752 C CA . ASN A 1 344 ? -17.358 6.620 0.540 1.00 98.50 344 ASN A CA 1
ATOM 2753 C C . ASN A 1 344 ? -17.140 5.643 -0.627 1.00 98.50 344 ASN A C 1
ATOM 2755 O O . ASN A 1 344 ? -18.073 4.948 -1.029 1.00 98.50 344 ASN A O 1
ATOM 2759 N N . ILE A 1 345 ? -15.913 5.541 -1.149 1.00 98.06 345 ILE A N 1
ATOM 2760 C CA . ILE A 1 345 ? -15.567 4.528 -2.158 1.00 98.06 345 ILE A CA 1
ATOM 2761 C C . ILE A 1 345 ? -15.665 3.117 -1.555 1.00 98.06 345 ILE A C 1
ATOM 2763 O O . ILE A 1 345 ? -16.234 2.227 -2.187 1.00 98.06 345 ILE A O 1
ATOM 2767 N N . ALA A 1 346 ? -15.171 2.917 -0.330 1.00 97.50 346 ALA A N 1
ATOM 2768 C CA . ALA A 1 346 ? -15.178 1.624 0.363 1.00 97.50 346 ALA A CA 1
ATOM 2769 C C . ALA A 1 346 ? -16.581 1.138 0.770 1.00 97.50 346 ALA A C 1
ATOM 2771 O O . ALA A 1 346 ? -16.772 -0.051 1.020 1.00 97.50 346 ALA A O 1
ATOM 2772 N N . LEU A 1 347 ? -17.569 2.034 0.824 1.00 97.25 347 LEU A N 1
ATOM 2773 C CA . LEU A 1 347 ? -18.971 1.697 1.081 1.00 97.25 347 LEU A CA 1
ATOM 2774 C C . LEU A 1 347 ? -19.712 1.134 -0.139 1.00 97.25 347 LEU A C 1
ATOM 2776 O O . LEU A 1 347 ? -20.881 0.763 -0.021 1.00 97.25 347 LEU A O 1
ATOM 2780 N N . ARG A 1 348 ? -19.067 1.057 -1.306 1.00 94.75 348 ARG A N 1
ATOM 2781 C CA . ARG A 1 348 ? -19.634 0.374 -2.473 1.00 94.75 348 ARG A CA 1
ATOM 2782 C C . ARG A 1 348 ? -19.621 -1.137 -2.250 1.00 94.75 348 ARG A C 1
ATOM 2784 O O . ARG A 1 348 ? -18.684 -1.676 -1.664 1.00 94.75 348 ARG A O 1
ATOM 2791 N N . ASP A 1 349 ? -20.655 -1.821 -2.735 1.00 89.31 349 ASP A N 1
ATOM 2792 C CA . ASP A 1 349 ? -20.719 -3.277 -2.636 1.00 89.31 349 ASP A CA 1
ATOM 2793 C C . ASP A 1 349 ? -19.543 -3.912 -3.404 1.00 89.31 349 ASP A C 1
ATOM 2795 O O . ASP A 1 349 ? -19.294 -3.543 -4.558 1.00 89.31 349 ASP A O 1
ATOM 2799 N N . PRO A 1 350 ? -18.805 -4.854 -2.789 1.00 87.31 350 PRO A N 1
ATOM 2800 C CA . PRO A 1 350 ? -17.707 -5.530 -3.455 1.00 87.31 350 PRO A CA 1
ATOM 2801 C C . PRO A 1 350 ? -18.259 -6.418 -4.565 1.00 87.31 350 PRO A C 1
ATOM 2803 O O . PRO A 1 350 ? -19.268 -7.110 -4.399 1.00 87.31 350 PRO A O 1
ATOM 2806 N N . VAL A 1 351 ? -17.559 -6.430 -5.691 1.00 87.62 351 VAL A N 1
ATOM 2807 C CA . VAL A 1 351 ? -17.893 -7.267 -6.839 1.00 87.62 351 VAL A CA 1
ATOM 2808 C C . VAL A 1 351 ? -16.710 -8.206 -7.055 1.00 87.62 351 VAL A C 1
ATOM 2810 O O . VAL A 1 351 ? -15.581 -7.727 -7.156 1.00 87.62 351 VAL A O 1
ATOM 2813 N N . PRO A 1 352 ? -16.920 -9.533 -7.109 1.00 87.12 352 PRO A N 1
ATOM 2814 C CA . PRO A 1 352 ? -15.839 -10.458 -7.418 1.00 87.12 352 PRO A CA 1
ATOM 2815 C C . PRO A 1 352 ? -15.180 -10.094 -8.747 1.00 87.12 352 PRO A C 1
ATOM 2817 O O . PRO A 1 352 ? -15.864 -9.778 -9.729 1.00 87.12 352 PRO A O 1
ATOM 2820 N N . VAL A 1 353 ? -13.853 -10.122 -8.794 1.00 86.88 353 VAL A N 1
ATOM 2821 C CA . VAL A 1 353 ? -13.152 -9.879 -10.058 1.00 86.88 353 VAL A CA 1
ATOM 2822 C C . VAL A 1 353 ? -13.176 -11.117 -10.957 1.00 86.88 353 VAL A C 1
ATOM 2824 O O . VAL A 1 353 ? -13.305 -12.242 -10.463 1.00 86.88 353 VAL A O 1
ATOM 2827 N N . PRO A 1 354 ? -13.060 -10.948 -12.288 1.00 80.31 354 PRO A N 1
ATOM 2828 C CA . PRO A 1 354 ? -12.984 -12.076 -13.205 1.00 80.31 354 PRO A CA 1
ATOM 2829 C C . PRO A 1 354 ? -11.854 -13.044 -12.837 1.00 80.31 354 PRO A C 1
ATOM 2831 O O . PRO A 1 354 ? -10.737 -12.631 -12.528 1.00 80.31 354 PRO A O 1
ATOM 2834 N N . ILE A 1 355 ? -12.130 -14.348 -12.955 1.00 75.06 355 ILE A N 1
ATOM 2835 C CA . ILE A 1 355 ? -11.150 -15.422 -12.713 1.00 75.06 355 ILE A CA 1
ATOM 2836 C C . ILE A 1 355 ? -9.884 -15.260 -13.562 1.00 75.06 355 ILE A C 1
ATOM 2838 O O . ILE A 1 355 ? -8.830 -15.736 -13.162 1.00 75.06 355 ILE A O 1
ATOM 2842 N N . THR A 1 356 ? -9.961 -14.575 -14.703 1.00 73.38 356 THR A N 1
ATOM 2843 C CA . THR A 1 356 ? -8.812 -14.307 -15.575 1.00 73.38 356 THR A CA 1
ATOM 2844 C C . THR A 1 356 ? -7.739 -13.447 -14.913 1.00 73.38 356 THR A C 1
ATOM 2846 O O . THR A 1 356 ? -6.593 -13.558 -15.303 1.00 73.38 356 THR A O 1
ATOM 2849 N N . LEU A 1 357 ? -8.059 -12.651 -13.886 1.00 69.38 357 LEU A N 1
ATOM 2850 C CA . LEU A 1 357 ? -7.069 -11.859 -13.137 1.00 69.38 357 LEU A CA 1
ATOM 2851 C C . LEU A 1 357 ? -6.414 -12.649 -11.985 1.00 69.38 357 LEU A C 1
ATOM 2853 O O . LEU A 1 357 ? -5.455 -12.201 -11.362 1.00 69.38 357 LEU A O 1
ATOM 2857 N N . TYR A 1 358 ? -6.934 -13.836 -11.659 1.00 67.12 358 TYR A N 1
ATOM 2858 C CA . TYR A 1 358 ? -6.489 -14.646 -10.520 1.00 67.12 358 TYR A CA 1
ATOM 2859 C C . TYR A 1 358 ? -5.179 -15.433 -10.686 1.00 67.12 358 TYR A C 1
ATOM 2861 O O . TYR A 1 358 ? -4.573 -15.722 -9.643 1.00 67.12 358 TYR A O 1
ATOM 2869 N N . PRO A 1 359 ? -4.734 -15.833 -11.894 1.00 56.97 359 PRO A N 1
ATOM 2870 C CA . PRO A 1 359 ? -3.422 -16.450 -12.081 1.00 56.97 359 PRO A CA 1
ATOM 2871 C C . PRO A 1 359 ? -2.275 -15.493 -11.727 1.00 56.97 359 PRO A C 1
ATOM 2873 O O . PRO A 1 359 ? -1.274 -15.926 -11.161 1.00 56.97 359 PRO A O 1
ATOM 2876 N N . TYR A 1 360 ? -2.466 -14.192 -11.962 1.00 57.53 360 TYR A N 1
ATOM 2877 C CA . TYR A 1 360 ? -1.426 -13.163 -11.827 1.00 57.53 360 TYR A CA 1
ATOM 2878 C C . TYR A 1 360 ? -1.458 -12.405 -10.505 1.00 57.53 360 TYR A C 1
ATOM 2880 O O . TYR A 1 360 ? -0.659 -11.503 -10.291 1.00 57.53 360 TYR A O 1
ATOM 2888 N N . TYR A 1 361 ? -2.390 -12.708 -9.598 1.00 69.94 361 TYR A N 1
ATOM 2889 C CA . TYR A 1 361 ? -2.499 -11.916 -8.378 1.00 69.94 361 TYR A CA 1
ATOM 2890 C C . TYR A 1 361 ? -2.857 -12.738 -7.147 1.00 69.94 361 TYR A C 1
ATOM 2892 O O . TYR A 1 361 ? -3.932 -13.333 -7.029 1.00 69.94 361 TYR A O 1
ATOM 2900 N N . ARG A 1 362 ? -1.933 -12.751 -6.177 1.00 78.75 362 ARG A N 1
ATOM 2901 C CA . ARG A 1 362 ? -2.066 -13.514 -4.925 1.00 78.75 362 ARG A CA 1
ATOM 2902 C C . ARG A 1 362 ? -3.170 -12.963 -4.021 1.00 78.75 362 ARG A C 1
ATOM 2904 O O . ARG A 1 362 ? -3.837 -13.731 -3.328 1.00 78.75 362 ARG A O 1
ATOM 2911 N N . TYR A 1 363 ? -3.388 -11.652 -4.029 1.00 88.69 363 TYR A N 1
ATOM 2912 C CA . TYR A 1 363 ? -4.283 -10.969 -3.092 1.00 88.69 363 TYR A CA 1
ATOM 2913 C C . TYR A 1 363 ? -5.717 -10.867 -3.620 1.00 88.69 363 TYR A C 1
ATOM 2915 O O . TYR A 1 363 ? -6.311 -9.794 -3.653 1.00 88.69 363 TYR A O 1
ATOM 2923 N N . ARG A 1 364 ? -6.290 -12.006 -4.030 1.00 87.88 364 ARG A N 1
ATOM 2924 C CA . ARG A 1 364 ? -7.618 -12.086 -4.671 1.00 87.88 364 ARG A CA 1
ATOM 2925 C C . ARG A 1 364 ? -8.720 -11.430 -3.844 1.00 87.88 364 ARG A C 1
ATOM 2927 O O . ARG A 1 364 ? -9.482 -10.626 -4.357 1.00 87.88 364 ARG A O 1
ATOM 2934 N N . ARG A 1 365 ? -8.746 -11.724 -2.542 1.00 89.44 365 ARG A N 1
ATOM 2935 C CA . ARG A 1 365 ? -9.760 -11.189 -1.623 1.00 89.44 365 ARG A CA 1
ATOM 2936 C C . ARG A 1 365 ? -9.659 -9.678 -1.445 1.00 89.44 365 ARG A C 1
ATOM 2938 O O . ARG A 1 365 ? -10.683 -9.025 -1.335 1.00 89.44 365 ARG A O 1
ATOM 2945 N N . TRP A 1 366 ? -8.443 -9.134 -1.424 1.00 93.44 366 TRP A N 1
ATOM 2946 C CA . TRP A 1 366 ? -8.239 -7.686 -1.435 1.00 93.44 366 TRP A CA 1
ATOM 2947 C C . TRP A 1 366 ? -8.710 -7.092 -2.765 1.00 93.44 366 TRP A C 1
ATOM 2949 O O . TRP A 1 366 ? -9.413 -6.088 -2.773 1.00 93.44 366 TRP A O 1
ATOM 2959 N N . LEU A 1 367 ? -8.391 -7.751 -3.881 1.00 92.50 367 LEU A N 1
ATOM 2960 C CA . LEU A 1 367 ? -8.761 -7.297 -5.218 1.00 92.50 367 LEU A CA 1
ATOM 2961 C C . LEU A 1 367 ? -10.289 -7.230 -5.402 1.00 92.50 367 LEU A C 1
ATOM 2963 O O . LEU A 1 367 ? -10.780 -6.239 -5.931 1.00 92.50 367 LEU A O 1
ATOM 2967 N N . ASP A 1 368 ? -11.042 -8.199 -4.872 1.00 92.44 368 ASP A N 1
ATOM 2968 C CA . ASP A 1 368 ? -12.517 -8.182 -4.859 1.00 92.44 368 ASP A CA 1
ATOM 2969 C C . ASP A 1 368 ? -13.101 -6.960 -4.112 1.00 92.44 368 ASP A C 1
ATOM 2971 O O . ASP A 1 368 ? -14.217 -6.524 -4.400 1.00 92.44 368 ASP A O 1
ATOM 2975 N N . LEU A 1 369 ? -12.362 -6.397 -3.146 1.00 94.12 369 LEU A N 1
ATOM 2976 C CA . LEU A 1 369 ? -12.782 -5.212 -2.390 1.00 94.12 369 LEU A CA 1
ATOM 2977 C C . LEU A 1 369 ? -12.476 -3.905 -3.128 1.00 94.12 369 LEU A C 1
ATOM 2979 O O . LEU A 1 369 ? -13.219 -2.938 -2.975 1.00 94.12 369 LEU A O 1
ATOM 2983 N N . VAL A 1 370 ? -11.378 -3.850 -3.889 1.00 95.19 370 VAL A N 1
ATOM 2984 C CA . VAL A 1 370 ? -10.847 -2.578 -4.410 1.00 95.19 370 VAL A CA 1
ATOM 2985 C C . VAL A 1 370 ? -10.961 -2.411 -5.921 1.00 95.19 370 VAL A C 1
ATOM 2987 O O . VAL A 1 370 ? -11.075 -1.281 -6.384 1.00 95.19 370 VAL A O 1
ATOM 2990 N N . TYR A 1 371 ? -10.950 -3.495 -6.701 1.00 94.19 371 TYR A N 1
ATOM 2991 C CA . TYR A 1 371 ? -10.793 -3.423 -8.156 1.00 94.19 371 TYR A CA 1
ATOM 2992 C C . TYR A 1 371 ? -11.931 -2.664 -8.834 1.00 94.19 371 TYR A C 1
ATOM 2994 O O . TYR A 1 3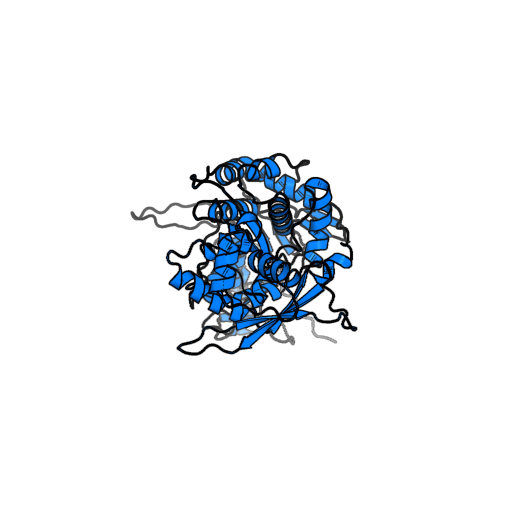71 ? -11.687 -1.642 -9.463 1.00 94.19 371 TYR A O 1
ATOM 3002 N N . HIS A 1 372 ? -13.177 -3.118 -8.673 1.00 94.38 372 HIS A N 1
ATOM 3003 C CA . HIS A 1 372 ? -14.327 -2.498 -9.341 1.00 94.38 372 HIS A CA 1
ATOM 3004 C C . HIS A 1 372 ? -14.585 -1.056 -8.885 1.00 94.38 372 HIS A C 1
ATOM 3006 O O . HIS A 1 372 ? -14.806 -0.207 -9.751 1.00 94.38 372 HIS A O 1
ATOM 3012 N N . PRO A 1 373 ? -14.523 -0.717 -7.576 1.00 95.00 373 PRO A N 1
ATOM 3013 C CA . PRO A 1 373 ? -14.631 0.673 -7.142 1.00 95.00 373 PRO A CA 1
ATOM 3014 C C . PRO A 1 373 ? -13.582 1.586 -7.777 1.00 95.00 373 PRO A C 1
ATOM 3016 O O . PRO A 1 373 ? -13.929 2.685 -8.203 1.00 95.00 373 PRO A O 1
ATOM 3019 N N . ILE A 1 374 ? -12.328 1.136 -7.873 1.00 96.50 374 ILE A N 1
ATOM 3020 C CA . ILE A 1 374 ? -11.247 1.927 -8.469 1.00 96.50 374 ILE A CA 1
ATOM 3021 C C . ILE A 1 374 ? -11.393 2.000 -9.985 1.00 96.50 374 ILE A C 1
ATOM 3023 O O . ILE A 1 374 ? -11.342 3.096 -10.533 1.00 96.50 374 ILE A O 1
ATOM 3027 N N . GLN A 1 375 ? -11.665 0.880 -10.656 1.00 94.25 375 GLN A N 1
ATOM 3028 C CA . GLN A 1 375 ? -11.837 0.834 -12.106 1.00 94.25 375 GLN A CA 1
ATOM 3029 C C . GLN A 1 375 ? -12.967 1.743 -12.582 1.00 94.25 375 GLN A C 1
ATOM 3031 O O . GLN A 1 375 ? -12.799 2.479 -13.551 1.00 94.25 375 GLN A O 1
ATOM 3036 N N . ALA A 1 376 ? -14.094 1.746 -11.869 1.00 95.00 376 ALA A N 1
ATOM 3037 C CA . ALA A 1 376 ? -15.249 2.561 -12.219 1.00 95.00 376 ALA A CA 1
ATOM 3038 C C . ALA A 1 376 ? -15.007 4.075 -12.084 1.00 95.00 376 ALA A C 1
ATOM 3040 O O . ALA A 1 376 ? -15.743 4.853 -12.685 1.00 95.00 376 ALA A O 1
ATOM 3041 N N . ILE A 1 377 ? -14.039 4.498 -11.265 1.00 96.44 377 ILE A N 1
ATOM 3042 C CA . ILE A 1 377 ? -13.787 5.918 -10.982 1.00 96.44 377 ILE A CA 1
ATOM 3043 C C . ILE A 1 377 ? -12.526 6.416 -11.690 1.00 96.44 377 ILE A C 1
ATOM 3045 O O . ILE A 1 377 ? -12.546 7.473 -12.309 1.00 96.44 377 ILE A O 1
ATOM 3049 N N . PHE A 1 378 ? -11.436 5.657 -11.592 1.00 96.75 378 PHE A N 1
ATOM 3050 C CA . PHE A 1 378 ? -10.094 6.080 -11.988 1.00 96.75 378 PHE A CA 1
ATOM 3051 C C . PHE A 1 378 ? -9.535 5.298 -13.184 1.00 96.75 378 PHE A C 1
ATOM 3053 O O . PHE A 1 378 ? -8.544 5.721 -13.780 1.00 96.75 378 PHE A O 1
ATOM 3060 N N . GLY A 1 379 ? -10.159 4.175 -13.553 1.00 95.06 379 GLY A N 1
ATOM 3061 C CA . GLY A 1 379 ? -9.711 3.299 -14.634 1.00 95.06 379 GLY A CA 1
ATOM 3062 C C . GLY A 1 379 ? -8.844 2.129 -14.163 1.00 95.06 379 GLY A C 1
ATOM 3063 O O . GLY A 1 379 ? -8.806 1.776 -12.986 1.00 95.06 379 GLY A O 1
ATOM 3064 N N . GLU A 1 380 ? -8.170 1.485 -15.109 1.00 92.88 380 GLU A N 1
ATOM 3065 C CA . GLU A 1 380 ? -7.493 0.202 -14.895 1.00 92.88 380 GLU A CA 1
ATOM 3066 C C . GLU A 1 380 ? -6.334 0.269 -13.884 1.00 92.88 380 GLU A C 1
ATOM 3068 O O . GLU A 1 380 ? -5.776 1.332 -13.597 1.00 92.88 380 GLU A O 1
ATOM 3073 N N . LEU A 1 381 ? -5.981 -0.896 -13.335 1.00 90.69 381 LEU A N 1
ATOM 3074 C CA . LEU A 1 381 ? -4.847 -1.082 -12.432 1.00 90.69 381 LEU A CA 1
ATOM 3075 C C . LEU A 1 381 ? -3.664 -1.687 -13.190 1.00 90.69 381 LEU A C 1
ATOM 3077 O O . LEU A 1 381 ? -3.854 -2.565 -14.025 1.00 90.69 381 LEU A O 1
ATOM 3081 N N . ALA A 1 382 ? -2.440 -1.319 -12.816 1.00 87.50 382 ALA A N 1
ATOM 3082 C CA . ALA A 1 382 ? -1.222 -1.994 -13.271 1.00 87.50 382 ALA A CA 1
ATOM 3083 C C . ALA A 1 382 ? -0.928 -3.218 -12.381 1.00 87.50 382 ALA A C 1
ATOM 3085 O O . ALA A 1 382 ? 0.116 -3.278 -11.726 1.00 87.50 382 ALA A O 1
ATOM 3086 N N . ILE A 1 383 ? -1.886 -4.146 -12.276 1.00 79.00 383 ILE A N 1
ATOM 3087 C CA . ILE A 1 383 ? -1.727 -5.395 -11.505 1.00 79.00 383 ILE A CA 1
ATOM 3088 C C . ILE A 1 383 ? -0.811 -6.391 -12.219 1.00 79.00 383 ILE A C 1
ATOM 3090 O O . ILE A 1 383 ? -0.039 -7.081 -11.555 1.00 79.00 383 ILE A O 1
ATOM 3094 N N . ASP A 1 384 ? -0.835 -6.390 -13.550 1.00 68.94 384 ASP A N 1
ATOM 3095 C CA . ASP A 1 384 ? -0.068 -7.330 -14.363 1.00 68.94 384 ASP A CA 1
ATOM 3096 C C . ASP A 1 384 ? 1.391 -6.862 -14.526 1.00 68.94 384 ASP A C 1
ATOM 3098 O O . ASP A 1 384 ? 2.303 -7.676 -14.473 1.00 68.94 384 ASP A O 1
ATOM 3102 N N . GLU A 1 385 ? 1.664 -5.549 -14.535 1.00 65.44 385 GLU A N 1
ATOM 3103 C CA . GLU A 1 385 ? 2.995 -4.966 -14.818 1.00 65.44 385 GLU A CA 1
ATOM 3104 C C . GLU A 1 385 ? 4.107 -5.235 -13.772 1.00 65.44 385 GLU A C 1
ATOM 3106 O O . GLU A 1 385 ? 5.261 -4.871 -13.995 1.00 65.44 385 GLU A O 1
ATOM 3111 N N . MET A 1 386 ? 3.803 -5.807 -12.597 1.00 53.50 386 MET A N 1
ATOM 3112 C CA . MET A 1 386 ? 4.848 -6.250 -11.646 1.00 53.50 386 MET A CA 1
ATOM 3113 C C . MET A 1 386 ? 5.199 -7.731 -11.790 1.00 53.50 386 MET A C 1
ATOM 3115 O O . MET A 1 386 ? 6.259 -8.161 -11.324 1.00 53.50 386 MET A O 1
ATOM 3119 N N . MET A 1 387 ? 4.295 -8.504 -12.397 1.00 48.97 387 MET A N 1
ATOM 3120 C CA . MET A 1 387 ? 4.523 -9.898 -12.770 1.00 48.97 387 MET A CA 1
ATOM 3121 C C . MET A 1 387 ? 4.992 -10.021 -14.219 1.00 48.97 387 MET A C 1
ATOM 3123 O O . MET A 1 387 ? 5.815 -10.886 -14.521 1.00 48.97 387 MET A O 1
ATOM 3127 N N . GLU A 1 388 ? 4.566 -9.103 -15.079 1.00 48.25 388 GLU A N 1
ATOM 3128 C CA . GLU A 1 388 ? 5.150 -8.859 -16.383 1.00 48.25 388 GLU A CA 1
ATOM 3129 C C . GLU A 1 388 ? 6.521 -8.215 -16.182 1.00 48.25 388 GLU A C 1
ATOM 3131 O O . GLU A 1 388 ? 6.648 -7.050 -15.828 1.00 48.25 388 GLU A O 1
ATOM 3136 N N . LEU A 1 389 ? 7.541 -9.066 -16.308 1.00 51.56 389 LEU A N 1
ATOM 3137 C CA . LEU A 1 389 ? 8.864 -8.777 -16.852 1.00 51.56 389 LEU A CA 1
ATOM 3138 C C . LEU A 1 389 ? 9.402 -7.351 -16.610 1.00 51.56 389 LEU A C 1
ATOM 3140 O O . LEU A 1 389 ? 8.928 -6.375 -17.179 1.00 51.56 389 LEU A O 1
ATOM 3144 N N . ASP A 1 390 ? 10.513 -7.256 -15.873 1.00 66.12 390 ASP A N 1
ATOM 3145 C CA . ASP A 1 390 ? 11.417 -6.096 -15.951 1.00 66.12 390 ASP A CA 1
ATOM 3146 C C . ASP A 1 390 ? 11.545 -5.652 -17.425 1.00 66.12 390 ASP A C 1
ATOM 3148 O O . ASP A 1 390 ? 11.775 -6.501 -18.288 1.00 66.12 390 ASP A O 1
ATOM 3152 N N . ASN A 1 391 ? 11.342 -4.361 -17.725 1.00 68.56 391 ASN A N 1
ATOM 3153 C CA . ASN A 1 391 ? 11.369 -3.830 -19.096 1.00 68.56 391 ASN A CA 1
ATOM 3154 C C . ASN A 1 391 ? 12.656 -4.251 -19.829 1.00 68.56 391 ASN A C 1
ATOM 3156 O O . ASN A 1 391 ? 12.632 -4.483 -21.031 1.00 68.56 391 ASN A O 1
ATOM 3160 N N . ALA A 1 392 ? 13.770 -4.431 -19.108 1.00 77.12 392 ALA A N 1
ATOM 3161 C CA . ALA A 1 392 ? 14.999 -4.975 -19.677 1.00 77.12 392 ALA A CA 1
ATOM 3162 C C . ALA A 1 392 ? 14.852 -6.437 -20.150 1.00 77.12 392 ALA A C 1
ATOM 3164 O O . ALA A 1 392 ? 15.425 -6.835 -21.163 1.00 77.12 392 ALA A O 1
ATOM 3165 N N . ILE A 1 393 ? 14.078 -7.258 -19.440 1.00 80.12 393 ILE A N 1
ATOM 3166 C CA . ILE A 1 393 ? 13.745 -8.619 -19.868 1.00 80.12 393 ILE A CA 1
ATOM 3167 C C . ILE A 1 393 ? 12.769 -8.578 -21.048 1.00 80.12 393 ILE A C 1
ATOM 3169 O O . ILE A 1 393 ? 12.970 -9.340 -21.990 1.00 80.12 393 ILE A O 1
ATOM 3173 N N . ILE A 1 394 ? 11.769 -7.686 -21.045 1.00 77.81 394 ILE A N 1
ATOM 3174 C CA . ILE A 1 394 ? 10.874 -7.509 -22.205 1.00 77.81 394 ILE A CA 1
ATOM 3175 C C . ILE A 1 394 ? 11.695 -7.169 -23.445 1.00 77.81 394 ILE A C 1
ATOM 3177 O O . ILE A 1 394 ? 11.573 -7.856 -24.457 1.00 77.81 394 ILE A O 1
ATOM 3181 N N . ASP A 1 395 ? 12.573 -6.173 -23.356 1.00 87.56 395 ASP A N 1
ATOM 3182 C CA . ASP A 1 395 ? 13.439 -5.762 -24.460 1.00 87.56 395 ASP A CA 1
ATOM 3183 C C . ASP A 1 395 ? 14.343 -6.906 -24.924 1.00 87.56 395 ASP A C 1
ATOM 3185 O O . ASP A 1 395 ? 14.438 -7.181 -26.121 1.00 87.56 395 ASP A O 1
ATOM 3189 N N . LEU A 1 396 ? 14.988 -7.605 -23.979 1.00 92.56 396 LEU A N 1
ATOM 3190 C CA . LEU A 1 396 ? 15.880 -8.722 -24.278 1.00 92.56 396 LEU A CA 1
ATOM 3191 C C . LEU A 1 396 ? 15.150 -9.825 -25.048 1.00 92.56 396 LEU A C 1
ATOM 3193 O O . LEU A 1 396 ? 15.660 -10.312 -26.054 1.00 92.56 396 LEU A O 1
ATOM 3197 N N . TYR A 1 397 ? 13.991 -10.252 -24.555 1.00 88.69 397 TYR A N 1
ATOM 3198 C CA . TYR A 1 397 ? 13.267 -11.387 -25.119 1.00 88.69 397 TYR A CA 1
ATOM 3199 C C . TYR A 1 397 ? 12.463 -10.997 -26.364 1.00 88.69 397 TYR A C 1
ATOM 3201 O O . TYR A 1 397 ? 12.336 -11.818 -27.267 1.00 88.69 397 TYR A O 1
ATOM 3209 N N . SER A 1 398 ? 12.018 -9.743 -26.485 1.00 86.25 398 SER A N 1
ATOM 3210 C CA . SER A 1 398 ? 11.469 -9.210 -27.739 1.00 86.25 398 SER A CA 1
ATOM 3211 C C . SER A 1 398 ? 12.543 -9.203 -28.823 1.00 86.25 398 SER A C 1
ATOM 3213 O O . SER A 1 398 ? 12.332 -9.744 -29.902 1.00 86.25 398 SER A O 1
ATOM 3215 N N . TRP A 1 399 ? 13.741 -8.699 -28.505 1.00 94.25 399 TRP A N 1
ATOM 3216 C CA . TRP A 1 399 ? 14.875 -8.754 -29.424 1.00 94.25 399 TRP A CA 1
ATOM 3217 C C . TRP A 1 399 ? 15.278 -10.183 -29.771 1.00 94.25 399 TRP A C 1
ATOM 3219 O O . TRP A 1 399 ? 15.543 -10.464 -30.938 1.00 94.25 399 TRP A O 1
ATOM 3229 N N . GLY A 1 400 ? 15.287 -11.079 -28.782 1.00 92.88 400 GLY A N 1
ATOM 3230 C CA . GLY A 1 400 ? 15.538 -12.502 -28.978 1.00 92.88 400 GLY A CA 1
ATOM 3231 C C . GLY A 1 400 ? 14.537 -13.165 -29.918 1.00 92.88 400 GLY A C 1
ATOM 3232 O O . GLY A 1 400 ? 14.937 -13.979 -30.744 1.00 92.88 400 GLY A O 1
ATOM 3233 N N . ASN A 1 401 ? 13.261 -12.776 -29.851 1.00 91.38 401 ASN A N 1
ATOM 3234 C CA . ASN A 1 401 ? 12.226 -13.259 -30.762 1.00 91.38 401 ASN A CA 1
ATOM 3235 C C . ASN A 1 401 ? 12.502 -12.869 -32.221 1.00 91.38 401 ASN A C 1
ATOM 3237 O O . ASN A 1 401 ? 12.190 -13.634 -33.133 1.00 91.38 401 ASN A O 1
ATOM 3241 N N . ASP A 1 402 ? 13.118 -11.704 -32.426 1.00 93.12 402 ASP A N 1
ATOM 3242 C CA . ASP A 1 402 ? 13.467 -11.178 -33.746 1.00 93.12 402 ASP A CA 1
ATOM 3243 C C . ASP A 1 402 ? 14.739 -11.813 -34.338 1.00 93.12 402 ASP A C 1
ATOM 3245 O O . ASP A 1 402 ? 15.051 -11.576 -35.507 1.00 93.12 402 ASP A O 1
ATOM 3249 N N . GLN A 1 403 ? 15.493 -12.592 -33.552 1.00 95.75 403 GLN A N 1
ATOM 3250 C CA . GLN A 1 403 ? 16.720 -13.240 -34.015 1.00 95.75 403 GLN A CA 1
ATOM 3251 C C . GLN A 1 403 ? 16.460 -14.635 -34.617 1.00 95.75 403 GLN A C 1
ATOM 3253 O O . GLN A 1 403 ? 15.504 -15.314 -34.236 1.00 95.75 403 GLN A O 1
ATOM 3258 N N . PRO A 1 404 ? 17.325 -15.097 -35.541 1.00 95.88 404 PRO A N 1
ATOM 3259 C CA . PRO A 1 404 ? 17.369 -16.497 -35.970 1.00 95.88 404 PRO A CA 1
ATOM 3260 C C . PRO A 1 404 ? 17.649 -17.473 -34.811 1.00 95.88 404 PRO A C 1
ATOM 3262 O O . PRO A 1 404 ? 18.352 -17.126 -33.864 1.00 95.88 404 PRO A O 1
ATOM 3265 N N . ASP A 1 405 ? 17.175 -18.719 -34.913 1.00 92.00 405 ASP A N 1
ATOM 3266 C CA . ASP A 1 405 ? 17.301 -19.737 -33.847 1.00 92.00 405 ASP A CA 1
ATOM 3267 C C . ASP A 1 405 ? 18.758 -20.145 -33.534 1.00 92.00 405 ASP A C 1
ATOM 3269 O O . ASP A 1 405 ? 19.076 -20.624 -32.441 1.00 92.00 405 ASP A O 1
ATOM 3273 N N . ASP A 1 406 ? 19.666 -19.976 -34.494 1.00 93.19 406 ASP A N 1
ATOM 3274 C CA . ASP A 1 406 ? 21.098 -20.247 -34.360 1.00 93.19 406 ASP A CA 1
ATOM 3275 C C . ASP A 1 406 ? 21.915 -19.004 -33.970 1.00 93.19 406 ASP A C 1
ATOM 3277 O O . ASP A 1 406 ? 23.133 -19.093 -33.776 1.00 93.19 406 ASP A O 1
ATOM 3281 N N . PHE A 1 407 ? 21.262 -17.851 -33.805 1.00 97.06 407 PHE A N 1
ATOM 3282 C CA . PHE A 1 407 ? 21.929 -16.618 -33.426 1.00 97.06 407 PHE A CA 1
ATOM 3283 C C . PHE A 1 407 ? 22.494 -16.721 -32.007 1.00 97.06 407 PHE A C 1
ATOM 3285 O O . PHE A 1 407 ? 21.780 -16.957 -31.029 1.00 97.06 407 PHE A O 1
ATOM 3292 N N . THR A 1 408 ? 23.805 -16.506 -31.891 1.00 97.25 408 THR A N 1
ATOM 3293 C CA . THR A 1 408 ? 24.486 -16.411 -30.600 1.00 97.25 408 THR A CA 1
ATOM 3294 C C . THR A 1 408 ? 25.070 -15.025 -30.428 1.00 97.25 408 THR A C 1
ATOM 3296 O O . THR A 1 408 ? 25.612 -14.461 -31.378 1.00 97.25 408 THR A O 1
ATOM 3299 N N . PHE A 1 409 ? 25.048 -14.515 -29.205 1.00 97.50 409 PHE A N 1
ATOM 3300 C CA . PHE A 1 409 ? 25.609 -13.214 -28.870 1.00 97.50 409 PHE A CA 1
ATOM 3301 C C . PHE A 1 409 ? 26.374 -13.256 -27.550 1.00 97.50 409 PHE A C 1
ATOM 3303 O O . PHE A 1 409 ? 26.089 -14.069 -26.669 1.00 97.50 409 PHE A O 1
ATOM 3310 N N . ASP A 1 410 ? 27.340 -12.363 -27.392 1.00 97.25 410 ASP A N 1
ATOM 3311 C CA . ASP A 1 410 ? 27.907 -12.030 -26.091 1.00 97.25 410 ASP A CA 1
ATOM 3312 C C . ASP A 1 410 ? 27.344 -10.708 -25.535 1.00 97.25 410 ASP A C 1
ATOM 3314 O O . ASP A 1 410 ? 26.601 -9.966 -26.182 1.00 97.25 410 ASP A O 1
ATOM 3318 N N . ALA A 1 411 ? 27.685 -10.409 -24.282 1.00 94.81 411 ALA A N 1
ATOM 3319 C CA . ALA A 1 411 ? 27.193 -9.215 -23.599 1.00 94.81 411 ALA A CA 1
ATOM 3320 C C . ALA A 1 411 ? 27.657 -7.893 -24.240 1.00 94.81 411 ALA A C 1
ATOM 3322 O O . ALA A 1 411 ? 27.013 -6.868 -24.029 1.00 94.81 411 ALA A O 1
ATOM 3323 N N . LYS A 1 412 ? 28.783 -7.888 -24.964 1.00 94.31 412 LYS A N 1
ATOM 3324 C CA . LYS A 1 412 ? 29.276 -6.704 -25.672 1.00 94.31 412 LYS A CA 1
ATOM 3325 C C . LYS A 1 412 ? 28.501 -6.516 -26.973 1.00 94.31 412 LYS A C 1
ATOM 3327 O O . LYS A 1 412 ? 28.089 -5.400 -27.245 1.00 94.31 412 LYS A O 1
ATOM 3332 N N . GLU A 1 413 ? 28.257 -7.583 -27.725 1.00 95.56 413 GLU A N 1
ATOM 3333 C CA . GLU A 1 413 ? 27.473 -7.545 -28.966 1.00 95.56 413 GLU A CA 1
ATOM 3334 C C . GLU A 1 413 ? 26.035 -7.056 -28.722 1.00 95.56 413 GLU A C 1
ATOM 3336 O O . GLU A 1 413 ? 25.561 -6.181 -29.447 1.00 95.56 413 GLU A O 1
ATOM 3341 N N . LEU A 1 414 ? 25.368 -7.551 -27.667 1.00 94.81 414 LEU A N 1
ATOM 3342 C CA . LEU A 1 414 ? 24.048 -7.051 -27.253 1.00 94.81 414 LEU A CA 1
ATOM 3343 C C . LEU A 1 414 ? 24.108 -5.566 -26.881 1.00 94.81 414 LEU A C 1
ATOM 3345 O O . LEU A 1 414 ? 23.267 -4.781 -27.305 1.00 94.81 414 LEU A O 1
ATOM 3349 N N . TYR A 1 415 ? 25.115 -5.171 -26.107 1.00 91.44 415 TYR A N 1
ATOM 3350 C CA . TYR A 1 415 ? 25.275 -3.784 -25.688 1.00 91.44 415 TYR A CA 1
ATOM 3351 C C . TYR A 1 415 ? 25.524 -2.835 -26.875 1.00 91.44 415 TYR A C 1
ATOM 3353 O O . TYR A 1 415 ? 24.898 -1.783 -26.962 1.00 91.44 415 TYR A O 1
ATOM 3361 N N . ASP A 1 416 ? 26.376 -3.229 -27.823 1.00 92.44 416 ASP A N 1
ATOM 3362 C CA . ASP A 1 416 ? 26.631 -2.469 -29.049 1.00 92.44 416 ASP A CA 1
ATOM 3363 C C . ASP A 1 416 ? 25.328 -2.327 -29.877 1.00 92.44 416 ASP A C 1
ATOM 3365 O O . ASP A 1 416 ? 25.038 -1.260 -30.422 1.00 92.44 416 ASP A O 1
ATOM 3369 N N . HIS A 1 417 ? 24.484 -3.368 -29.911 1.00 91.94 417 HIS A N 1
ATOM 3370 C CA . HIS A 1 417 ? 23.145 -3.298 -30.512 1.00 91.94 417 HIS A CA 1
ATOM 3371 C C . HIS A 1 417 ? 22.216 -2.325 -29.778 1.00 91.94 417 HIS A C 1
ATOM 3373 O O . HIS A 1 417 ? 21.545 -1.518 -30.422 1.00 91.94 417 HIS A O 1
ATOM 3379 N N . MET A 1 418 ? 22.206 -2.361 -28.446 1.00 92.00 418 MET A N 1
ATOM 3380 C CA . MET A 1 418 ? 21.398 -1.456 -27.631 1.00 92.00 418 MET A CA 1
ATOM 3381 C C . MET A 1 418 ? 21.751 0.012 -27.872 1.00 92.00 418 MET A C 1
ATOM 3383 O O . MET A 1 418 ? 20.849 0.826 -28.034 1.00 92.00 418 MET A O 1
ATOM 3387 N N . GLU A 1 419 ? 23.039 0.353 -27.946 1.00 90.00 419 GLU A N 1
ATOM 3388 C CA . GLU A 1 419 ? 23.503 1.727 -28.197 1.00 90.00 419 GLU A CA 1
ATOM 3389 C C . GLU A 1 419 ? 23.063 2.239 -29.577 1.00 90.00 419 GLU A C 1
ATOM 3391 O O . GLU A 1 419 ? 22.622 3.379 -29.720 1.00 90.00 419 GLU A O 1
ATOM 3396 N N . THR A 1 420 ? 23.123 1.387 -30.605 1.00 92.38 420 THR A N 1
ATOM 3397 C CA . THR A 1 420 ? 22.694 1.777 -31.962 1.00 92.38 420 THR A CA 1
ATOM 3398 C C . THR A 1 420 ? 21.176 1.905 -32.103 1.00 92.38 420 THR A C 1
ATOM 3400 O O . THR A 1 420 ? 20.699 2.627 -32.980 1.00 92.38 420 THR A O 1
ATOM 3403 N N . GLN A 1 421 ? 20.408 1.233 -31.243 1.00 90.31 421 GLN A N 1
ATOM 3404 C CA . GLN A 1 421 ? 18.946 1.192 -31.288 1.00 90.31 421 GLN A CA 1
ATOM 3405 C C . GLN A 1 421 ? 18.324 1.534 -29.928 1.00 90.31 421 GLN A C 1
ATOM 3407 O O . GLN A 1 421 ? 17.378 0.879 -29.502 1.00 90.31 421 GLN A O 1
ATOM 3412 N N . ALA A 1 422 ? 18.806 2.579 -29.249 1.00 83.38 422 ALA A N 1
ATOM 3413 C CA . ALA A 1 422 ? 18.380 2.905 -27.880 1.00 83.38 422 ALA A CA 1
ATOM 3414 C C . ALA A 1 422 ? 16.850 3.025 -27.706 1.00 83.38 422 ALA A C 1
ATOM 3416 O O . ALA A 1 422 ? 16.306 2.614 -26.688 1.00 83.38 422 ALA A O 1
ATOM 3417 N N . HIS A 1 423 ? 16.138 3.513 -28.729 1.00 80.94 423 HIS A N 1
ATOM 3418 C CA . HIS A 1 423 ? 14.671 3.615 -28.733 1.00 80.94 423 HIS A CA 1
ATOM 3419 C C . HIS A 1 423 ? 13.944 2.257 -28.739 1.00 80.94 423 HIS A C 1
ATOM 3421 O O . HIS A 1 423 ? 12.787 2.189 -28.342 1.00 80.94 423 HIS A O 1
ATOM 3427 N N . ARG A 1 424 ? 14.596 1.190 -29.211 1.00 81.19 424 ARG A N 1
ATOM 3428 C CA . ARG A 1 424 ? 14.069 -0.182 -29.216 1.00 81.19 424 ARG A CA 1
ATOM 3429 C C . ARG A 1 424 ? 14.340 -0.905 -27.900 1.00 81.19 424 ARG A C 1
ATOM 3431 O O . ARG A 1 424 ? 13.583 -1.789 -27.531 1.00 81.19 424 ARG A O 1
ATOM 3438 N N . PHE A 1 425 ? 15.424 -0.537 -27.224 1.00 83.69 425 PHE A N 1
ATOM 3439 C CA . PHE A 1 425 ? 15.903 -1.168 -25.998 1.00 83.69 425 PHE A CA 1
ATOM 3440 C C . PHE A 1 425 ? 15.787 -0.208 -24.815 1.00 83.69 425 PHE A C 1
ATOM 3442 O O . PHE A 1 425 ? 16.756 -0.026 -24.084 1.00 83.69 425 PHE A O 1
ATOM 3449 N N . MET A 1 426 ? 14.653 0.478 -24.658 1.00 71.69 426 MET A N 1
ATOM 3450 C CA . MET A 1 426 ? 14.520 1.524 -23.641 1.00 71.69 426 MET A CA 1
ATOM 3451 C C . MET A 1 426 ? 14.740 0.993 -22.220 1.00 71.69 426 MET A C 1
ATOM 3453 O O . MET A 1 426 ? 15.511 1.584 -21.471 1.00 71.69 426 MET A O 1
ATOM 3457 N N . GLY A 1 427 ? 14.133 -0.140 -21.864 1.00 72.38 427 GLY A N 1
ATOM 3458 C CA . GLY A 1 427 ? 14.293 -0.771 -20.556 1.00 72.38 427 GLY A CA 1
ATOM 3459 C C . GLY A 1 427 ? 15.709 -1.287 -20.322 1.00 72.38 427 GLY A C 1
ATOM 3460 O O . GLY A 1 427 ? 16.291 -1.052 -19.265 1.00 72.38 427 GLY A O 1
ATOM 3461 N N . LEU A 1 428 ? 16.304 -1.937 -21.323 1.00 81.06 428 LEU A N 1
ATOM 3462 C CA . LEU A 1 428 ? 17.694 -2.393 -21.266 1.00 81.06 428 LEU A CA 1
ATOM 3463 C C . LEU A 1 428 ? 18.673 -1.207 -21.169 1.00 81.06 428 LEU A C 1
ATOM 3465 O O . LEU A 1 428 ? 19.631 -1.251 -20.396 1.00 81.06 428 LEU A O 1
ATOM 3469 N N . HIS A 1 429 ? 18.432 -0.132 -21.919 1.00 82.00 429 HIS A N 1
ATOM 3470 C CA . HIS A 1 429 ? 19.242 1.083 -21.897 1.00 82.00 429 HIS A CA 1
ATOM 3471 C C . HIS A 1 429 ? 19.143 1.756 -20.526 1.00 82.00 429 HIS A C 1
ATOM 3473 O O . HIS A 1 429 ? 20.167 1.945 -19.878 1.00 82.00 429 HIS A O 1
ATOM 3479 N N . GLU A 1 430 ? 17.936 2.025 -20.025 1.00 73.19 430 GLU A N 1
ATOM 3480 C CA . GLU A 1 430 ? 17.707 2.583 -18.684 1.00 73.19 430 GLU A CA 1
ATOM 3481 C C . GLU A 1 430 ? 18.368 1.744 -17.581 1.00 73.19 430 GLU A C 1
ATOM 3483 O O . GLU A 1 430 ? 18.993 2.293 -16.669 1.00 73.19 430 GLU A O 1
ATOM 3488 N N . PHE A 1 431 ? 18.299 0.412 -17.688 1.00 75.00 431 PHE A N 1
ATOM 3489 C CA . PHE A 1 431 ? 18.887 -0.499 -16.708 1.00 75.00 431 PHE A CA 1
ATOM 3490 C C . PHE A 1 431 ? 20.420 -0.391 -16.636 1.00 75.00 431 PHE A C 1
ATOM 3492 O O . PHE A 1 431 ? 21.003 -0.483 -15.551 1.00 75.00 431 PHE A O 1
ATOM 3499 N N . PHE A 1 432 ? 21.100 -0.177 -17.769 1.00 81.06 432 PHE A N 1
ATOM 3500 C CA . PHE A 1 432 ? 22.568 -0.178 -17.836 1.00 81.06 432 PHE A CA 1
ATOM 3501 C C . PHE A 1 432 ? 23.219 1.208 -17.966 1.00 81.06 432 PHE A C 1
ATOM 3503 O O . PHE A 1 432 ? 24.429 1.324 -17.726 1.00 81.06 432 PHE A O 1
ATOM 3510 N N . ASP A 1 433 ? 22.463 2.263 -18.273 1.00 78.94 433 ASP A N 1
ATOM 3511 C CA . ASP A 1 433 ? 23.020 3.594 -18.550 1.00 78.94 433 ASP A CA 1
ATOM 3512 C C . ASP A 1 433 ? 23.690 4.228 -17.314 1.00 78.94 433 ASP A C 1
ATOM 3514 O O . ASP A 1 433 ? 24.719 4.900 -17.404 1.00 78.94 433 ASP A O 1
ATOM 3518 N N . ASN A 1 434 ? 23.237 3.882 -16.108 1.00 70.00 434 ASN A N 1
ATOM 3519 C CA . ASN A 1 434 ? 23.828 4.383 -14.861 1.00 70.00 434 ASN A CA 1
ATOM 3520 C C . ASN A 1 434 ? 25.266 3.883 -14.575 1.00 70.00 434 ASN A C 1
ATOM 3522 O O . ASN A 1 434 ? 25.918 4.336 -13.627 1.00 70.00 434 ASN A O 1
ATOM 3526 N N . ILE A 1 435 ? 25.810 2.956 -15.372 1.00 75.06 435 ILE A N 1
ATOM 3527 C CA . ILE A 1 435 ? 27.147 2.387 -15.165 1.00 75.06 435 ILE A CA 1
ATOM 3528 C C . ILE A 1 435 ? 28.195 3.176 -15.963 1.00 75.06 435 ILE A C 1
ATOM 3530 O O . ILE A 1 435 ? 28.232 3.124 -17.181 1.00 75.06 435 ILE A O 1
ATOM 3534 N N . ARG A 1 436 ? 29.118 3.863 -15.280 1.00 69.81 436 ARG A N 1
ATOM 3535 C CA . ARG A 1 436 ? 30.017 4.871 -15.889 1.00 69.81 436 ARG A CA 1
ATOM 3536 C C . ARG A 1 436 ? 31.039 4.387 -16.928 1.00 69.81 436 ARG A C 1
ATOM 3538 O O . ARG A 1 436 ? 31.621 5.231 -17.599 1.00 69.81 436 ARG A O 1
ATOM 3545 N N . SER A 1 437 ? 31.345 3.091 -17.030 1.00 83.44 437 SER A N 1
ATOM 3546 C CA . SER A 1 437 ? 32.342 2.607 -18.001 1.00 83.44 437 SER A CA 1
ATOM 3547 C C . SER A 1 437 ? 31.867 1.398 -18.792 1.00 83.44 437 SER A C 1
ATOM 3549 O O . SER A 1 437 ? 31.302 0.465 -18.220 1.00 83.44 437 SER A O 1
ATOM 3551 N N . ASN A 1 438 ? 32.170 1.384 -20.095 1.00 78.69 438 ASN A N 1
ATOM 3552 C CA . ASN A 1 438 ? 31.752 0.334 -21.033 1.00 78.69 438 ASN A CA 1
ATOM 3553 C C . ASN A 1 438 ? 32.206 -1.058 -20.574 1.00 78.69 438 ASN A C 1
ATOM 3555 O O . ASN A 1 438 ? 31.420 -1.999 -20.559 1.00 78.69 438 ASN A O 1
ATOM 3559 N N . THR A 1 439 ? 33.435 -1.184 -20.065 1.00 78.81 439 THR A N 1
ATOM 3560 C CA . THR A 1 439 ? 33.941 -2.447 -19.501 1.00 78.81 439 THR A CA 1
ATOM 3561 C C . THR A 1 439 ? 33.118 -2.923 -18.299 1.00 78.81 439 THR A C 1
ATOM 3563 O O . THR A 1 439 ? 32.898 -4.122 -18.120 1.00 78.81 439 THR A O 1
ATOM 3566 N N . THR A 1 440 ? 32.642 -1.999 -17.460 1.00 78.44 440 THR A N 1
ATOM 3567 C CA . THR A 1 440 ? 31.790 -2.329 -16.307 1.00 78.44 440 THR A CA 1
ATOM 3568 C C . THR A 1 440 ? 30.359 -2.635 -16.746 1.00 78.44 440 THR A C 1
ATOM 3570 O O . THR A 1 440 ? 29.744 -3.533 -16.165 1.00 78.44 440 THR A O 1
ATOM 3573 N N . ARG A 1 441 ? 29.852 -1.955 -17.787 1.00 82.00 441 ARG A N 1
ATOM 3574 C CA . ARG A 1 441 ? 28.557 -2.240 -18.428 1.00 82.00 441 ARG A CA 1
ATOM 3575 C C . ARG A 1 441 ? 28.538 -3.666 -18.968 1.00 82.00 441 ARG A C 1
ATOM 3577 O O . ARG A 1 441 ? 27.749 -4.462 -18.469 1.00 82.00 441 ARG A O 1
ATOM 3584 N N . SER A 1 442 ? 29.480 -4.050 -19.838 1.00 84.00 442 SER A N 1
ATOM 3585 C CA . SER A 1 442 ? 29.531 -5.412 -20.395 1.00 84.00 442 SER A CA 1
ATOM 3586 C C . SER A 1 442 ? 29.644 -6.485 -19.310 1.00 84.00 442 SER A C 1
ATOM 3588 O O . SER A 1 442 ? 28.927 -7.476 -19.358 1.00 84.00 442 SER A O 1
ATOM 3590 N N . ARG A 1 443 ? 30.465 -6.281 -18.267 1.00 82.88 443 ARG A N 1
ATOM 3591 C CA . ARG A 1 443 ? 30.557 -7.235 -17.140 1.00 82.88 443 ARG A CA 1
ATOM 3592 C C . ARG A 1 443 ? 29.268 -7.339 -16.324 1.00 82.88 443 ARG A C 1
ATOM 3594 O O . ARG A 1 443 ? 28.990 -8.387 -15.741 1.00 82.88 443 ARG A O 1
ATOM 3601 N N . SER A 1 444 ? 28.523 -6.247 -16.195 1.00 79.38 444 SER A N 1
ATOM 3602 C CA . SER A 1 444 ? 27.244 -6.235 -15.479 1.00 79.38 444 SER A CA 1
ATOM 3603 C C . SER A 1 444 ? 26.157 -6.897 -16.318 1.00 79.38 444 SER A C 1
ATOM 3605 O O . SER A 1 444 ? 25.454 -7.755 -15.797 1.00 79.38 444 SER A O 1
ATOM 3607 N N . MET A 1 445 ? 26.131 -6.617 -17.622 1.00 90.56 445 MET A N 1
ATOM 3608 C CA . MET A 1 445 ? 25.295 -7.293 -18.612 1.00 90.56 445 MET A CA 1
ATOM 3609 C C . MET A 1 445 ? 25.558 -8.801 -18.634 1.00 90.56 445 MET A C 1
ATOM 3611 O O . MET A 1 445 ? 24.626 -9.585 -18.528 1.00 90.56 445 MET A O 1
ATOM 3615 N N . THR A 1 446 ? 26.822 -9.243 -18.652 1.00 91.19 446 THR A N 1
ATOM 3616 C CA . THR A 1 446 ? 27.160 -10.674 -18.558 1.00 91.19 446 THR A CA 1
ATOM 3617 C C . THR A 1 446 ? 26.590 -11.315 -17.294 1.00 91.19 446 THR A C 1
ATOM 3619 O O . THR A 1 446 ? 26.058 -12.422 -17.345 1.00 91.19 446 THR A O 1
ATOM 3622 N N . ARG A 1 447 ? 26.705 -10.650 -16.137 1.00 83.12 447 ARG A N 1
ATOM 3623 C CA . ARG A 1 447 ? 26.145 -11.168 -14.878 1.00 83.12 447 ARG A CA 1
ATOM 3624 C C . ARG A 1 447 ? 24.623 -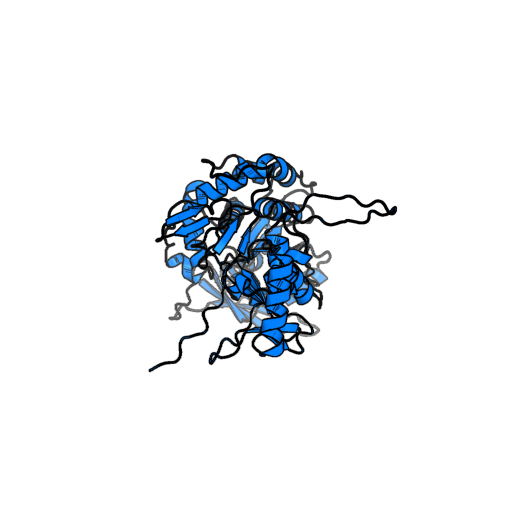11.250 -14.937 1.00 83.12 447 ARG A C 1
ATOM 3626 O O . ARG A 1 447 ? 24.072 -12.248 -14.489 1.00 83.12 447 ARG A O 1
ATOM 3633 N N . TRP A 1 448 ? 23.979 -10.238 -15.505 1.00 86.69 448 TRP A N 1
ATOM 3634 C CA . TRP A 1 448 ? 22.533 -10.183 -15.676 1.00 86.69 448 TRP A CA 1
ATOM 3635 C C . TRP A 1 448 ? 22.030 -11.273 -16.639 1.00 86.69 448 TRP A C 1
ATOM 3637 O O . TRP A 1 448 ? 21.189 -12.077 -16.252 1.00 86.69 448 TRP A O 1
ATOM 3647 N N . LEU A 1 449 ? 22.637 -11.434 -17.819 1.00 92.75 449 LEU A N 1
ATOM 3648 C CA . LEU A 1 449 ? 22.314 -12.518 -18.758 1.00 92.75 449 LEU A CA 1
ATOM 3649 C C . LEU A 1 449 ? 22.468 -13.904 -18.116 1.00 92.75 449 LEU A C 1
ATOM 3651 O O . LEU A 1 449 ? 21.591 -14.751 -18.251 1.00 92.75 449 LEU A O 1
ATOM 3655 N N . ASN A 1 450 ? 23.528 -14.131 -17.332 1.00 86.38 450 ASN A N 1
ATOM 3656 C CA . ASN A 1 450 ? 23.687 -15.386 -16.590 1.00 86.38 450 ASN A CA 1
ATOM 3657 C C . ASN A 1 450 ? 22.583 -15.612 -15.541 1.00 86.38 450 ASN A C 1
ATOM 3659 O O . ASN A 1 450 ? 22.183 -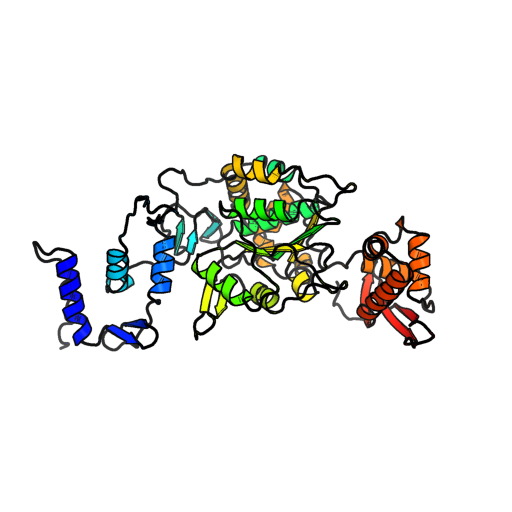16.752 -15.330 1.00 86.38 450 ASN A O 1
ATOM 3663 N N . GLN A 1 451 ? 22.066 -14.558 -14.899 1.00 79.94 451 GLN A N 1
ATOM 3664 C CA . GLN A 1 451 ? 20.929 -14.667 -13.971 1.00 79.94 451 GLN A CA 1
ATOM 3665 C C . GLN A 1 451 ? 19.611 -15.006 -14.677 1.00 79.94 451 GLN A C 1
ATOM 3667 O O . GLN A 1 451 ? 18.692 -15.516 -14.029 1.00 79.94 451 GLN A O 1
ATOM 3672 N N . HIS A 1 452 ? 19.496 -14.702 -15.971 1.00 84.31 452 HIS A N 1
ATOM 3673 C CA . HIS A 1 452 ? 18.329 -15.027 -16.792 1.00 84.31 452 HIS A CA 1
ATOM 3674 C C . HIS A 1 452 ? 18.515 -16.282 -17.652 1.00 84.31 452 HIS A C 1
ATOM 3676 O O . HIS A 1 452 ? 17.538 -16.781 -18.201 1.00 84.31 452 HIS A O 1
ATOM 3682 N N . SER A 1 453 ? 19.727 -16.837 -17.722 1.00 91.81 453 SER A N 1
ATOM 3683 C CA . SER A 1 453 ? 19.993 -18.102 -18.405 1.00 91.81 453 SER A CA 1
ATOM 3684 C C . SER A 1 453 ? 19.217 -19.245 -17.744 1.00 91.81 453 SER A C 1
ATOM 3686 O O . SER A 1 453 ? 19.217 -19.399 -16.524 1.00 91.81 453 SER A O 1
ATOM 3688 N N . GLY A 1 454 ? 18.564 -20.064 -18.562 1.00 86.38 454 GLY A N 1
ATOM 3689 C CA . GLY A 1 454 ? 17.688 -21.163 -18.162 1.00 86.38 454 GLY A CA 1
ATOM 3690 C C . GLY A 1 454 ? 16.250 -20.744 -17.848 1.00 86.38 454 GLY A C 1
ATOM 3691 O O . GLY A 1 454 ? 15.397 -21.618 -17.701 1.00 86.38 454 GLY A O 1
ATOM 3692 N N . LYS A 1 455 ? 15.952 -19.440 -17.768 1.00 83.94 455 LYS A N 1
ATOM 3693 C CA . LYS A 1 455 ? 14.582 -18.952 -17.571 1.00 83.94 455 LYS A CA 1
ATOM 3694 C C . LYS A 1 455 ? 13.841 -18.905 -18.902 1.00 83.94 455 LYS A C 1
ATOM 3696 O O . LYS A 1 455 ? 14.444 -18.638 -19.939 1.00 83.94 455 LYS A O 1
ATOM 3701 N N . THR A 1 456 ? 12.542 -19.173 -18.840 1.00 85.44 456 THR A N 1
ATOM 3702 C CA . THR A 1 456 ? 11.634 -19.111 -19.987 1.00 85.44 456 THR A CA 1
ATOM 3703 C C . THR A 1 456 ? 10.680 -17.947 -19.790 1.00 85.44 456 THR A C 1
ATOM 3705 O O . THR A 1 456 ? 10.174 -17.767 -18.682 1.00 85.44 456 THR A O 1
ATOM 3708 N N . TYR A 1 457 ? 10.447 -17.178 -20.846 1.00 79.62 457 TYR A N 1
ATOM 3709 C CA . TYR A 1 457 ? 9.473 -16.097 -20.864 1.00 79.62 457 TYR A CA 1
ATOM 3710 C C . TYR A 1 457 ? 8.686 -16.135 -22.169 1.00 79.62 457 TYR A C 1
ATOM 3712 O O . TYR A 1 457 ? 9.248 -16.419 -23.228 1.00 79.62 457 TYR A O 1
ATOM 3720 N N . THR A 1 458 ? 7.394 -15.837 -22.083 1.00 77.38 458 THR A N 1
ATOM 3721 C CA . THR A 1 458 ? 6.493 -15.797 -23.234 1.00 77.38 458 THR A CA 1
ATOM 3722 C C . THR A 1 458 ? 6.260 -14.347 -23.625 1.00 77.38 458 THR A C 1
ATOM 3724 O O . THR A 1 458 ? 5.772 -13.563 -22.818 1.00 77.38 458 THR A O 1
ATOM 3727 N N . ILE A 1 459 ? 6.628 -13.981 -24.854 1.00 70.75 459 ILE A N 1
ATOM 3728 C CA . ILE A 1 459 ? 6.421 -12.636 -25.405 1.00 70.75 459 ILE A CA 1
ATOM 3729 C C . ILE A 1 459 ? 5.751 -12.770 -26.766 1.00 70.75 459 ILE A C 1
ATOM 3731 O O . ILE A 1 459 ? 6.186 -13.556 -27.605 1.00 70.75 459 ILE A O 1
ATOM 3735 N N . SER A 1 460 ? 4.668 -12.019 -26.984 1.00 76.25 460 SER A N 1
ATOM 3736 C CA . SER A 1 460 ? 3.902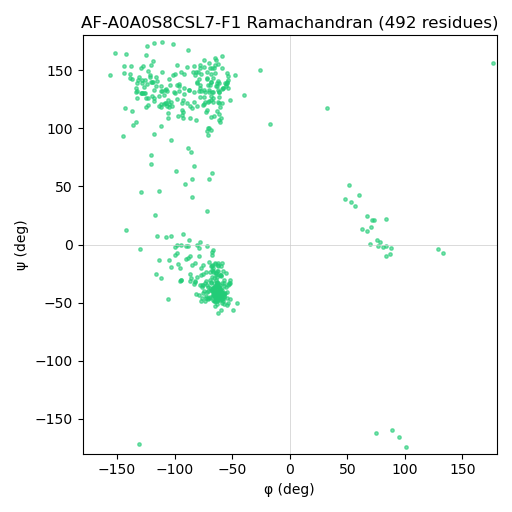 -12.039 -28.241 1.00 76.25 460 SER A CA 1
ATOM 3737 C C . SER A 1 460 ? 3.462 -13.452 -28.664 1.00 76.25 460 SER A C 1
ATOM 3739 O O . SER A 1 460 ? 3.470 -13.790 -29.845 1.00 76.25 460 SER A O 1
ATOM 3741 N N . GLY A 1 461 ? 3.107 -14.296 -27.688 1.00 72.94 461 GLY A N 1
ATOM 3742 C CA . GLY A 1 461 ? 2.681 -15.684 -27.910 1.00 72.94 461 GLY A CA 1
ATOM 3743 C C . GLY A 1 461 ? 3.811 -16.687 -28.180 1.00 72.94 461 GLY A C 1
ATOM 3744 O O . GLY A 1 461 ? 3.525 -17.866 -28.387 1.00 72.94 461 GLY A O 1
ATOM 3745 N N . VAL A 1 462 ? 5.076 -16.254 -28.153 1.00 80.06 462 VAL A N 1
ATOM 3746 C CA . VAL A 1 462 ? 6.251 -17.110 -28.365 1.00 80.06 462 VAL A CA 1
ATOM 3747 C C . VAL A 1 462 ? 6.986 -17.319 -27.045 1.00 80.06 462 VAL A C 1
ATOM 3749 O O . VAL A 1 462 ? 7.430 -16.364 -26.407 1.00 80.06 462 VAL A O 1
ATOM 3752 N N . SER A 1 463 ? 7.126 -18.581 -26.643 1.00 87.19 463 SER A N 1
ATOM 3753 C CA . SER A 1 463 ? 7.871 -18.990 -25.452 1.00 87.19 463 SER A CA 1
ATOM 3754 C C . SER A 1 463 ? 9.355 -19.127 -25.793 1.00 87.19 463 SER A C 1
ATOM 3756 O O . SER A 1 463 ? 9.745 -19.955 -26.616 1.00 87.19 463 SER A O 1
ATOM 3758 N N . LEU A 1 464 ? 10.194 -18.314 -25.158 1.00 90.62 464 LEU A N 1
ATOM 3759 C CA . LEU A 1 464 ? 11.635 -18.261 -25.387 1.00 90.62 464 LEU A CA 1
ATOM 3760 C C . LEU A 1 464 ? 12.392 -18.594 -24.109 1.00 90.62 464 LEU A C 1
ATOM 3762 O O . LEU A 1 464 ? 12.050 -18.109 -23.032 1.00 90.62 464 LEU A O 1
ATOM 3766 N N . ARG A 1 465 ? 13.477 -19.355 -24.233 1.00 94.62 465 ARG A N 1
ATOM 3767 C CA . ARG A 1 465 ? 14.417 -19.644 -23.147 1.00 94.62 465 ARG A CA 1
ATOM 3768 C C . ARG A 1 465 ? 15.799 -19.103 -23.486 1.00 94.62 465 ARG A C 1
ATOM 3770 O O . ARG A 1 465 ? 16.379 -19.490 -24.496 1.00 94.62 465 ARG A O 1
ATOM 3777 N N . LEU A 1 466 ? 16.361 -18.242 -22.637 1.00 95.94 466 LEU A N 1
ATOM 3778 C CA . LEU A 1 466 ? 17.753 -17.805 -22.790 1.00 95.94 466 LEU A CA 1
ATOM 3779 C C . LEU A 1 466 ? 18.690 -18.934 -22.350 1.00 95.94 466 LEU A C 1
ATOM 3781 O O . LEU A 1 466 ? 18.582 -19.417 -21.226 1.00 95.94 466 LEU A O 1
ATOM 3785 N N . VAL A 1 467 ? 19.638 -19.339 -23.190 1.00 96.38 467 VAL A N 1
ATOM 3786 C CA . VAL A 1 467 ? 20.591 -20.417 -22.892 1.00 96.38 467 VAL A CA 1
ATOM 3787 C C . VAL A 1 467 ? 22.016 -19.931 -23.097 1.00 96.38 467 VAL A C 1
ATOM 3789 O O . VAL A 1 467 ? 22.353 -19.375 -24.138 1.00 96.38 467 VAL A O 1
ATOM 3792 N N . CYS A 1 468 ? 22.879 -20.170 -22.111 1.00 96.69 468 CYS A N 1
ATOM 3793 C CA . CYS A 1 468 ? 24.323 -20.020 -22.263 1.00 96.69 468 CYS A CA 1
ATOM 3794 C C . CYS A 1 468 ? 24.851 -21.150 -23.163 1.00 96.69 468 CYS A C 1
ATOM 3796 O O . CYS A 1 468 ? 25.001 -22.286 -22.715 1.00 96.69 468 CYS A O 1
ATOM 3798 N N . SER A 1 469 ? 25.080 -20.851 -24.445 1.00 93.12 469 SER A N 1
ATOM 3799 C CA . SER A 1 469 ? 25.533 -21.822 -25.447 1.00 93.12 469 SER A CA 1
ATOM 3800 C C . SER A 1 469 ? 26.994 -22.217 -25.240 1.00 93.12 469 SER A C 1
ATOM 3802 O O . SER A 1 469 ? 27.364 -23.366 -25.466 1.00 93.12 469 SER A O 1
ATOM 3804 N N . THR A 1 470 ? 27.817 -21.266 -24.789 1.00 93.31 470 THR A N 1
ATOM 3805 C CA . THR A 1 470 ? 29.241 -21.483 -24.528 1.00 93.31 470 THR A CA 1
ATOM 3806 C C . THR A 1 470 ? 29.611 -20.811 -23.211 1.00 93.31 470 THR A C 1
ATOM 3808 O O . THR A 1 470 ? 29.558 -19.579 -23.138 1.00 93.31 470 THR A O 1
ATOM 3811 N N . PRO A 1 471 ? 30.003 -21.566 -22.167 1.00 91.00 471 PRO A N 1
ATOM 3812 C CA . PRO A 1 471 ? 30.451 -20.968 -20.920 1.00 91.00 471 PRO A CA 1
ATOM 3813 C C . PRO A 1 471 ? 31.721 -20.145 -21.158 1.00 91.00 471 PRO A C 1
ATOM 3815 O O . PRO A 1 471 ? 32.638 -20.563 -21.866 1.00 91.00 471 PRO A O 1
ATOM 3818 N N . GLY A 1 472 ? 31.764 -18.952 -20.569 1.00 89.69 472 GLY A N 1
ATOM 3819 C CA . GLY A 1 472 ? 32.917 -18.067 -20.675 1.00 89.69 472 GLY A CA 1
ATOM 3820 C C . GLY A 1 472 ? 34.127 -18.603 -19.912 1.00 89.69 472 GLY A C 1
ATOM 3821 O O . GLY A 1 472 ? 33.992 -19.352 -18.945 1.00 89.69 472 GLY A O 1
ATOM 3822 N N . ASN A 1 473 ? 35.318 -18.174 -20.317 1.00 91.94 473 ASN A N 1
ATOM 3823 C CA . ASN A 1 473 ? 36.569 -18.396 -19.595 1.00 91.94 473 ASN A CA 1
ATOM 3824 C C . ASN A 1 473 ? 37.341 -17.067 -19.465 1.00 91.94 473 ASN A C 1
ATOM 3826 O O .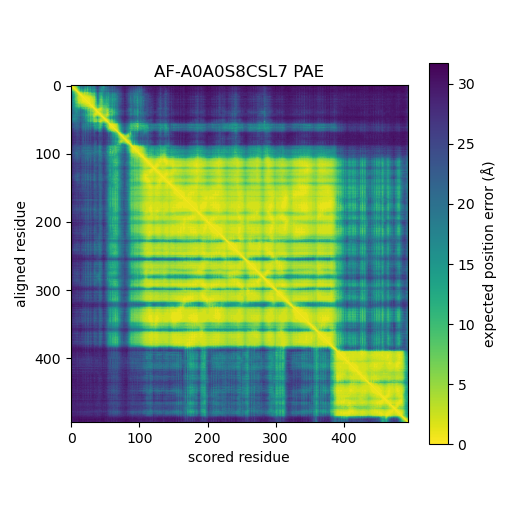 ASN A 1 473 ? 36.820 -16.000 -19.786 1.00 91.94 473 ASN A O 1
ATOM 3830 N N . ASN A 1 474 ? 38.588 -17.112 -18.986 1.00 84.12 474 ASN A N 1
ATOM 3831 C CA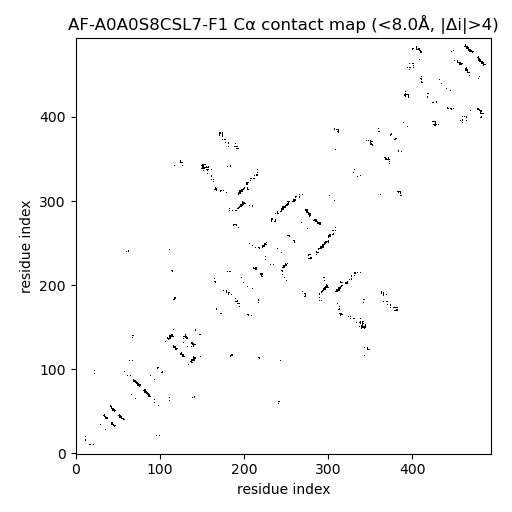 . ASN A 1 474 ? 39.403 -15.907 -18.778 1.00 84.12 474 ASN A CA 1
ATOM 3832 C C . ASN A 1 474 ? 39.703 -15.112 -20.065 1.00 84.12 474 ASN A C 1
ATOM 3834 O O . ASN A 1 474 ? 40.074 -13.943 -19.978 1.00 84.12 474 ASN A O 1
ATOM 3838 N N . HIS A 1 475 ? 39.562 -15.729 -21.238 1.00 87.75 475 HIS A N 1
ATOM 3839 C CA . HIS A 1 475 ? 39.910 -15.152 -22.537 1.00 87.75 475 HIS A CA 1
ATOM 3840 C C . HIS A 1 475 ? 38.706 -14.963 -23.465 1.00 87.75 475 HIS A C 1
ATOM 3842 O O . HIS A 1 475 ? 38.743 -14.082 -24.319 1.00 87.75 475 HIS A O 1
ATOM 3848 N N . THR A 1 476 ? 37.640 -15.747 -23.298 1.00 90.56 476 THR A N 1
ATOM 3849 C CA . 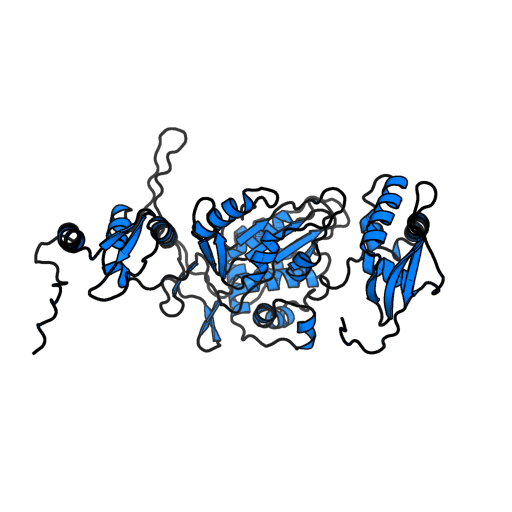THR A 1 476 ? 36.440 -15.685 -24.139 1.00 90.56 476 THR A CA 1
ATOM 3850 C C . THR A 1 476 ? 35.198 -15.422 -23.290 1.00 90.56 476 THR A C 1
ATOM 3852 O O . THR A 1 476 ? 34.946 -16.182 -22.347 1.00 90.56 476 THR A O 1
ATOM 3855 N N . PRO A 1 477 ? 34.399 -14.383 -23.599 1.00 93.69 477 PRO A N 1
ATOM 3856 C CA . PRO A 1 477 ? 33.155 -14.132 -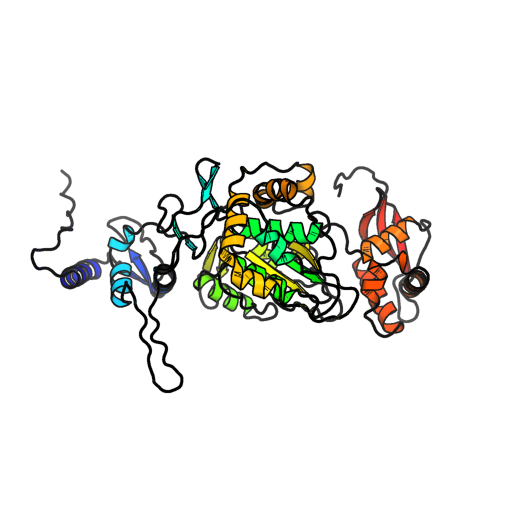22.882 1.00 93.69 477 PRO A CA 1
ATOM 3857 C C . PRO A 1 477 ? 32.154 -15.279 -23.109 1.00 93.69 477 PRO A C 1
ATOM 3859 O O . PRO A 1 477 ? 32.233 -15.972 -24.127 1.00 93.69 477 PRO A O 1
ATOM 3862 N N . PRO A 1 478 ? 31.215 -15.505 -22.171 1.00 95.88 478 PRO A N 1
ATOM 3863 C CA . PRO A 1 478 ? 30.131 -16.452 -22.392 1.00 95.88 478 PRO A CA 1
ATOM 3864 C C . PRO A 1 478 ? 29.269 -15.998 -23.571 1.00 95.88 478 PRO A C 1
ATOM 3866 O O . PRO A 1 478 ? 28.997 -14.801 -23.711 1.00 95.88 478 PRO A O 1
ATOM 3869 N N . ARG A 1 479 ? 28.827 -16.959 -24.385 1.00 97.94 479 ARG A N 1
ATOM 3870 C CA . ARG A 1 479 ? 27.862 -16.723 -25.465 1.00 97.94 479 ARG A CA 1
ATOM 3871 C C . ARG A 1 479 ? 26.495 -17.258 -25.072 1.00 97.94 479 ARG A C 1
ATOM 3873 O O . ARG A 1 479 ? 26.387 -18.303 -24.429 1.00 97.94 479 ARG A O 1
ATOM 3880 N N . PHE A 1 480 ? 25.470 -16.526 -25.470 1.00 97.81 480 PHE A N 1
ATOM 3881 C CA . PHE A 1 480 ? 24.073 -16.808 -25.197 1.00 97.81 480 PHE A CA 1
ATOM 3882 C C . PHE A 1 480 ? 23.314 -16.967 -26.507 1.00 97.81 480 PHE A C 1
ATOM 3884 O O . PHE A 1 480 ? 23.706 -16.401 -27.524 1.00 97.81 480 PHE A O 1
ATOM 3891 N N . ARG A 1 481 ? 22.220 -17.718 -26.470 1.00 97.62 481 ARG A N 1
ATOM 3892 C CA . ARG A 1 481 ? 21.238 -17.830 -27.551 1.00 97.62 481 ARG A CA 1
ATOM 3893 C C . ARG A 1 481 ? 19.837 -17.930 -26.971 1.00 97.62 481 ARG A C 1
ATOM 3895 O O . ARG A 1 481 ? 19.687 -18.258 -25.792 1.00 97.62 481 ARG A O 1
ATOM 3902 N N . PHE A 1 482 ? 18.831 -17.703 -27.800 1.00 97.44 482 PHE A N 1
ATOM 3903 C CA . PHE A 1 482 ? 17.447 -17.988 -27.445 1.00 97.44 482 PHE A CA 1
ATOM 3904 C C . PHE A 1 482 ? 17.032 -19.335 -28.032 1.00 97.44 482 PHE A C 1
ATOM 3906 O O . PHE A 1 482 ? 17.364 -19.656 -29.166 1.00 97.44 482 PHE A O 1
ATOM 3913 N N . GLU A 1 483 ? 16.322 -20.134 -27.247 1.00 96.75 483 GLU A N 1
ATOM 3914 C CA . GLU A 1 483 ? 15.663 -21.351 -27.708 1.00 96.75 483 GLU A CA 1
ATOM 3915 C C . GLU A 1 483 ? 14.156 -21.111 -27.723 1.00 96.75 483 GLU A C 1
ATOM 3917 O O . GLU A 1 483 ? 13.573 -20.795 -26.682 1.00 96.75 483 GLU A O 1
ATOM 3922 N N . ARG A 1 484 ? 13.529 -21.266 -28.893 1.00 95.19 484 ARG A N 1
ATOM 3923 C CA . ARG A 1 484 ? 12.070 -21.293 -29.018 1.00 95.19 484 ARG A CA 1
ATOM 3924 C C . ARG A 1 484 ? 11.550 -22.619 -28.485 1.00 95.19 484 ARG A C 1
ATOM 3926 O O . ARG A 1 484 ? 12.086 -23.677 -28.808 1.00 95.19 484 ARG A O 1
ATOM 3933 N N . LEU A 1 485 ? 10.537 -22.546 -27.634 1.00 93.12 485 LEU A N 1
ATOM 3934 C CA . LEU A 1 485 ? 9.848 -23.715 -27.115 1.00 93.12 485 LEU A CA 1
ATOM 3935 C C . LEU A 1 485 ? 8.528 -23.848 -27.859 1.00 93.12 485 LEU A C 1
ATOM 3937 O O . LEU A 1 485 ? 7.716 -22.921 -27.847 1.00 93.12 485 LEU A O 1
ATOM 3941 N N . ASP A 1 486 ? 8.321 -24.996 -28.495 1.00 83.62 486 ASP A N 1
ATOM 3942 C CA . ASP A 1 486 ? 7.022 -25.329 -29.059 1.00 83.62 486 ASP A CA 1
ATOM 3943 C C . ASP A 1 486 ? 6.006 -25.384 -27.914 1.00 83.62 486 ASP A C 1
ATOM 3945 O O . ASP A 1 486 ? 6.255 -26.001 -26.873 1.00 83.62 486 ASP A O 1
ATOM 3949 N N . ASN A 1 487 ? 4.867 -24.710 -28.089 1.00 61.59 487 ASN A N 1
ATOM 3950 C CA . ASN A 1 487 ? 3.751 -24.714 -27.142 1.00 61.59 487 ASN A CA 1
ATOM 3951 C C . ASN A 1 487 ? 3.052 -26.092 -27.148 1.00 61.59 487 ASN A C 1
ATOM 3953 O O . ASN A 1 487 ? 1.853 -26.200 -27.394 1.00 61.59 487 ASN A O 1
ATOM 3957 N N . GLU A 1 488 ? 3.786 -27.173 -26.901 1.00 46.56 488 GLU A N 1
ATOM 3958 C CA . GLU A 1 488 ? 3.226 -28.505 -26.719 1.00 46.56 488 GLU A CA 1
ATOM 3959 C C . GLU A 1 488 ? 2.882 -28.706 -25.237 1.00 46.56 488 GLU A C 1
ATOM 3961 O O . GLU A 1 488 ? 3.621 -29.286 -24.447 1.00 46.56 488 GLU A O 1
ATOM 3966 N N . GLY A 1 489 ? 1.706 -28.204 -24.856 1.00 43.47 489 GLY A N 1
ATOM 3967 C CA . GLY A 1 489 ? 0.868 -28.904 -23.883 1.00 43.47 489 GLY A CA 1
ATOM 3968 C C . GLY A 1 489 ? 1.137 -28.707 -22.392 1.00 43.47 489 GLY A C 1
ATOM 3969 O O . GLY A 1 489 ? 0.670 -29.537 -21.616 1.00 43.47 489 GLY A O 1
ATOM 3970 N N . ASN A 1 490 ? 1.782 -27.623 -21.954 1.00 36.25 490 ASN A N 1
ATOM 3971 C CA . ASN A 1 490 ? 1.710 -27.225 -20.544 1.00 36.25 490 ASN A CA 1
ATOM 3972 C C . ASN A 1 490 ? 1.055 -25.846 -20.421 1.00 36.25 490 ASN A C 1
ATOM 3974 O O . ASN A 1 490 ? 1.708 -24.816 -20.559 1.00 36.25 490 ASN A O 1
ATOM 3978 N N . ASN A 1 491 ? -0.259 -25.857 -20.173 1.00 35.31 491 ASN A N 1
ATOM 3979 C CA . ASN A 1 491 ? -1.056 -24.696 -19.769 1.00 35.31 491 ASN A CA 1
ATOM 3980 C C . ASN A 1 491 ? -0.660 -24.233 -18.353 1.00 35.31 491 ASN A C 1
ATOM 3982 O O . ASN A 1 491 ? -1.489 -24.223 -17.449 1.00 35.31 491 ASN A O 1
ATOM 3986 N N . ASP A 1 492 ? 0.593 -23.827 -18.172 1.00 36.38 492 ASP A N 1
ATOM 3987 C CA . ASP A 1 492 ? 0.907 -22.711 -17.283 1.00 36.38 492 ASP A CA 1
ATOM 3988 C C . ASP A 1 492 ? 1.081 -21.488 -18.185 1.00 36.38 492 ASP A C 1
ATOM 3990 O O . ASP A 1 492 ? 2.164 -20.933 -18.361 1.00 36.38 492 ASP A O 1
ATOM 3994 N N . THR A 1 493 ? -0.020 -21.139 -18.848 1.00 32.06 493 THR A N 1
ATOM 3995 C CA . THR A 1 493 ? -0.176 -19.881 -19.562 1.00 32.06 493 THR A CA 1
ATOM 3996 C C . THR A 1 493 ? -0.034 -18.771 -18.527 1.00 32.06 493 THR A C 1
ATOM 3998 O O . THR A 1 493 ? -0.868 -18.657 -17.624 1.00 32.06 493 THR A O 1
ATOM 4001 N N . ILE A 1 494 ? 1.052 -18.002 -18.643 1.00 41.44 494 ILE A N 1
ATOM 4002 C CA . ILE A 1 494 ? 1.032 -16.598 -18.240 1.00 41.44 494 ILE A CA 1
ATOM 4003 C C . ILE A 1 494 ? 0.136 -15.914 -19.254 1.00 41.44 494 ILE A C 1
ATOM 4005 O O . ILE A 1 494 ? 0.379 -16.049 -20.469 1.00 41.44 494 ILE A O 1
#

Solvent-accessible surface area (backbone atoms only — not comparable to full-atom values): 28388 Å² total; per-residue (Å²): 136,81,78,80,75,85,77,74,80,83,67,76,56,93,89,54,47,74,63,58,51,49,54,53,47,52,68,59,37,53,85,67,62,37,52,44,76,47,98,83,60,36,42,29,42,34,62,90,94,47,80,68,43,80,48,76,39,64,67,59,48,47,41,50,53,58,62,71,39,72,68,49,60,76,50,72,44,100,83,75,52,67,51,83,60,76,64,90,70,56,72,68,53,54,50,50,41,69,75,34,76,66,46,77,72,52,75,71,75,74,45,72,34,80,52,67,31,35,30,71,58,96,88,40,54,42,71,54,59,81,39,77,36,84,89,77,18,35,32,25,51,61,57,97,93,51,78,78,75,56,69,32,90,68,53,68,55,51,52,56,32,51,64,83,55,45,47,66,43,72,31,25,51,33,35,52,52,35,51,52,45,47,68,40,42,61,43,80,56,44,36,63,56,29,38,36,30,35,34,86,54,87,62,65,38,51,69,53,56,53,34,30,54,32,25,55,71,65,79,39,73,59,71,63,48,61,83,86,48,95,53,35,56,56,55,50,37,50,38,34,58,70,60,56,35,68,44,33,34,63,73,42,69,42,77,91,79,41,54,49,76,55,75,68,60,49,50,50,75,66,52,52,28,54,35,74,38,61,41,84,99,51,102,45,70,48,68,37,66,56,59,45,44,37,39,26,34,52,88,48,50,58,26,75,72,48,32,68,44,42,42,51,26,45,31,44,68,98,64,100,56,82,56,72,61,53,38,48,56,41,36,71,73,43,32,60,58,29,48,9,19,42,46,42,52,57,53,50,81,66,48,81,65,65,73,86,59,51,87,71,37,79,47,51,58,27,42,22,62,27,47,59,61,38,37,77,74,73,36,63,64,47,64,58,64,60,73,49,56,61,50,35,53,47,32,50,52,53,53,46,68,75,46,62,76,84,49,67,42,36,41,56,59,51,48,56,50,35,69,79,37,42,87,73,22,48,36,42,42,65,73,45,64,84,47,94,41,70,73,59,33,31,56,49,43,44,53,50,52,59,73,46,38,77,40,73,52,71,57,97,90,43,39,36,27,35,37,69,76,37,83,50,58,101,87,44,78,40,28,33,29,46,43,79,50,79,92,78,81,71,90,76,75,126

Mean predicted aligned error: 14.97 Å

Foldseek 3Di:
DDDDDPDDPPDQDVVHDPVNVLVVVCVPCVVVVQWDQDPVQWIWGDPPPDDTDTDDHLLLLCLVVPLLWDDWDQDQDPPRDTDTDDTDADPVRSVSCSPDPCVVVDQQQPAEAQAWAWEDDPLATDTDDAAADNVVSYHHHDPPPGDHQAADPDQVLVCQLCVLQQFPDLQLSLLLLLLLLLLRHQYLLSLAFAAEEEELAPQSQRLLSLQLSLCLSHVDGDDAQDQVDPCNLVVVLVCLSNLNQEYEHEEDDDPPQDADDDPVVLVQSPPGQKGWGDDPPDPDIRIHGNHYHYYYYYLHHHPPSSLLRYFYTYGYDPDDDHRDSSSNVSCNVCSSVNVSNSSNLQSDRFAQDDPVLVLQHPSRSSCSRRQVSSCVRSRHHPSNVSVPDQLQRLLVVVVQVVDDQPDKDALLRVVVVCVVCVVSRVRVCSSQVPPDDSVVSRVSSLVVLVVQAQPWDADPNWIKHKHQPAPDDPVGGTMIHIHTDDPPDDPPPD

pLDDT: mean 77.53, std 19.87, range [27.95, 98.75]

Secondary structure (DSSP, 8-state):
-PPPP-----SPPTT--HHHHHHHHHHHHTTTTSEEE-TTS-EEE--TTSPPEEE--HHHHHHHHHHHS-----EE-TTS-EE----SS-HHHHHHHHHSGGGGGS----EEESS--EEEETTEEEEPPSEEETTTTEEE---TTSPPPPP-SSSHHHHHHHTTS-BSSHHHHHHHHHHHHHHHB-STT--PPEEEEEESSTTSSHHHHHHHHHHHHHSSPPPBP-SSSTTHHHHHHHHHHTT--EEEEEEE--GGGPPB--HHHHHHHTSTTEEEEEPTTSS-EEEEES-EEEEEESS-PBPHHHHTTEEEEEE--SS--PPP-HHHHHHHHHHHHHHHHHHHHHTSPP-PPPGGGSSS-S-HHHHHHHHHHHHHHH----SGGGTS--HHHHHHHHHHHTS-TT-EE-HHHHHHHHHHTTTT-HHHHHHHHT-S-HHHHHHHHHHHHHHHTT-EEEETTEEEEEEEEE---SSS--EEEEEEEP--S-----

Nearest PDB structures (foldseek):
  8iqi-assembly1_D  TM=4.035E-01  e=1.250E-07  African swine fever virus BA71V
  8iqi-assembly1_A  TM=4.229E-01  e=7.402E-07  African swine fever virus BA71V
  8wvz-assembly1_D  TM=4.201E-01  e=1.095E-05  African swine fever virus
  7ola-assembly1_B  TM=4.695E-01  e=8.041E-05  Staphylococcus aureus
  8wvz-assembly1_F  TM=4.428E-01  e=7.619E-05  African swine fever virus